Protein 6DG6 (pdb70)

Solvent-accessible surface area: 31375 Å² total; per-residue (Å²): 91,136,45,111,10,50,17,41,0,11,10,0,25,48,0,1,70,51,0,23,79,21,10,126,46,100,14,99,78,25,67,77,61,17,55,53,14,0,105,22,0,9,100,25,0,26,54,0,0,90,8,9,42,6,20,114,94,68,118,38,6,62,85,0,88,36,0,46,92,76,1,67,125,0,68,93,116,15,66,97,114,73,29,63,133,21,0,62,41,0,16,87,24,0,79,54,14,14,163,102,93,86,80,39,14,72,92,50,0,82,106,0,23,124,6,0,75,58,0,26,79,8,31,121,50,148,34,93,96,27,74,128,102,16,83,99,33,0,116,65,0,11,102,23,0,57,71,0,5,161,35,12,53,89,41,116,95,143,84,61,4,32,22,0,109,20,0,43,60,6,0,80,90,4,55,98,109,19,68,64,121,58,29,58,57,14,0,65,8,0,15,67,11,0,80,63,27,14,157,141,170,124,65,45,52,170,114,4,66,75,45,0,83,105,0,23,122,6,0,75,61,0,23,94,37,9,135,92,148,146,67,92,108,21,53,93,35,0,45,66,0,1,24,22,0,23,51,0,0,124,13,4,96,63,3,109,74,68,124,46,2,96,66,0,55,128,0,5,84,62,1,52,109,1,67,94,116,14,68,115,108,60,28,54,121,20,1,68,47,0,14,89,29,0,46,29,22,15,60,95,135,68,35,50,178,118,6,62,79,46,0,88,101,0,21,121,6,0,75,59,0,23,90,29,11,129,70,130,129,91,37,102,105,0,14,83,36,0,114,69,0,6,102,22,0,39,61,0,5,138,17,6,94,71,15,133,59,75,84,45,1,57,80,0,97,126,0,60,84,57,0,60,100,0,25,12,48,14,71,81,120,60,7,60,63,16,0,64,40,0,13,90,26,0,44,30,17,20,64,97,92,123,56,113,5,33,15,46,0,11,10,0,21,46,0,0,75,57,0,25,86,25,13,130,64,160,50,130,89,12,71,133,34,12,96,46,12,0,122,28,0,35,99,23,0,37,55,0,10,136,16,7,63,88,37,98,78,79,86,55,8,48,92,0,108,134,0,59,99,55,0,33,34,0,72,109,43,116,45,114,117,100,23,58,63,48,1,65,42,0,13,90,20,0,47,23,18,25,62,71,74,85,79,115,10,79,81,42,0,77,104,0,22,124,7,0,78,54,0,26,78,16,25,75,76,157,102,69,94,104,17,92,91,31,0,108,66,0,6,100,21,0,23,64,0,10,150,29,9,107,94,36,132,74,79,85,52,10,66,83,0,50,40,0,59,94,72,0,74,113,1,54,101,104,21,68,63,80,58,26,22,42,19,0,19,37,0,14,71,30,0,52,40,29,17,58,94

Radius of gyration: 40.32 Å; Cα contacts (8 Å, |Δi|>4): 730; chains: 6; bounding box: 66×125×78 Å

B-factor: mean 52.56, std 20.17, range [19.99, 149.56]

Sequence (597 aa):
PKKKIQLHAEHALYDALMILNNIVKTNSPPAEEKLEDYAFNFELILEEIARLFESGDQKDEAEKAKRMKEWMKRIKTTASEDEQEEMANAIITILQSWIFSPKKKIQLHAEHALYDALMILNIVKTNSPPAEEKLEDYAFNFELILEEIARLFESGDQKDEEAEKAKRMKEWMKRRIKTTASEDEQEEMMANAIITILQSWIFSSHMPKKKIQLHAEHALYDALMILNIVKTNAEEKLEDYAFNFELILEEIARLFESGDQKDEAEKAKRMKEWMKRIKTTASEDEQEEMANAIITILQSWIFSHMPKKKIQLHAEHALYDALMILNIVKTNSAEEKLEDYAFNFELILEEIARLFESGDQKDEAEKAKRMKEWMKRIKTTASEDEQEEMANAIITILQSWIFSPKKKIQLHAEHALYDALMILNIVKTNSPPAEEKLEDYAFNFELILEEIARLFESGDQKDEAEKAKRMKEWMKRIKTTASEDEQEEMANAIITILQSWIFSPKKKIQLHAEHALYDALMILNIVKTNAEEKLEDYAFNFELILEEIARLFESGDQKDEAEKAKRMKEWMKRIKTTASEDEQEEMANAIITILQSWIFS

Secondary structure (DSSP, 8-state):
-HHHHHHHHHHHHHHHHHHHHHHT---HHHHHHHHHHHHHHHHHHHHHHHHHHHTT-HHHHHHHHHHHHHHHHHHTT--HHHHHHHHHHHHHHHHHHH--/-HHHHHHHHHHHHHHHHHHHHHHT---HHHHHTHHHHHHHHHHHHHHHHHHHHHTT-HHHHHHHHHHHHHHHHHHHT--HHHHHHHHHHHHHHHHHHHT-/--S-HHHHHHHHHHHHHHHHHHHHHHT----TTHHHHHHHHHHHHHHHHHHHHHTT-HHHHHHHHHHHHHHHHHHTT--HHHHHHHHHHHHHHHHHHHH-/---HHHHHHHHHHHHHHHHHHHHHHT----HHHHHHHHHHHHHHHHHHHHHHHHTT-HHHHHHHHHHHHHHHHHHTT--HHHHHHHHHHHHHHHHHHH--/-HHHHHHHHHHHHHHHHHHHHHHTS--TTHHHHHHHHHHHHHHHHHHHHHHHHHTT-HHHHHHHHHHHHHHHHHTT-S-HHHHHHHHHHHHHHHHHHHH-/-HHHHHHHHHHHHHHHHHHHHHHH---GGGHHHHHHHHHHHHHHHHHHHHHTT-HHHHHHHHHHHHHHHHHHHT--HHHHHHHHHHHHHHHHHHHH-

Nearest PDB structures (foldseek):
  6dg6-assembly5_E  TM=9.898E-01  e=5.226E-13  synthetic construct
  6dg6-assembly4_D  TM=9.973E-01  e=3.695E-12  synthetic construct
  6dg6-assembly6_F  TM=1.002E+00  e=4.565E-12  synthetic construct
  6dg5-assembly1_A  TM=9.362E-01  e=3.871E-10  synthetic construct
  8dz8-assembly5_E  TM=9.028E-01  e=9.731E-09  synthetic construct

Structure (mmCIF, N/CA/C/O backbone):
data_6DG6
#
_entry.id   6DG6
#
_cell.length_a   73.730
_cell.length_b   86.800
_cell.length_c   92.310
_cell.angle_alpha   90.000
_cell.angle_beta   90.000
_cell.angle_gamma   90.000
#
_symmetry.space_group_name_H-M   'P 21 21 21'
#
loop_
_entity.id
_entity.type
_entity.pdbx_description
1 polymer Neoleukin-2/15
2 water water
#
loop_
_atom_site.group_PDB
_atom_site.id
_atom_site.type_symbol
_atom_site.label_atom_id
_atom_site.label_alt_id
_atom_site.label_comp_id
_atom_site.label_asym_id
_atom_site.label_entity_id
_atom_site.label_seq_id
_atom_site.pdbx_PDB_ins_code
_atom_site.Cartn_x
_atom_site.Cartn_y
_atom_site.Cartn_z
_atom_site.occupancy
_atom_site.B_iso_or_equiv
_atom_site.auth_seq_id
_atom_site.auth_comp_id
_atom_site.auth_asym_id
_atom_site.auth_atom_id
_atom_site.pdbx_PDB_model_num
ATOM 1 N N . PRO A 1 5 ? 27.965 81.872 10.365 1.00 78.97 1 PRO A N 1
ATOM 2 C CA . PRO A 1 5 ? 27.106 82.965 9.901 1.00 73.91 1 PRO A CA 1
ATOM 3 C C . PRO A 1 5 ? 26.646 83.879 11.034 1.00 67.14 1 PRO A C 1
ATOM 4 O O . PRO A 1 5 ? 25.706 84.653 10.851 1.00 64.73 1 PRO A O 1
ATOM 8 N N . LYS A 1 6 ? 27.307 83.785 12.191 1.00 65.20 2 LYS A N 1
ATOM 9 C CA . LYS A 1 6 ? 26.887 84.575 13.344 1.00 63.95 2 LYS A CA 1
ATOM 10 C C . LYS A 1 6 ? 26.998 86.066 13.055 1.00 57.19 2 LYS A C 1
ATOM 11 O O . LYS A 1 6 ? 26.098 86.840 13.402 1.00 52.54 2 LYS A O 1
ATOM 17 N N . LYS A 1 7 ? 28.100 86.487 12.426 1.00 55.73 3 LYS A N 1
ATOM 18 C CA . LYS A 1 7 ? 28.274 87.899 12.094 1.00 48.74 3 LYS A CA 1
ATOM 19 C C . LYS A 1 7 ? 27.196 88.365 11.121 1.00 44.45 3 LYS A C 1
ATOM 20 O O . LYS A 1 7 ? 26.649 89.464 11.269 1.00 43.95 3 LYS A O 1
ATOM 22 N N . LYS A 1 8 ? 26.876 87.538 10.120 1.00 45.28 4 LYS A N 1
ATOM 23 C CA . LYS A 1 8 ? 25.808 87.887 9.187 1.00 45.88 4 LYS A CA 1
ATOM 24 C C . LYS A 1 8 ? 24.463 87.971 9.897 1.00 41.35 4 LYS A C 1
ATOM 25 O O . LYS A 1 8 ? 23.694 88.913 9.671 1.00 40.75 4 LYS A O 1
ATOM 31 N N . ILE A 1 9 ? 24.168 87.001 10.770 1.00 37.78 5 ILE A N 1
ATOM 32 C CA . ILE A 1 9 ? 22.906 87.018 11.507 1.00 34.70 5 ILE A CA 1
ATOM 33 C C . ILE A 1 9 ? 22.820 88.248 12.401 1.00 38.46 5 ILE A C 1
ATOM 34 O O . ILE A 1 9 ? 21.773 88.905 12.481 1.00 31.46 5 ILE A O 1
ATOM 39 N N . GLN A 1 10 ? 23.912 88.574 13.095 1.00 39.73 6 GLN A N 1
ATOM 40 C CA . GLN A 1 10 ? 23.908 89.747 13.964 1.00 42.47 6 GLN A CA 1
ATOM 41 C C . GLN A 1 10 ? 23.575 91.012 13.181 1.00 35.30 6 GLN A C 1
ATOM 42 O O . GLN A 1 10 ? 22.761 91.827 13.626 1.00 35.48 6 GLN A O 1
ATOM 48 N N . LEU A 1 11 ? 24.179 91.180 12.003 1.00 36.62 7 LEU A N 1
ATOM 49 C CA . LEU A 1 11 ? 23.929 92.372 11.199 1.00 38.41 7 LEU A CA 1
ATOM 50 C C . LEU A 1 11 ? 22.487 92.409 10.703 1.00 39.50 7 LEU A C 1
ATOM 51 O O . LEU A 1 11 ? 21.844 93.466 10.729 1.00 35.23 7 LEU A O 1
ATOM 56 N N . HIS A 1 12 ? 21.968 91.274 10.225 1.00 34.59 8 HIS A N 1
ATOM 57 C CA . HIS A 1 12 ? 20.567 91.224 9.817 1.00 32.63 8 HIS A CA 1
ATOM 58 C C . HIS A 1 12 ? 19.648 91.547 10.986 1.00 29.65 8 HIS A C 1
ATOM 59 O O . HIS A 1 12 ? 18.656 92.268 10.830 1.00 29.45 8 HIS A O 1
ATOM 66 N N . ALA A 1 13 ? 19.965 91.022 12.169 1.00 27.68 9 ALA A N 1
ATOM 67 C CA . ALA A 1 13 ? 19.130 91.270 13.336 1.00 32.26 9 ALA A CA 1
ATOM 68 C C . ALA A 1 13 ? 19.138 92.745 13.730 1.00 34.37 9 ALA A C 1
ATOM 69 O O . ALA A 1 13 ? 18.113 93.275 14.177 1.00 34.86 9 ALA A O 1
ATOM 71 N N . GLU A 1 14 ? 20.281 93.422 13.584 1.00 34.78 10 GLU A N 1
ATOM 72 C CA . GLU A 1 14 ? 20.328 94.855 13.874 1.00 36.16 10 GLU A CA 1
ATOM 73 C C . GLU A 1 14 ? 19.390 95.622 12.954 1.00 35.06 10 GLU A C 1
ATOM 74 O O . GLU A 1 14 ? 18.638 96.497 13.398 1.00 40.75 10 GLU A O 1
ATOM 80 N N . HIS A 1 15 ? 19.419 95.301 11.661 1.00 31.56 11 HIS A N 1
ATOM 81 C CA . HIS A 1 15 ? 18.544 95.989 10.718 1.00 35.57 11 HIS A CA 1
ATOM 82 C C . HIS A 1 15 ? 17.083 95.619 10.941 1.00 35.88 11 HIS A C 1
ATOM 83 O O . HIS A 1 15 ? 16.197 96.471 10.806 1.00 35.24 11 HIS A O 1
ATOM 90 N N . ALA A 1 16 ? 16.812 94.359 11.290 1.00 32.74 12 ALA A N 1
ATOM 91 C CA . ALA A 1 16 ? 15.445 93.971 11.623 1.00 34.79 12 ALA A CA 1
ATOM 92 C C . ALA A 1 16 ? 14.958 94.697 12.870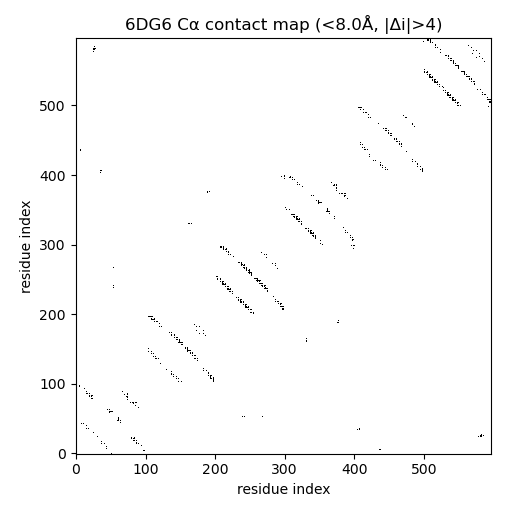 1.00 37.33 12 ALA A C 1
ATOM 93 O O . ALA A 1 16 ? 13.778 95.056 12.970 1.00 32.42 12 ALA A O 1
ATOM 95 N N . LEU A 1 17 ? 15.852 94.911 13.840 1.00 38.13 13 LEU A N 1
ATOM 96 C CA . LEU A 1 17 ? 15.473 95.635 15.049 1.00 36.40 13 LEU A CA 1
ATOM 97 C C . LEU A 1 17 ? 15.125 97.084 14.741 1.00 37.37 13 LEU A C 1
ATOM 98 O O . LEU A 1 17 ? 14.206 97.648 15.347 1.00 38.14 13 LEU A O 1
ATOM 103 N N . TYR A 1 18 ? 15.859 97.711 13.818 1.00 35.53 14 TYR A N 1
ATOM 104 C CA . TYR A 1 18 ? 15.503 99.062 13.395 1.00 40.14 14 TYR A CA 1
ATOM 105 C C . TYR A 1 18 ? 14.075 99.107 12.860 1.00 42.30 14 TYR A C 1
ATOM 106 O O . TYR A 1 18 ? 13.287 99.984 13.235 1.00 38.49 14 TYR A O 1
ATOM 115 N N . ASP A 1 19 ? 13.722 98.165 11.980 1.00 40.11 15 ASP A N 1
ATOM 116 C CA . ASP A 1 19 ? 12.361 98.126 11.454 1.00 40.52 15 ASP A CA 1
ATOM 117 C C . ASP A 1 19 ? 11.348 97.940 12.578 1.00 39.42 15 ASP A C 1
ATOM 118 O O . ASP A 1 19 ? 10.347 98.664 12.655 1.00 40.05 15 ASP A O 1
ATOM 123 N N . ALA A 1 20 ? 11.609 96.985 13.476 1.00 33.82 16 ALA A N 1
ATOM 124 C CA . ALA A 1 20 ? 10.663 96.690 14.548 1.00 33.96 16 ALA A CA 1
ATOM 125 C C . ALA A 1 20 ? 10.470 97.887 15.473 1.00 37.80 16 ALA A C 1
ATOM 126 O O . ALA A 1 20 ? 9.352 98.150 15.933 1.00 39.98 16 ALA A O 1
ATOM 128 N N . LEU A 1 21 ? 11.550 98.610 15.776 1.00 41.68 17 LEU A N 1
ATOM 129 C CA . LEU A 1 21 ? 11.437 99.773 16.652 1.00 40.20 17 LEU A CA 1
ATOM 130 C C . LEU A 1 21 ? 10.658 100.900 15.987 1.00 38.22 17 LEU A C 1
ATOM 131 O O . LEU A 1 21 ? 9.857 101.576 16.642 1.00 39.60 17 LEU A O 1
ATOM 136 N N . MET A 1 22 ? 10.880 101.128 14.690 1.00 38.18 18 MET A N 1
ATOM 137 C CA . MET A 1 22 ? 10.097 102.145 13.996 1.00 40.89 18 MET A CA 1
ATOM 138 C C . MET A 1 22 ? 8.626 101.757 13.967 1.00 38.25 18 MET A C 1
ATOM 139 O O . MET A 1 22 ? 7.746 102.608 14.144 1.00 38.38 18 MET A O 1
ATOM 144 N N . ILE A 1 23 ? 8.344 100.468 13.776 1.00 39.62 19 ILE A N 1
ATOM 145 C CA . ILE A 1 23 ? 6.964 99.994 13.783 1.00 38.02 19 ILE A CA 1
ATOM 146 C C . ILE A 1 23 ? 6.336 100.205 15.153 1.00 38.57 19 ILE A C 1
ATOM 147 O O . ILE A 1 23 ? 5.191 100.661 15.263 1.00 41.87 19 ILE A O 1
ATOM 152 N N . LEU A 1 24 ? 7.071 99.873 16.217 1.00 37.18 20 LEU A N 1
ATOM 153 C CA . LEU A 1 24 ? 6.557 100.101 17.563 1.00 39.54 20 LEU A CA 1
ATOM 154 C C . LEU A 1 24 ? 6.246 101.578 17.789 1.00 44.37 20 LEU A C 1
ATOM 155 O O . LEU A 1 24 ? 5.232 101.915 18.413 1.00 47.24 20 LEU A O 1
ATOM 160 N N A ASN A 1 25 ? 7.109 102.469 17.294 0.46 42.51 21 ASN A N 1
ATOM 161 N N B ASN A 1 25 ? 7.099 102.472 17.279 0.54 42.45 21 ASN A N 1
ATOM 162 C CA A ASN A 1 25 ? 6.837 103.900 17.402 0.46 44.09 21 ASN A CA 1
ATOM 163 C CA B ASN A 1 25 ? 6.830 103.901 17.410 0.54 44.13 21 ASN A CA 1
ATOM 164 C C A ASN A 1 25 ? 5.563 104.274 16.656 0.46 43.50 21 ASN A C 1
ATOM 165 C C B ASN A 1 25 ? 5.571 104.293 16.647 0.54 43.54 21 ASN A C 1
ATOM 166 O O A ASN A 1 25 ? 4.745 105.050 17.163 0.46 45.51 21 ASN A O 1
ATOM 167 O O B ASN A 1 25 ? 4.771 105.100 17.131 0.54 45.67 21 ASN A O 1
ATOM 176 N N . ILE A 1 26 ? 5.379 103.731 15.451 1.00 38.45 22 ILE A N 1
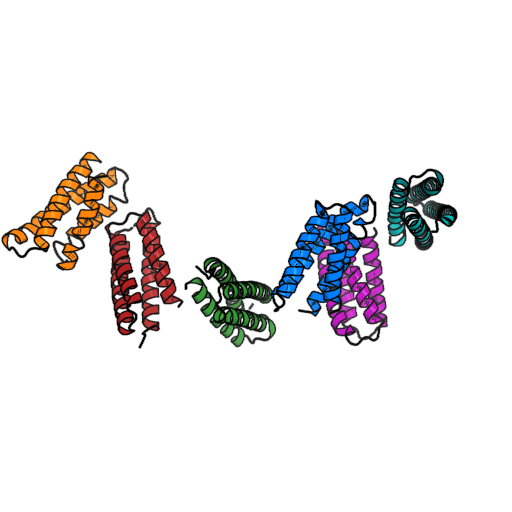ATOM 177 C CA . ILE A 1 26 ? 4.167 104.011 14.684 1.00 42.92 22 ILE A CA 1
ATOM 178 C C . ILE A 1 26 ? 2.937 103.520 15.438 1.00 48.12 22 ILE A C 1
ATOM 179 O O . ILE A 1 26 ? 1.916 104.216 15.511 1.00 49.69 22 ILE A O 1
ATOM 184 N N . VAL A 1 27 ? 3.019 102.315 16.012 1.00 43.02 23 VAL A N 1
ATOM 185 C CA . VAL A 1 27 ? 1.891 101.743 16.745 1.00 46.28 23 VAL A CA 1
ATOM 186 C C . VAL A 1 27 ? 1.487 102.640 17.908 1.00 51.24 23 VAL A C 1
ATOM 187 O O . VAL A 1 27 ? 0.295 102.856 18.157 1.00 56.71 23 VAL A O 1
ATOM 191 N N . LYS A 1 28 ? 2.464 103.184 18.630 1.00 53.06 24 LYS A N 1
ATOM 192 C CA . LYS A 1 28 ? 2.175 103.976 19.820 1.00 59.23 24 LYS A CA 1
ATOM 193 C C . LYS A 1 28 ? 1.795 105.416 19.505 1.00 59.35 24 LYS A C 1
ATOM 194 O O . LYS A 1 28 ? 1.516 106.180 20.434 1.00 64.39 24 LYS A O 1
ATOM 200 N N . THR A 1 29 ? 1.783 105.808 18.235 1.00 59.18 25 THR A N 1
ATOM 201 C CA . THR A 1 29 ? 1.461 107.167 17.828 1.00 68.08 25 THR A CA 1
ATOM 202 C C . THR A 1 29 ? 0.281 107.189 16.865 1.00 77.67 25 THR A C 1
ATOM 203 O O . THR A 1 29 ? 0.043 106.234 16.120 1.00 79.52 25 THR A O 1
ATOM 207 N N . ASN A 1 30 ? -0.476 108.282 16.918 1.00 89.46 26 ASN A N 1
ATOM 208 C CA . ASN A 1 30 ? -1.573 108.538 15.984 1.00 91.96 26 ASN A CA 1
ATOM 209 C C . ASN A 1 30 ? -1.077 109.613 15.020 1.00 89.60 26 ASN A C 1
ATOM 210 O O . ASN A 1 30 ? -1.277 110.809 15.236 1.00 91.31 26 ASN A O 1
ATOM 215 N N . SER A 1 31 ? -0.407 109.180 13.958 1.00 85.23 27 SER A N 1
ATOM 216 C CA . SER A 1 31 ? 0.144 110.086 12.952 1.00 83.89 27 SER A CA 1
ATOM 217 C C . SER A 1 31 ? -0.328 109.630 11.578 1.00 83.48 27 SER A C 1
ATOM 218 O O . SER A 1 31 ? 0.100 108.556 11.111 1.00 79.40 27 SER A O 1
ATOM 221 N N . PRO A 1 32 ? -1.200 110.392 10.917 1.00 89.03 28 PRO A N 1
ATOM 222 C CA . PRO A 1 32 ? -1.773 109.949 9.636 1.00 86.37 28 PRO A CA 1
ATOM 223 C C . PRO A 1 32 ? -0.708 109.545 8.628 1.00 82.47 28 PRO A C 1
ATOM 224 O O . PRO A 1 32 ? -0.831 108.475 8.015 1.00 82.58 28 PRO A O 1
ATOM 228 N N . PRO A 1 33 ? 0.353 110.340 8.416 1.00 81.23 29 PRO A N 1
ATOM 229 C CA . PRO A 1 33 ? 1.368 109.890 7.451 1.00 79.26 29 PRO A CA 1
ATOM 230 C C . PRO A 1 33 ? 2.150 108.683 7.931 1.00 76.55 29 PRO A C 1
ATOM 231 O O . PRO A 1 33 ? 2.534 107.846 7.105 1.00 77.50 29 PRO A O 1
ATOM 235 N N . ALA A 1 34 ? 2.395 108.554 9.238 1.00 74.03 30 ALA A N 1
ATOM 236 C CA . ALA A 1 34 ? 3.254 107.471 9.697 1.00 72.47 30 ALA A CA 1
ATOM 237 C C . ALA A 1 34 ? 2.572 106.114 9.650 1.00 74.75 30 ALA A C 1
ATOM 238 O O . ALA A 1 34 ? 3.248 105.095 9.825 1.00 74.27 30 ALA A O 1
ATOM 240 N N . GLU A 1 35 ? 1.265 106.060 9.391 1.00 76.62 31 GLU A N 1
ATOM 241 C CA . GLU A 1 35 ? 0.615 104.757 9.320 1.00 76.54 31 GLU A CA 1
ATOM 242 C C . GLU A 1 35 ? 0.837 104.113 7.961 1.00 74.46 31 GLU A C 1
ATOM 243 O O . GLU A 1 35 ? 0.804 102.883 7.845 1.00 73.52 31 GLU A O 1
ATOM 245 N N . GLU A 1 36 ? 1.072 104.932 6.931 1.00 76.91 32 GLU A N 1
ATOM 246 C CA . GLU A 1 36 ? 1.352 104.404 5.598 1.00 78.61 32 GLU A CA 1
ATOM 247 C C . GLU A 1 36 ? 2.710 103.713 5.535 1.00 77.71 32 GLU A C 1
ATOM 248 O O . GLU A 1 36 ? 2.888 102.759 4.766 1.00 83.73 32 GLU A O 1
ATOM 250 N N . LYS A 1 37 ? 3.672 104.171 6.339 1.00 72.49 33 LYS A N 1
ATOM 251 C CA . LYS A 1 37 ? 5.018 103.611 6.317 1.00 66.05 33 LYS A CA 1
ATOM 252 C C . LYS A 1 37 ? 5.119 102.289 7.063 1.00 59.78 33 LYS A C 1
ATOM 253 O O . LYS A 1 37 ? 6.096 101.556 6.867 1.00 54.39 33 LYS A O 1
ATOM 259 N N . LEU A 1 38 ? 4.133 101.967 7.901 1.00 53.34 34 LEU A N 1
ATOM 260 C CA . LEU A 1 38 ? 4.203 100.731 8.672 1.00 50.84 34 LEU A CA 1
ATOM 261 C C . LEU A 1 38 ? 4.295 99.518 7.753 1.00 50.28 34 LEU A C 1
ATOM 262 O O . LEU A 1 38 ? 5.077 98.593 8.009 1.00 49.24 34 LEU A O 1
ATOM 267 N N . GLU A 1 39 ? 3.505 99.504 6.678 1.00 49.64 35 GLU A N 1
ATOM 268 C CA . GLU A 1 39 ? 3.544 98.377 5.757 1.00 46.98 35 GLU A CA 1
ATOM 269 C C . GLU A 1 39 ? 4.912 98.241 5.104 1.00 46.51 35 GLU A C 1
ATOM 270 O O . GLU A 1 39 ? 5.362 97.122 4.839 1.00 42.53 35 GLU A O 1
ATOM 272 N N . ASP A 1 40 ? 5.589 99.360 4.841 1.00 48.73 36 ASP A N 1
ATOM 273 C CA . ASP A 1 40 ? 6.920 99.295 4.243 1.00 48.59 36 ASP A CA 1
ATOM 274 C C . ASP A 1 40 ? 7.950 98.752 5.228 1.00 44.70 36 ASP A C 1
ATOM 275 O O . ASP A 1 40 ? 8.776 97.905 4.866 1.00 41.86 36 ASP A O 1
ATOM 280 N N . TYR A 1 41 ? 7.939 99.245 6.472 1.00 40.19 37 TYR A N 1
ATOM 281 C CA . TYR A 1 41 ? 8.819 98.674 7.489 1.00 37.91 37 TYR A CA 1
ATOM 282 C C . TYR A 1 41 ? 8.544 97.191 7.687 1.00 40.68 37 TYR A C 1
ATOM 283 O O . TYR A 1 41 ? 9.478 96.392 7.830 1.00 41.32 37 TYR A O 1
ATOM 292 N N . ALA A 1 42 ? 7.263 96.806 7.710 1.00 38.62 38 ALA A N 1
ATOM 293 C CA . ALA A 1 42 ? 6.902 95.416 7.976 1.00 35.75 38 ALA A CA 1
ATOM 294 C C . ALA A 1 42 ? 7.408 94.492 6.876 1.00 37.60 38 ALA A C 1
ATOM 295 O O . ALA A 1 42 ? 8.000 93.444 7.153 1.00 38.77 38 ALA A O 1
ATOM 297 N N . PHE A 1 43 ? 7.200 94.877 5.616 1.00 39.42 39 PHE A N 1
ATOM 298 C CA . PHE A 1 43 ? 7.651 94.046 4.506 1.00 40.41 39 PHE A CA 1
ATOM 299 C C . PHE A 1 43 ? 9.169 93.911 4.502 1.00 41.70 39 PHE A C 1
ATOM 300 O O . PHE A 1 43 ? 9.704 92.823 4.254 1.00 44.63 39 PHE A O 1
ATOM 308 N N . ASN A 1 44 ? 9.879 95.012 4.763 1.00 38.62 40 ASN A N 1
ATOM 309 C CA . ASN A 1 44 ? 11.330 94.951 4.883 1.00 36.63 40 ASN A CA 1
ATOM 310 C C . ASN A 1 44 ? 11.741 93.999 6.001 1.00 37.41 40 ASN A C 1
ATOM 311 O O . ASN A 1 44 ? 12.649 93.174 5.831 1.00 37.29 40 ASN A O 1
ATOM 316 N N . PHE A 1 45 ? 11.052 94.077 7.141 1.00 34.18 41 PHE A N 1
ATOM 317 C CA . PHE A 1 45 ? 11.324 93.185 8.264 1.00 33.89 41 PHE A CA 1
ATOM 318 C C . PHE A 1 45 ? 11.136 91.722 7.874 1.00 35.48 41 PHE A C 1
ATOM 319 O O . PHE A 1 45 ? 11.970 90.871 8.210 1.00 37.00 41 PHE A O 1
ATOM 327 N N . GLU A 1 46 ? 10.047 91.411 7.167 1.00 35.87 42 GLU A N 1
ATOM 328 C CA . GLU A 1 46 ? 9.776 90.030 6.774 1.00 39.81 42 GLU A CA 1
ATOM 329 C C . GLU A 1 46 ? 10.870 89.484 5.865 1.00 39.26 42 GLU A C 1
ATOM 330 O O . GLU A 1 46 ? 11.250 88.310 5.972 1.00 35.69 42 GLU A O 1
ATOM 336 N N . LEU A 1 47 ? 11.365 90.314 4.944 1.00 36.51 43 LEU A N 1
ATOM 337 C CA . LEU A 1 47 ? 12.458 89.904 4.068 1.00 39.11 43 LEU A CA 1
ATOM 338 C C . LEU A 1 47 ? 13.708 89.561 4.865 1.00 37.84 43 LEU A C 1
ATOM 339 O O . LEU A 1 47 ? 14.389 88.569 4.575 1.00 35.83 43 LEU A O 1
ATOM 344 N N . ILE A 1 48 ? 14.024 90.375 5.873 1.00 32.85 44 ILE A N 1
ATOM 345 C CA . ILE A 1 48 ? 15.218 90.144 6.676 1.00 33.51 44 ILE A CA 1
ATOM 346 C C . ILE A 1 48 ? 15.071 88.873 7.501 1.00 30.01 44 ILE A C 1
ATOM 347 O O . ILE A 1 48 ? 16.006 88.070 7.601 1.00 29.99 44 ILE A O 1
ATOM 352 N N . LEU A 1 49 ? 13.904 88.681 8.120 1.00 28.09 45 LEU A N 1
ATOM 353 C CA . LEU A 1 49 ? 13.709 87.516 8.979 1.00 35.49 45 LEU A CA 1
ATOM 354 C C . LEU A 1 49 ? 13.720 86.221 8.180 1.00 33.43 45 LEU A C 1
ATOM 355 O O . LEU A 1 49 ? 14.169 85.189 8.688 1.00 33.18 45 LEU A O 1
ATOM 360 N N . GLU A 1 50 ? 13.242 86.253 6.935 1.00 35.67 46 GLU A N 1
ATOM 361 C CA . GLU A 1 50 ? 13.364 85.082 6.076 1.00 38.38 46 GLU A CA 1
ATOM 362 C C . GLU A 1 50 ? 14.829 84.726 5.851 1.00 38.49 46 GLU A C 1
ATOM 363 O O . GLU A 1 50 ? 15.200 83.546 5.861 1.00 37.75 46 GLU A O 1
ATOM 369 N N . GLU A 1 51 ? 15.680 85.736 5.658 1.00 33.28 47 GLU A N 1
ATOM 370 C CA . GLU A 1 51 ? 17.101 85.468 5.463 1.00 40.61 47 GLU A CA 1
ATOM 371 C C . GLU A 1 51 ? 17.755 84.983 6.753 1.00 39.09 47 GLU A C 1
ATOM 372 O O . GLU A 1 51 ? 18.646 84.126 6.720 1.00 36.35 47 GLU A O 1
ATOM 378 N N . ILE A 1 52 ? 17.337 85.529 7.897 1.00 35.99 48 ILE A N 1
ATOM 379 C CA . ILE A 1 52 ? 17.859 85.048 9.174 1.00 34.16 48 ILE A CA 1
ATOM 380 C C . ILE A 1 52 ? 17.483 83.585 9.383 1.00 31.64 48 ILE A C 1
ATOM 381 O O . ILE A 1 52 ? 18.302 82.779 9.846 1.00 33.21 48 ILE A O 1
ATOM 386 N N . ALA A 1 53 ? 16.245 83.214 9.036 1.00 29.93 49 ALA A N 1
ATOM 387 C CA . ALA A 1 53 ? 15.826 81.824 9.189 1.00 30.77 49 ALA A CA 1
ATOM 388 C C . ALA A 1 53 ? 16.696 80.893 8.355 1.00 35.37 49 ALA A C 1
ATOM 389 O O . ALA A 1 53 ? 17.103 79.824 8.829 1.00 36.44 49 ALA A O 1
ATOM 391 N N . ARG A 1 54 ? 16.999 81.281 7.112 1.00 36.26 50 ARG A N 1
ATOM 392 C CA . ARG A 1 54 ? 17.844 80.442 6.268 1.00 34.91 50 ARG A CA 1
ATOM 393 C C . ARG A 1 54 ? 19.240 80.297 6.855 1.00 35.81 50 ARG A C 1
ATOM 394 O O . ARG A 1 54 ? 19.823 79.204 6.828 1.00 33.09 50 ARG A O 1
ATOM 402 N N . LEU A 1 55 ? 19.805 81.395 7.366 1.00 32.87 51 LEU A N 1
ATOM 403 C CA . LEU A 1 55 ? 21.132 81.327 7.965 1.00 32.95 51 LEU A CA 1
ATOM 404 C C . LEU A 1 55 ? 21.139 80.408 9.178 1.00 34.61 51 LEU A C 1
ATOM 405 O O . LEU A 1 55 ? 22.103 79.667 9.395 1.00 39.25 51 LEU A O 1
ATOM 410 N N . PHE A 1 56 ? 20.077 80.447 9.985 1.00 34.36 52 PHE A N 1
ATOM 411 C CA . PHE A 1 56 ? 19.963 79.499 11.089 1.00 37.56 52 PHE A CA 1
ATOM 412 C C . PHE A 1 56 ? 19.817 78.071 10.564 1.00 38.48 52 PHE A C 1
ATOM 413 O O . PHE A 1 56 ? 20.420 77.136 11.106 1.00 39.07 52 PHE A O 1
ATOM 421 N N . GLU A 1 57 ? 19.009 77.884 9.516 1.00 36.21 53 GLU A N 1
ATOM 422 C CA . GLU A 1 57 ? 18.840 76.560 8.919 1.00 41.19 53 GLU A CA 1
ATOM 423 C C . GLU A 1 57 ? 20.156 76.034 8.357 1.00 41.30 53 GLU A C 1
ATOM 424 O O . GLU A 1 57 ? 20.430 74.827 8.420 1.00 40.26 53 GLU A O 1
ATOM 430 N N . SER A 1 58 ? 20.957 76.914 7.749 1.00 37.55 54 SER A N 1
ATOM 431 C CA . SER A 1 58 ? 22.250 76.489 7.226 1.00 43.76 54 SER A CA 1
ATOM 432 C C . SER A 1 58 ? 23.167 75.999 8.339 1.00 48.09 54 SER A C 1
ATOM 433 O O . SER A 1 58 ? 24.089 75.219 8.072 1.00 46.99 54 SER A O 1
ATOM 436 N N . GLY A 1 59 ? 22.947 76.452 9.567 1.00 53.99 55 GLY A N 1
ATOM 437 C CA . GLY A 1 59 ? 23.659 75.957 10.727 1.00 58.04 55 GLY A CA 1
ATOM 438 C C . GLY A 1 59 ? 22.895 74.829 11.389 1.00 61.17 55 GLY A C 1
ATOM 439 O O . GLY A 1 59 ? 22.067 74.155 10.767 1.00 57.25 55 GLY A O 1
ATOM 440 N N . ASP A 1 60 ? 23.200 74.590 12.664 1.00 66.72 56 ASP A N 1
ATOM 441 C CA . ASP A 1 60 ? 22.525 73.559 13.443 1.00 73.87 56 ASP A CA 1
ATOM 442 C C . ASP A 1 60 ? 21.600 74.137 14.513 1.00 70.21 56 ASP A C 1
ATOM 443 O O . ASP A 1 60 ? 21.397 73.511 15.555 1.00 73.49 56 ASP A O 1
ATOM 448 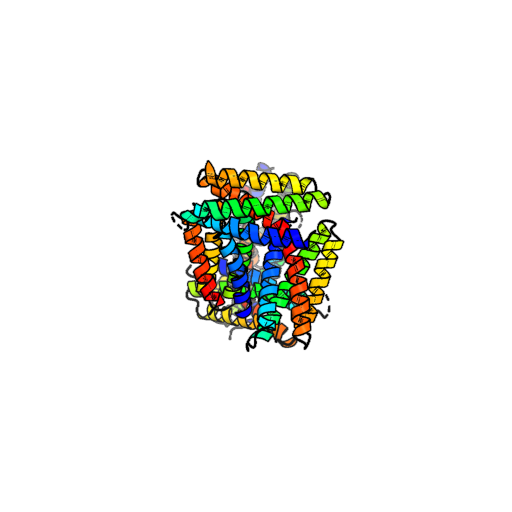N N . GLN A 1 61 ? 21.016 75.309 14.275 1.00 61.79 57 GLN A N 1
ATOM 449 C CA . GLN A 1 61 ? 20.097 75.921 15.235 1.00 56.07 57 GLN A CA 1
ATOM 450 C C . GLN A 1 61 ? 18.665 75.903 14.706 1.00 50.85 57 GLN A C 1
ATOM 451 O O . GLN A 1 61 ? 18.133 76.920 14.252 1.00 48.10 57 GLN A O 1
ATOM 457 N N . LYS A 1 62 ? 18.038 74.725 14.775 1.00 45.63 58 LYS A N 1
ATOM 458 C CA . LYS A 1 62 ? 16.695 74.565 14.230 1.00 43.15 58 LYS A CA 1
ATOM 459 C C . LYS A 1 62 ? 15.676 75.372 15.028 1.00 42.70 58 LYS A C 1
ATOM 460 O O . LYS A 1 62 ? 14.747 75.949 14.451 1.00 46.12 58 LYS A O 1
ATOM 462 N N . ASP A 1 63 ? 15.825 75.410 16.356 1.00 40.60 59 ASP A N 1
ATOM 463 C CA . ASP A 1 63 ? 14.896 76.173 17.187 1.00 46.06 59 ASP A CA 1
ATOM 464 C C . ASP A 1 63 ? 14.952 77.663 16.869 1.00 44.92 59 ASP A C 1
ATOM 465 O O . ASP A 1 63 ? 13.916 78.337 16.843 1.00 48.91 59 ASP A O 1
ATOM 470 N N . GLU A 1 64 ? 16.151 78.201 16.634 1.00 41.78 60 GLU A N 1
ATOM 471 C CA . GLU A 1 64 ? 16.262 79.617 16.294 1.00 41.06 60 GLU A CA 1
ATOM 472 C C . GLU A 1 64 ? 15.628 79.912 14.939 1.00 37.46 60 GLU A C 1
ATOM 473 O O . GLU A 1 64 ? 14.998 80.960 14.760 1.00 34.71 60 GLU A O 1
ATOM 479 N N . ALA A 1 65 ? 15.775 78.999 13.975 1.00 38.90 61 ALA A N 1
ATOM 480 C CA . ALA A 1 65 ? 15.119 79.181 12.683 1.00 39.11 61 ALA A CA 1
ATOM 481 C C . ALA A 1 65 ? 13.602 79.170 12.834 1.00 39.70 61 ALA A C 1
ATOM 482 O O . ALA A 1 65 ? 12.900 79.961 12.192 1.00 39.51 61 ALA A O 1
ATOM 484 N N . GLU A 1 66 ? 13.078 78.286 13.690 1.00 38.95 62 GLU A N 1
ATOM 485 C CA . GLU A 1 66 ? 11.640 78.260 13.942 1.00 39.41 62 GLU A CA 1
ATOM 486 C C . GLU A 1 66 ? 11.171 79.556 14.595 1.00 41.11 62 GLU A C 1
ATOM 487 O O . GLU A 1 66 ? 10.083 80.058 14.284 1.00 39.55 62 GLU A O 1
ATOM 489 N N . LYS A 1 67 ? 11.978 80.114 15.502 1.00 40.90 63 LYS A N 1
ATOM 490 C CA . LYS A 1 67 ? 11.671 81.428 16.061 1.00 41.38 63 LYS A CA 1
ATOM 491 C C . LYS A 1 67 ? 11.571 82.481 14.963 1.00 40.47 63 LYS A C 1
ATOM 492 O O . LYS A 1 67 ? 10.632 83.285 14.940 1.00 38.76 63 LYS A O 1
ATOM 498 N N . ALA A 1 68 ? 12.538 82.490 14.041 1.00 37.57 64 ALA A N 1
ATOM 499 C CA . ALA A 1 68 ? 12.546 83.500 12.986 1.00 36.99 64 ALA A CA 1
ATOM 500 C C . ALA A 1 68 ? 11.315 83.384 12.095 1.00 38.49 64 ALA A C 1
ATOM 501 O O . ALA A 1 68 ? 10.741 84.400 11.683 1.00 34.67 64 ALA A O 1
ATOM 503 N N . LYS A 1 69 ? 10.897 82.154 11.785 1.00 42.44 65 LYS A N 1
ATOM 504 C CA . LYS A 1 69 ? 9.693 81.948 10.983 1.00 44.76 65 LYS A CA 1
ATOM 505 C C . LYS A 1 69 ? 8.459 82.489 11.694 1.00 42.07 65 LYS A C 1
ATOM 506 O O . LYS A 1 69 ? 7.615 83.152 11.082 1.00 43.69 65 LYS A O 1
ATOM 512 N N . ARG A 1 70 ? 8.332 82.203 12.992 1.00 40.05 66 ARG A N 1
ATOM 513 C CA . ARG A 1 70 ? 7.195 82.707 13.754 1.00 38.87 66 ARG A CA 1
ATOM 514 C C . ARG A 1 70 ? 7.183 84.234 13.797 1.00 38.40 66 ARG A C 1
ATOM 515 O O . ARG A 1 70 ? 6.120 84.858 13.687 1.00 34.57 66 ARG A O 1
ATOM 517 N N . MET A 1 71 ? 8.357 84.853 13.952 1.00 38.12 67 MET A N 1
ATOM 518 C CA . MET A 1 71 ? 8.427 86.312 13.997 1.00 39.78 67 MET A CA 1
ATOM 519 C C . MET A 1 71 ? 7.968 86.930 12.683 1.00 39.88 67 MET A C 1
ATOM 520 O O . MET A 1 71 ? 7.358 88.006 12.673 1.00 37.80 67 MET A O 1
ATOM 525 N N . LYS A 1 72 ? 8.290 86.281 11.563 1.00 40.58 68 LYS A N 1
ATOM 526 C CA . LYS A 1 72 ? 7.787 86.730 10.271 1.00 42.55 68 LYS A CA 1
ATOM 527 C C . LYS A 1 72 ? 6.264 86.682 10.228 1.00 41.77 68 LYS A C 1
ATOM 528 O O . LYS A 1 72 ? 5.622 87.589 9.686 1.00 40.98 68 LYS A O 1
ATOM 534 N N . GLU A 1 73 ? 5.667 85.638 10.810 1.00 39.98 69 GLU A N 1
ATOM 535 C CA . GLU A 1 73 ? 4.211 85.545 10.832 1.00 38.47 69 GLU A CA 1
ATOM 536 C C . GLU A 1 73 ? 3.604 86.579 11.771 1.00 39.32 69 GLU A C 1
ATOM 537 O O . GLU A 1 73 ? 2.537 87.134 11.483 1.00 45.84 69 GLU A O 1
ATOM 543 N N . TRP A 1 74 ? 4.266 86.847 12.899 1.00 34.91 70 TRP A N 1
ATOM 544 C CA . TRP A 1 74 ? 3.802 87.897 13.800 1.00 41.25 70 TRP A CA 1
ATOM 545 C C . TRP A 1 74 ? 3.756 89.248 13.100 1.00 40.97 70 TRP A C 1
ATOM 546 O O . TRP A 1 74 ? 2.799 90.011 13.271 1.00 43.45 70 TRP A O 1
ATOM 557 N N . MET A 1 75 ? 4.781 89.560 12.304 1.00 39.55 71 MET A N 1
ATOM 558 C CA . MET A 1 75 ? 4.803 90.844 11.614 1.00 42.03 71 MET A CA 1
ATOM 559 C C . MET A 1 75 ? 3.669 90.936 10.602 1.00 44.74 71 MET A C 1
ATOM 560 O O . MET A 1 75 ? 3.094 92.012 10.400 1.00 44.12 71 MET A O 1
ATOM 565 N N . LYS A 1 76 ? 3.336 89.817 9.951 1.00 47.32 72 LYS A N 1
ATOM 566 C CA . LYS A 1 76 ? 2.167 89.799 9.076 1.00 53.22 72 LYS A CA 1
ATOM 567 C C . LYS A 1 76 ? 0.904 90.157 9.848 1.00 50.23 72 LYS A C 1
ATOM 568 O O . LYS A 1 76 ? 0.052 90.902 9.349 1.00 50.55 72 LYS A O 1
ATOM 574 N N . ARG A 1 77 ? 0.764 89.630 11.067 1.00 46.29 73 ARG A N 1
ATOM 575 C CA . ARG A 1 77 ? -0.361 90.018 11.911 1.00 48.13 73 ARG A CA 1
ATOM 576 C C . ARG A 1 77 ? -0.316 91.503 12.239 1.00 46.07 73 ARG A C 1
ATOM 577 O O . ARG A 1 77 ? -1.350 92.180 12.219 1.00 48.66 73 ARG A O 1
ATOM 585 N N . ILE A 1 78 ? 0.877 92.024 12.551 1.00 41.93 74 ILE A N 1
ATOM 586 C CA . ILE A 1 78 ? 1.016 93.418 12.969 1.00 42.54 74 ILE A CA 1
ATOM 587 C C . ILE A 1 78 ? 0.541 94.362 11.873 1.00 47.65 74 ILE A C 1
ATOM 588 O O . ILE A 1 78 ? -0.158 95.346 12.142 1.00 52.16 74 ILE A O 1
ATOM 593 N N . LYS A 1 79 ? 0.899 94.073 10.624 1.00 50.84 75 LYS A N 1
ATOM 594 C CA . LYS A 1 79 ? 0.639 94.993 9.525 1.00 59.11 75 LYS A CA 1
ATOM 595 C C . LYS A 1 79 ? -0.768 94.876 8.958 1.00 67.48 75 LYS A C 1
ATOM 596 O O . LYS A 1 79 ? -1.171 95.741 8.172 1.00 69.11 75 LYS A O 1
ATOM 602 N N . THR A 1 80 ? -1.524 93.843 9.328 1.00 73.17 76 THR A N 1
ATOM 603 C CA . THR A 1 80 ? -2.846 93.648 8.748 1.00 77.06 76 THR A CA 1
ATOM 604 C C . THR A 1 80 ? -3.954 93.712 9.792 1.00 83.82 76 THR A C 1
ATOM 605 O O . THR A 1 80 ? -4.626 94.738 9.932 1.00 86.72 76 THR A O 1
ATOM 609 N N . THR A 1 81 ? -4.151 92.625 10.530 1.00 92.74 77 THR A N 1
ATOM 610 C CA . THR A 1 81 ? -5.376 92.451 11.300 1.00 94.96 77 THR A CA 1
ATOM 611 C C . THR A 1 81 ? -5.304 93.027 12.706 1.00 93.85 77 THR A C 1
ATOM 612 O O . THR A 1 81 ? -6.346 93.356 13.284 1.00 112.19 77 THR A O 1
ATOM 616 N N . ALA A 1 82 ? -4.109 93.172 13.264 1.00 79.24 78 ALA A N 1
ATOM 617 C CA . ALA A 1 82 ? -3.981 93.295 14.708 1.00 73.84 78 ALA A CA 1
ATOM 618 C C . ALA A 1 82 ? -4.469 94.647 15.220 1.00 75.27 78 ALA A C 1
ATOM 619 O O . ALA A 1 82 ? -4.390 95.667 14.532 1.00 77.07 78 ALA A O 1
ATOM 621 N N . SER A 1 83 ? -4.987 94.627 16.448 1.00 70.08 79 SER A N 1
ATOM 622 C CA . SER A 1 83 ? -5.313 95.822 17.211 1.00 58.62 79 SER A CA 1
ATOM 623 C C . SER A 1 83 ? -4.047 96.428 17.809 1.00 54.02 79 SER A C 1
ATOM 624 O O . SER A 1 83 ? -3.000 95.779 17.902 1.00 48.83 79 SER A O 1
ATOM 627 N N . GLU A 1 84 ? -4.154 97.700 18.210 1.00 51.46 80 GLU A N 1
ATOM 628 C CA . GLU A 1 84 ? -2.993 98.423 18.723 1.00 54.49 80 GLU A CA 1
ATOM 629 C C . GLU A 1 84 ? -2.352 97.689 19.897 1.00 51.31 80 GLU A C 1
ATOM 630 O O . GLU A 1 84 ? -1.123 97.570 19.964 1.00 49.14 80 GLU A O 1
ATOM 636 N N . ASP A 1 85 ? -3.165 97.146 20.809 1.00 46.76 81 ASP A N 1
ATOM 637 C CA . ASP A 1 85 ? -2.596 96.404 21.931 1.00 48.06 81 ASP A CA 1
ATOM 638 C C . ASP A 1 85 ? -1.921 95.118 21.466 1.00 48.97 81 ASP A C 1
ATOM 639 O O . ASP A 1 85 ? -0.847 94.757 21.962 1.00 47.03 81 ASP A O 1
ATOM 644 N N . GLU A 1 86 ? -2.529 94.413 20.512 1.00 48.93 82 GLU A N 1
ATOM 645 C CA . GLU A 1 86 ? -1.911 93.195 20.001 1.00 49.43 82 GLU A CA 1
ATOM 646 C C . GLU A 1 86 ? -0.634 93.508 19.226 1.00 47.63 82 GLU A C 1
ATOM 647 O O . GLU A 1 86 ? 0.353 92.769 19.322 1.00 46.71 82 GLU A O 1
ATOM 653 N N . GLN A 1 87 ? -0.632 94.610 18.466 1.00 46.88 83 GLN A N 1
ATOM 654 C CA . GLN A 1 87 ? 0.561 95.020 17.727 1.00 42.91 83 GLN A CA 1
ATOM 655 C C . GLN A 1 87 ? 1.737 95.258 18.663 1.00 42.68 83 GLN A C 1
ATOM 656 O O . GLN A 1 87 ? 2.866 94.830 18.388 1.00 38.47 83 GLN A O 1
ATOM 662 N N . GLU A 1 88 ? 1.493 95.965 19.769 1.00 43.40 84 GLU A N 1
ATOM 663 C CA . GLU A 1 88 ? 2.568 96.295 20.698 1.00 48.85 84 GLU A CA 1
ATOM 664 C C . GLU A 1 88 ? 3.117 95.049 21.376 1.00 47.53 84 GLU A C 1
ATOM 665 O O . GLU A 1 88 ? 4.334 94.904 21.537 1.00 43.29 84 GLU A O 1
ATOM 671 N N . GLU A 1 89 ? 2.233 94.138 21.776 1.00 47.34 85 GLU A N 1
ATOM 672 C CA . GLU A 1 89 ? 2.679 92.916 22.432 1.00 47.74 85 GLU A CA 1
ATOM 673 C C . GLU A 1 89 ? 3.552 92.073 21.508 1.00 43.86 85 GLU A C 1
ATOM 674 O O . GLU A 1 89 ? 4.596 91.558 21.927 1.00 44.21 85 GLU A O 1
ATOM 680 N N . MET A 1 90 ? 3.144 91.920 20.248 1.00 40.07 86 MET A N 1
ATOM 681 C CA . MET A 1 90 ? 3.951 91.154 19.307 1.00 39.19 86 MET A CA 1
ATOM 682 C C . MET A 1 90 ? 5.231 91.895 18.949 1.00 40.45 86 MET A C 1
ATOM 683 O O . MET A 1 90 ? 6.283 91.273 18.765 1.00 43.70 86 MET A O 1
ATOM 688 N N . ALA A 1 91 ? 5.160 93.222 18.840 1.00 39.15 87 ALA A N 1
ATOM 689 C CA . ALA A 1 91 ? 6.359 94.002 18.555 1.00 38.22 87 ALA A CA 1
ATOM 690 C C . ALA A 1 91 ? 7.394 93.826 19.658 1.00 38.60 87 ALA A C 1
ATOM 691 O O . ALA A 1 91 ? 8.580 93.608 19.384 1.00 38.97 87 ALA A O 1
ATOM 693 N N . ASN A 1 92 ? 6.957 93.897 20.919 1.00 41.56 88 ASN A N 1
ATOM 694 C CA . ASN A 1 92 ? 7.885 93.748 22.036 1.00 42.14 88 ASN A CA 1
ATOM 695 C C . ASN A 1 92 ? 8.479 92.345 22.092 1.00 44.59 88 ASN A C 1
ATOM 696 O O . ASN A 1 92 ? 9.659 92.182 22.423 1.00 44.74 88 ASN A O 1
ATOM 701 N N . ALA A 1 93 ? 7.679 91.319 21.783 1.00 43.43 89 ALA A N 1
ATOM 702 C CA . ALA A 1 93 ? 8.215 89.962 21.727 1.00 40.04 89 ALA A CA 1
ATOM 703 C C . ALA A 1 93 ? 9.280 89.843 20.645 1.00 40.74 89 ALA A C 1
ATOM 704 O O . ALA A 1 93 ? 10.318 89.198 20.845 1.00 40.36 89 ALA A O 1
ATOM 706 N N . ILE A 1 94 ? 9.034 90.455 19.488 1.00 34.28 90 ILE A N 1
ATOM 707 C CA . ILE A 1 94 ? 10.022 90.451 18.415 1.00 34.17 90 ILE A CA 1
ATOM 708 C C . ILE A 1 94 ? 11.300 91.148 18.869 1.00 37.94 90 ILE A C 1
ATOM 709 O O . ILE A 1 94 ? 12.412 90.644 18.668 1.00 35.81 90 ILE A O 1
ATOM 714 N N . ILE A 1 95 ? 11.155 92.320 19.496 1.00 37.19 91 ILE A N 1
ATOM 715 C CA . ILE A 1 95 ? 12.317 93.106 19.903 1.00 33.94 91 ILE A CA 1
ATOM 716 C C . ILE A 1 95 ? 13.183 92.322 20.879 1.00 33.65 91 ILE A C 1
ATOM 717 O O . ILE A 1 95 ? 14.417 92.345 20.793 1.00 30.92 91 ILE A O 1
ATOM 722 N N . THR A 1 96 ? 12.553 91.602 21.811 1.00 37.47 92 THR A N 1
ATOM 723 C CA . THR A 1 96 ? 13.303 90.827 22.797 1.00 39.59 92 THR A CA 1
ATOM 724 C C . THR A 1 96 ? 14.155 89.749 22.130 1.00 36.82 92 THR A C 1
ATOM 725 O O . THR A 1 96 ? 15.327 89.564 22.479 1.00 35.53 92 THR A O 1
ATOM 729 N N . ILE A 1 97 ? 13.582 89.023 21.167 1.00 35.51 93 ILE A N 1
ATOM 730 C CA . ILE A 1 97 ? 14.332 87.959 20.502 1.00 35.05 93 ILE A CA 1
ATOM 731 C C . ILE A 1 97 ? 15.483 88.537 19.685 1.00 35.11 93 ILE A C 1
ATOM 732 O O . ILE A 1 97 ? 16.613 88.032 19.738 1.00 38.12 93 ILE A O 1
ATOM 737 N N . LEU A 1 98 ? 15.227 89.612 18.936 1.00 30.74 94 LEU A N 1
ATOM 738 C CA . LEU A 1 98 ? 16.288 90.215 18.132 1.00 32.21 94 LEU A CA 1
ATOM 739 C C . LEU A 1 98 ? 17.454 90.647 19.011 1.00 34.13 94 LEU A C 1
ATOM 740 O O . LEU A 1 98 ? 18.620 90.448 18.652 1.00 36.21 94 LEU A O 1
ATOM 745 N N . GLN A 1 99 ? 17.155 91.246 20.166 1.00 30.64 95 GLN A N 1
ATOM 746 C CA . GLN A 1 99 ? 18.212 91.644 21.090 1.00 36.01 95 GLN A CA 1
ATOM 747 C C . GLN A 1 99 ? 19.037 90.442 21.539 1.00 37.01 95 GLN A C 1
ATOM 748 O O . GLN A 1 99 ? 20.258 90.546 21.696 1.00 33.65 95 GLN A O 1
ATOM 754 N N . SER A 1 100 ? 18.392 89.289 21.746 1.00 36.77 96 SER A N 1
ATOM 755 C CA . SER A 1 100 ? 19.139 88.090 22.124 1.00 36.84 96 SER A CA 1
ATOM 756 C C . SER A 1 100 ? 20.071 87.634 21.006 1.00 36.40 96 SER A C 1
ATOM 757 O O . SER A 1 100 ? 21.180 87.157 21.271 1.00 39.78 96 SER A O 1
ATOM 760 N N . TRP A 1 101 ? 19.629 87.745 19.753 1.00 34.76 97 TRP A N 1
ATOM 761 C CA . TRP A 1 101 ? 20.493 87.394 18.629 1.00 32.42 97 TRP A CA 1
ATOM 762 C C . TRP A 1 101 ? 21.635 88.394 18.468 1.00 37.59 97 TRP A C 1
ATOM 763 O O . TRP A 1 101 ? 22.762 88.011 18.133 1.00 38.85 97 TRP A O 1
ATOM 774 N N . ILE A 1 102 ? 21.354 89.682 18.677 1.00 32.19 98 ILE A N 1
ATOM 775 C CA . ILE A 1 102 ? 22.356 90.724 18.458 1.00 37.40 98 ILE A CA 1
ATOM 776 C C . ILE A 1 102 ? 23.475 90.632 19.492 1.00 38.27 98 ILE A C 1
ATOM 777 O O . ILE A 1 102 ? 24.663 90.668 19.151 1.00 34.31 98 ILE A O 1
ATOM 782 N N . PHE A 1 103 ? 23.116 90.500 20.765 1.00 37.38 99 PHE A N 1
ATOM 783 C CA . PHE A 1 103 ? 24.067 90.609 21.862 1.00 42.32 99 PHE A CA 1
ATOM 784 C C . PHE A 1 103 ? 24.539 89.264 22.390 1.00 54.66 99 PHE A C 1
ATOM 785 O O . PHE A 1 103 ? 25.122 89.217 23.474 1.00 54.67 99 PHE A O 1
ATOM 793 N N . SER A 1 104 ? 24.354 88.186 21.635 1.00 65.96 100 SER A N 1
ATOM 794 C CA . SER A 1 104 ? 24.771 86.861 22.090 1.00 81.50 100 SER A CA 1
ATOM 795 C C . SER A 1 104 ? 24.559 85.795 21.027 1.00 90.75 100 SER A C 1
ATOM 796 O O . SER A 1 104 ? 25.102 84.695 21.145 1.00 98.24 100 SER A O 1
ATOM 800 N N . PRO B 1 5 ? -18.646 47.340 -39.682 1.00 88.98 1 PRO B N 1
ATOM 801 C CA . PRO B 1 5 ? -17.683 46.240 -39.617 1.00 85.50 1 PRO B CA 1
ATOM 802 C C . PRO B 1 5 ? -17.682 45.512 -38.277 1.00 76.23 1 PRO B C 1
ATOM 803 O O . PRO B 1 5 ? -17.067 44.452 -38.182 1.00 76.75 1 PRO B O 1
ATOM 807 N N . LYS B 1 6 ? -18.362 46.064 -37.266 1.00 103.19 2 LYS B N 1
ATOM 808 C CA . LYS B 1 6 ? -18.334 45.449 -35.942 1.00 89.87 2 LYS B CA 1
ATOM 809 C C . LYS B 1 6 ? -18.912 44.043 -35.994 1.00 78.23 2 LYS B C 1
ATOM 810 O O . LYS B 1 6 ? -18.339 43.101 -35.437 1.00 73.34 2 LYS B O 1
ATOM 812 N N . LYS B 1 7 ? -20.059 43.885 -36.657 1.00 74.18 3 LYS B N 1
ATOM 813 C CA . LYS B 1 7 ? -20.629 42.554 -36.830 1.00 67.60 3 LYS B CA 1
ATOM 814 C C . LYS B 1 7 ? -19.720 41.697 -37.702 1.00 61.71 3 LYS B C 1
ATOM 815 O O . LYS B 1 7 ? -19.514 40.510 -37.421 1.00 55.79 3 LYS B O 1
ATOM 817 N N . LYS B 1 8 ? -19.180 42.286 -38.774 1.00 63.07 4 LYS B N 1
ATOM 818 C CA . LYS B 1 8 ? -18.272 41.557 -39.653 1.00 63.19 4 LYS B CA 1
ATOM 819 C C . LYS B 1 8 ? -16.977 41.184 -38.939 1.00 59.76 4 LYS B C 1
ATOM 820 O O . LYS B 1 8 ? -16.495 40.053 -39.075 1.00 56.05 4 LYS B O 1
ATOM 822 N N . ILE B 1 9 ? -16.387 42.121 -38.188 1.00 56.87 5 ILE B N 1
ATOM 823 C CA . ILE B 1 9 ? -15.165 41.802 -37.451 1.00 47.00 5 ILE B CA 1
ATOM 824 C C . ILE B 1 9 ? -15.437 40.739 -36.396 1.00 34.35 5 ILE B C 1
ATOM 825 O O . ILE B 1 9 ? -14.634 39.820 -36.204 1.00 32.64 5 ILE B O 1
ATOM 830 N N . GLN B 1 10 ? -16.576 40.838 -35.703 1.00 29.04 6 GLN B N 1
ATOM 831 C CA . GLN B 1 10 ? -16.921 39.828 -34.702 1.00 31.01 6 GLN B CA 1
ATOM 832 C C . GLN B 1 10 ? -16.995 38.437 -35.327 1.00 31.33 6 GLN B C 1
ATOM 833 O O . GLN B 1 10 ? -16.444 37.470 -34.787 1.00 27.46 6 GLN B O 1
ATOM 839 N N . LEU B 1 11 ? -17.668 38.322 -36.474 1.00 31.31 7 LEU B N 1
ATOM 840 C CA . LEU B 1 11 ? -17.778 37.030 -37.147 1.00 29.32 7 LEU B CA 1
ATOM 841 C C . LEU B 1 11 ? -16.407 36.499 -37.546 1.00 31.83 7 LEU B C 1
ATOM 842 O O . LEU B 1 11 ? -16.084 35.327 -37.309 1.00 29.22 7 LEU B O 1
ATOM 847 N N . HIS B 1 12 ? -15.580 37.352 -38.150 1.00 29.88 8 HIS B N 1
ATOM 848 C CA . HIS B 1 12 ? -14.238 36.923 -38.529 1.00 31.97 8 HIS B CA 1
ATOM 849 C C . HIS B 1 12 ? -13.418 36.542 -37.306 1.00 31.85 8 HIS B C 1
ATOM 850 O O . HIS B 1 12 ? -12.677 35.551 -37.329 1.00 34.29 8 HIS B O 1
ATOM 857 N N . ALA B 1 13 ? -13.543 37.306 -36.223 1.00 24.54 9 ALA B N 1
ATOM 858 C CA . ALA B 1 13 ? -12.800 36.973 -35.013 1.00 24.96 9 ALA B CA 1
ATOM 859 C C . ALA B 1 13 ? -13.253 35.632 -34.440 1.00 25.75 9 ALA B C 1
ATOM 860 O O . ALA B 1 13 ? -12.438 34.878 -33.889 1.00 26.42 9 ALA B O 1
ATOM 862 N N . GLU B 1 14 ? -14.551 35.318 -34.554 1.00 25.90 10 GLU B N 1
ATOM 863 C CA . GLU B 1 14 ? -15.048 34.022 -34.093 1.00 29.56 10 GLU B CA 1
ATOM 864 C C . GLU B 1 14 ? -14.390 32.880 -34.857 1.00 27.31 10 GLU B C 1
ATOM 865 O O . GLU B 1 14 ? -13.950 31.892 -34.261 1.00 26.49 10 GLU B O 1
ATOM 871 N N . HIS B 1 15 ? -14.313 32.995 -36.183 1.00 27.35 11 HIS B N 1
ATOM 872 C CA . HIS B 1 15 ? -13.693 31.931 -36.964 1.00 27.89 11 HIS B CA 1
ATOM 873 C C . HIS B 1 15 ? -12.188 31.865 -36.732 1.00 28.80 11 HIS B C 1
ATOM 874 O O . HIS B 1 15 ? -11.614 30.773 -36.699 1.00 27.72 11 HIS B O 1
ATOM 881 N N . ALA B 1 16 ? -11.529 33.016 -36.566 1.00 23.57 12 ALA B N 1
ATOM 882 C CA . ALA B 1 16 ? -10.103 32.989 -36.250 1.00 20.74 12 ALA B CA 1
ATOM 883 C C . ALA B 1 16 ? -9.853 32.339 -34.895 1.00 22.99 12 ALA B C 1
ATOM 884 O O . ALA B 1 16 ? -8.846 31.642 -34.709 1.00 24.47 12 ALA B O 1
ATOM 886 N N . LEU B 1 17 ? -10.757 32.566 -33.936 1.00 22.52 13 LEU B N 1
ATOM 887 C CA . LEU B 1 17 ? -10.628 31.955 -32.618 1.00 28.36 13 LEU B CA 1
ATOM 888 C C . LEU B 1 17 ? -10.761 30.438 -32.693 1.00 31.78 13 LEU B C 1
ATOM 889 O O . LEU B 1 17 ? -10.062 29.715 -31.975 1.00 30.60 13 LEU B O 1
ATOM 894 N N . TYR B 1 18 ? -11.670 29.933 -33.533 1.00 27.16 14 TYR B N 1
ATOM 895 C CA . TYR B 1 18 ? -11.739 28.489 -33.740 1.00 26.28 14 TYR B CA 1
ATOM 896 C C . TYR B 1 18 ? -10.400 27.944 -34.232 1.00 27.49 14 TYR B C 1
ATOM 897 O O . TYR B 1 18 ? -9.889 26.951 -33.701 1.00 28.66 14 TYR B O 1
ATOM 906 N N . ASP B 1 19 ? -9.805 28.591 -35.242 1.00 30.25 15 ASP B N 1
ATOM 907 C CA . ASP B 1 19 ? -8.503 28.143 -35.735 1.00 29.92 15 ASP B CA 1
ATOM 908 C C . ASP B 1 19 ? -7.459 28.181 -34.630 1.00 31.31 15 ASP B C 1
ATOM 909 O O . ASP B 1 19 ? -6.699 27.221 -34.443 1.00 29.84 15 ASP B O 1
ATOM 914 N N . ALA B 1 20 ? -7.413 29.292 -33.887 1.00 29.65 16 ALA B N 1
ATOM 915 C CA . ALA B 1 20 ? -6.414 29.463 -32.835 1.00 31.34 16 ALA B CA 1
ATOM 916 C C . ALA B 1 20 ? -6.575 28.418 -31.739 1.00 30.18 16 ALA B C 1
ATOM 917 O O . ALA B 1 20 ? -5.584 27.916 -31.200 1.00 33.13 16 ALA B O 1
ATOM 919 N N . LEU B 1 21 ? -7.818 28.095 -31.380 1.00 30.06 17 LEU B N 1
ATOM 920 C CA . LEU B 1 21 ? -8.050 27.081 -30.356 1.00 28.95 17 LEU B CA 1
ATOM 921 C C . LEU B 1 21 ? -7.632 25.700 -30.844 1.00 29.39 17 LEU B C 1
ATOM 922 O O . LEU B 1 21 ? -7.102 24.896 -30.068 1.00 29.49 17 LEU B O 1
ATOM 927 N N . MET B 1 22 ? -7.892 25.394 -32.117 1.00 28.86 18 MET B N 1
ATOM 928 C CA . MET B 1 22 ? -7.471 24.107 -32.658 1.00 28.90 18 MET B CA 1
ATOM 929 C C . MET B 1 22 ? -5.952 23.998 -32.702 1.00 32.16 18 MET B C 1
ATOM 930 O O . MET B 1 22 ? -5.390 22.936 -32.408 1.00 33.10 18 MET B O 1
ATOM 935 N N . ILE B 1 23 ? -5.277 25.089 -33.069 1.00 29.20 19 ILE B N 1
ATOM 936 C CA . ILE B 1 23 ? -3.817 25.104 -33.114 1.00 29.13 19 ILE B CA 1
ATOM 937 C C . ILE B 1 23 ? -3.239 24.918 -31.721 1.00 32.43 19 ILE B C 1
ATOM 938 O O . ILE B 1 23 ? -2.285 24.156 -31.525 1.00 36.11 19 ILE B O 1
ATOM 943 N N . LEU B 1 24 ? -3.796 25.621 -30.732 1.00 32.84 20 LEU B N 1
ATOM 944 C CA . LEU B 1 24 ? -3.340 25.444 -29.358 1.00 32.10 20 LEU B CA 1
ATOM 945 C C . LEU B 1 24 ? -3.476 23.991 -28.922 1.00 31.84 20 LEU B C 1
ATOM 946 O O . LEU B 1 24 ? -2.563 23.426 -28.310 1.00 32.03 20 LEU B O 1
ATOM 951 N N . ASN B 1 25 ? -4.612 23.368 -29.233 1.00 33.04 21 ASN B N 1
ATOM 952 C CA . ASN B 1 25 ? -4.800 21.965 -28.874 1.00 37.42 21 ASN B CA 1
ATOM 953 C C . ASN B 1 25 ? -3.769 21.074 -29.564 1.00 39.77 21 ASN B C 1
ATOM 954 O O . ASN B 1 25 ? -3.244 20.133 -28.957 1.00 38.71 21 ASN B O 1
ATOM 959 N N . ILE B 1 26 ? -3.456 21.363 -30.828 1.00 37.84 22 ILE B N 1
ATOM 960 C CA . ILE B 1 26 ? -2.453 20.579 -31.545 1.00 40.62 22 ILE B CA 1
ATOM 961 C C . ILE B 1 26 ? -1.087 20.727 -30.886 1.00 42.49 22 ILE B C 1
ATOM 962 O O . ILE B 1 26 ? -0.365 19.741 -30.685 1.00 40.16 22 ILE B O 1
ATOM 967 N N . VAL B 1 27 ? -0.720 21.958 -30.525 1.00 35.83 23 VAL B N 1
ATOM 968 C CA . VAL B 1 27 ? 0.580 22.208 -29.912 1.00 39.95 23 VAL B CA 1
ATOM 969 C C . VAL B 1 27 ? 0.731 21.404 -28.627 1.00 43.88 23 VAL B C 1
ATOM 970 O O . VAL B 1 27 ? 1.803 20.857 -28.342 1.00 42.33 23 VAL B O 1
ATOM 974 N N . LYS B 1 28 ? -0.328 21.324 -27.829 1.00 44.16 24 LYS B N 1
ATOM 975 C CA . LYS B 1 28 ? -0.248 20.648 -26.542 1.00 48.29 24 LYS B CA 1
ATOM 976 C C . LYS B 1 28 ? -0.442 19.136 -26.629 1.00 48.56 24 LYS B C 1
ATOM 977 O O . LYS B 1 28 ? -0.382 18.470 -25.592 1.00 59.71 24 LYS B O 1
ATOM 983 N N . THR B 1 29 ? -0.678 18.574 -27.812 1.00 71.13 25 THR B N 1
ATOM 984 C CA . THR B 1 29 ? -0.915 17.144 -27.966 1.00 74.13 25 THR B CA 1
ATOM 985 C C . THR B 1 29 ? 0.089 16.506 -28.921 1.00 77.68 25 THR B C 1
ATOM 986 O O . THR B 1 29 ? 0.610 17.158 -29.831 1.00 76.45 25 THR B O 1
ATOM 990 N N . ASN B 1 30 ? 0.387 15.227 -28.679 1.00 83.42 26 ASN B N 1
ATOM 991 C CA . ASN B 1 30 ? 1.264 14.437 -29.547 1.00 89.62 26 ASN B CA 1
ATOM 992 C C . ASN B 1 30 ? 0.401 13.470 -30.354 1.00 96.26 26 ASN B C 1
ATOM 993 O O . ASN B 1 30 ? 0.288 12.284 -30.043 1.00 99.72 26 ASN B O 1
ATOM 998 N N . SER B 1 31 ? -0.217 13.993 -31.412 1.00 100.11 27 SER B N 1
ATOM 999 C CA . SER B 1 31 ? -1.060 13.198 -32.303 1.00 105.51 27 SER B CA 1
ATOM 1000 C C . SER B 1 31 ? -0.642 13.465 -33.742 1.00 106.49 27 SER B C 1
ATOM 1001 O O . SER B 1 31 ? -0.820 14.599 -34.231 1.00 106.13 27 SER B O 1
ATOM 1004 N N . PRO B 1 32 ? -0.091 12.484 -34.452 1.00 107.43 28 PRO B N 1
ATOM 1005 C CA . PRO B 1 32 ? 0.263 12.694 -35.863 1.00 103.04 28 PRO B CA 1
ATOM 1006 C C . PRO B 1 32 ? -0.923 13.181 -36.681 1.00 95.20 28 PRO B C 1
ATOM 1007 O O . PRO B 1 32 ? -0.788 14.181 -37.401 1.00 97.01 28 PRO B O 1
ATOM 1011 N N . PRO B 1 33 ? -2.106 12.542 -36.599 1.00 89.24 29 PRO B N 1
ATOM 1012 C CA . PRO B 1 33 ? -3.236 13.059 -37.399 1.00 83.68 29 PRO B CA 1
ATOM 1013 C C . PRO B 1 33 ? -3.607 14.495 -37.063 1.00 77.42 29 PRO B C 1
ATOM 1014 O O . PRO B 1 33 ? -3.826 15.305 -37.974 1.00 75.56 29 PRO B O 1
ATOM 1018 N N . ALA B 1 34 ? -3.682 14.836 -35.773 1.00 72.73 30 ALA B N 1
ATOM 1019 C CA . ALA B 1 34 ? -4.036 16.202 -35.401 1.00 67.46 30 ALA B CA 1
ATOM 1020 C C . ALA B 1 34 ? -2.941 17.194 -35.771 1.00 63.45 30 ALA B C 1
ATOM 1021 O O . ALA B 1 34 ? -3.244 18.340 -36.112 1.00 63.91 30 ALA B O 1
ATOM 1023 N N . GLU B 1 35 ? -1.674 16.769 -35.768 1.00 59.53 31 GLU B N 1
ATOM 1024 C CA . GLU B 1 35 ? -0.597 17.721 -36.029 1.00 59.13 31 GLU B CA 1
ATOM 1025 C C . GLU B 1 35 ? -0.500 18.062 -37.511 1.00 53.39 31 GLU B C 1
ATOM 1026 O O . GLU B 1 35 ? -0.033 19.152 -37.866 1.00 49.22 31 GLU B O 1
ATOM 1032 N N . GLU B 1 36 ? -0.978 17.166 -38.379 1.00 54.53 32 GLU B N 1
ATOM 1033 C CA . GLU B 1 36 ? -0.960 17.419 -39.815 1.00 58.46 32 GLU B CA 1
ATOM 1034 C C . GLU B 1 36 ? -1.880 18.571 -40.194 1.00 52.87 32 GLU B C 1
ATOM 1035 O O . GLU B 1 36 ? -1.681 19.203 -41.238 1.00 57.82 32 GLU B O 1
ATOM 1041 N N . LYS B 1 37 ? -2.906 18.829 -39.386 1.00 42.46 33 LYS B N 1
ATOM 1042 C CA . LYS B 1 37 ? -3.866 19.896 -39.637 1.00 42.35 33 LYS B CA 1
ATOM 1043 C C . LYS B 1 37 ? -3.358 21.287 -39.247 1.00 42.60 33 LYS B C 1
ATOM 1044 O O . LYS B 1 37 ? -3.987 22.281 -39.629 1.00 42.83 33 LYS B O 1
ATOM 1050 N N . LEU B 1 38 ? -2.255 21.386 -38.496 1.00 34.14 34 LEU B N 1
ATOM 1051 C CA . LEU B 1 38 ? -1.819 22.682 -37.970 1.00 32.30 34 LEU B CA 1
ATOM 1052 C C . LEU B 1 38 ? -1.579 23.713 -39.067 1.00 32.48 34 LEU B C 1
ATOM 1053 O O . LEU B 1 38 ? -2.044 24.853 -38.965 1.00 33.14 34 LEU B O 1
ATOM 1058 N N . GLU B 1 39 ? -0.870 23.336 -40.130 1.00 33.43 35 GLU B N 1
ATOM 1059 C CA . GLU B 1 39 ? -0.567 24.318 -41.168 1.00 33.90 35 GLU B CA 1
ATOM 1060 C C . GLU B 1 39 ? -1.827 24.821 -41.849 1.00 37.75 35 GLU B C 1
ATOM 1061 O O . GLU B 1 39 ? -1.880 25.976 -42.292 1.00 37.97 35 GLU B O 1
ATOM 1067 N N . ASP B 1 40 ? -2.837 23.964 -41.969 1.00 34.55 36 ASP B N 1
ATOM 1068 C CA . ASP B 1 40 ? -4.072 24.374 -42.622 1.00 32.87 36 ASP B CA 1
ATOM 1069 C C . ASP B 1 40 ? -4.855 25.352 -41.751 1.00 30.93 36 ASP B C 1
ATOM 1070 O O . ASP B 1 40 ? -5.388 26.348 -42.250 1.00 33.94 36 ASP B O 1
ATOM 1075 N N . TYR B 1 41 ? -4.971 25.062 -40.450 1.00 27.96 37 TYR B N 1
ATOM 1076 C CA . TYR B 1 41 ? -5.580 26.023 -39.531 1.00 29.96 37 TYR B CA 1
ATOM 1077 C C . TYR B 1 41 ? -4.838 27.357 -39.563 1.00 31.10 37 TYR B C 1
ATOM 1078 O O . TYR B 1 41 ? -5.462 28.426 -39.540 1.00 30.64 37 TYR B O 1
ATOM 1087 N N . ALA B 1 42 ? -3.501 27.309 -39.592 1.00 29.03 38 ALA B N 1
ATOM 1088 C CA . ALA B 1 42 ? -2.700 28.529 -39.564 1.00 29.09 38 ALA B CA 1
ATOM 1089 C C . ALA B 1 42 ? -2.909 29.362 -40.820 1.00 30.41 38 ALA B C 1
ATOM 1090 O O . ALA B 1 42 ? -3.037 30.589 -40.742 1.00 27.56 38 ALA B O 1
ATOM 1092 N N . PHE B 1 43 ? -2.916 28.720 -41.991 1.00 28.39 39 PHE B N 1
ATOM 1093 C CA . PHE B 1 43 ? -3.125 29.460 -43.231 1.00 32.02 39 PHE B CA 1
ATOM 1094 C C . PHE B 1 43 ? -4.514 30.085 -43.264 1.00 34.01 39 PHE B C 1
ATOM 1095 O O . PHE B 1 43 ? -4.678 31.233 -43.696 1.00 35.47 39 PHE B O 1
ATOM 1103 N N . ASN B 1 44 ? -5.527 29.338 -42.813 1.00 32.43 40 ASN B N 1
ATOM 1104 C CA . ASN B 1 44 ? -6.876 29.882 -42.718 1.00 29.65 40 ASN B CA 1
ATOM 1105 C C . ASN B 1 44 ? -6.915 31.082 -41.781 1.00 30.02 40 ASN B C 1
ATOM 1106 O O . ASN B 1 44 ? -7.552 32.099 -42.085 1.00 32.73 40 ASN B O 1
ATOM 1111 N N . PHE B 1 45 ? -6.238 30.973 -40.636 1.00 30.11 41 PHE B N 1
ATOM 1112 C CA . PHE B 1 45 ? -6.160 32.072 -39.676 1.00 29.68 41 PHE B CA 1
ATOM 1113 C C . PHE B 1 45 ? -5.527 33.312 -40.300 1.00 34.05 41 PHE B C 1
ATOM 1114 O O . PHE B 1 45 ? -6.011 34.437 -40.103 1.00 32.78 41 PHE B O 1
ATOM 1122 N N . GLU B 1 46 ? -4.432 33.129 -41.045 1.00 28.69 42 GLU B N 1
ATOM 1123 C CA . GLU B 1 46 ? -3.755 34.268 -41.660 1.00 33.10 42 GLU B CA 1
ATOM 1124 C C . GLU B 1 46 ? -4.661 34.982 -42.654 1.00 34.93 42 GLU B C 1
ATOM 1125 O O . GLU B 1 46 ? -4.688 36.219 -42.701 1.00 34.92 42 GLU B O 1
ATOM 1131 N N . LEU B 1 47 ? -5.420 34.221 -43.448 1.00 30.99 43 LEU B N 1
ATOM 1132 C CA . LEU B 1 47 ? -6.371 34.834 -44.369 1.00 35.45 43 LEU B CA 1
ATOM 1133 C C . LEU B 1 47 ? -7.417 35.649 -43.620 1.00 36.87 43 LEU B C 1
ATOM 1134 O O . LEU B 1 47 ? -7.798 36.740 -44.060 1.00 36.64 43 LEU B O 1
ATOM 1139 N N . ILE B 1 48 ? -7.900 35.133 -42.488 1.00 32.33 44 ILE B N 1
ATOM 1140 C CA . ILE B 1 48 ? -8.920 35.844 -41.725 1.00 31.02 44 ILE B CA 1
ATOM 1141 C C . ILE B 1 48 ? -8.350 37.123 -41.117 1.00 29.98 44 ILE B C 1
ATOM 1142 O O . ILE B 1 48 ? -8.972 38.189 -41.186 1.00 34.40 44 ILE B O 1
ATOM 1147 N N . LEU B 1 49 ? -7.160 37.040 -40.514 1.00 30.67 45 LEU B N 1
ATOM 1148 C CA . LEU B 1 49 ? -6.600 38.210 -39.838 1.00 28.93 45 LEU B CA 1
ATOM 1149 C C . LEU B 1 49 ? -6.224 39.306 -40.823 1.00 36.42 45 LEU B C 1
ATOM 1150 O O . LEU B 1 49 ? -6.305 40.493 -40.485 1.00 32.33 45 LEU B O 1
ATOM 1155 N N . GLU B 1 50 ? -5.807 38.936 -42.036 1.00 37.09 46 GLU B N 1
ATOM 1156 C CA . GLU B 1 50 ? -5.591 39.937 -43.072 1.00 39.27 46 GLU B CA 1
ATOM 1157 C C . GLU B 1 50 ? -6.881 40.687 -43.364 1.00 39.64 46 GLU B C 1
ATOM 1158 O O . GLU B 1 50 ? -6.867 41.900 -43.603 1.00 39.36 46 GLU B O 1
ATOM 1164 N N . GLU B 1 51 ? -8.008 39.972 -43.361 1.00 35.46 47 GLU B N 1
ATOM 1165 C CA . GLU B 1 51 ? -9.302 40.601 -43.593 1.00 40.61 47 GLU B CA 1
ATOM 1166 C C . GLU B 1 51 ? -9.717 41.473 -42.411 1.00 38.90 47 GLU B C 1
ATOM 1167 O O . GLU B 1 51 ? -10.269 42.563 -42.596 1.00 35.92 47 GLU B O 1
ATOM 1173 N N . ILE B 1 52 ? -9.445 41.016 -41.188 1.00 34.19 48 ILE B N 1
ATOM 1174 C CA . ILE B 1 52 ? -9.765 41.809 -40.004 1.00 31.14 48 ILE B CA 1
ATOM 1175 C C . ILE B 1 52 ? -8.962 43.105 -39.997 1.00 34.08 48 ILE B C 1
ATOM 1176 O O . ILE B 1 52 ? -9.485 44.175 -39.664 1.00 37.02 48 ILE B O 1
ATOM 1181 N N . ALA B 1 53 ? -7.682 43.031 -40.368 1.00 33.19 49 ALA B N 1
ATOM 1182 C CA . ALA B 1 53 ? -6.850 44.230 -40.398 1.00 35.16 49 ALA B CA 1
ATOM 1183 C C . ALA B 1 53 ? -7.402 45.259 -41.375 1.00 40.95 49 ALA B C 1
ATOM 1184 O O . ALA B 1 53 ? -7.428 46.459 -41.076 1.00 39.65 49 ALA B O 1
ATOM 1186 N N . ARG B 1 54 ? -7.866 44.809 -42.542 1.00 39.20 50 ARG B N 1
ATOM 1187 C CA . ARG B 1 54 ? -8.412 45.741 -43.522 1.00 43.76 50 ARG B CA 1
ATOM 1188 C C . ARG B 1 54 ? -9.710 46.369 -43.029 1.00 42.02 50 ARG B C 1
ATOM 1189 O O . ARG B 1 54 ? -9.941 47.566 -43.231 1.00 45.26 50 ARG B O 1
ATOM 1197 N N . LEU B 1 55 ? -10.569 45.577 -42.380 1.00 38.72 51 LEU B N 1
ATOM 1198 C CA . LEU B 1 55 ? -11.819 46.122 -41.862 1.00 41.65 51 LEU B CA 1
ATOM 1199 C C . LEU B 1 55 ? -11.555 47.141 -40.761 1.00 40.23 51 LEU B C 1
ATOM 1200 O O . LEU B 1 55 ? -12.224 48.180 -40.696 1.00 40.06 51 LEU B O 1
ATOM 1205 N N . PHE B 1 56 ? -10.564 46.874 -39.904 1.00 37.11 52 PHE B N 1
ATOM 1206 C CA . PHE B 1 56 ? -10.177 47.857 -38.896 1.00 38.80 52 PHE B CA 1
ATOM 1207 C C . PHE B 1 56 ? -9.632 49.121 -39.547 1.00 41.87 52 PHE B C 1
ATOM 1208 O O . PHE B 1 56 ? -9.987 50.238 -39.151 1.00 42.20 52 PHE B O 1
ATOM 1216 N N . GLU B 1 57 ? -8.774 48.964 -40.557 1.00 37.79 53 GLU B N 1
ATOM 1217 C CA . GLU B 1 57 ? -8.217 50.132 -41.231 1.00 42.96 53 GLU B CA 1
ATOM 1218 C C . GLU B 1 57 ? -9.311 50.960 -41.890 1.00 45.78 53 GLU B C 1
ATOM 1219 O O . GLU B 1 57 ? -9.297 52.193 -41.812 1.00 49.32 53 GLU B O 1
ATOM 1221 N N . SER B 1 58 ? -10.271 50.300 -42.539 1.00 42.31 54 SER B N 1
ATOM 1222 C CA . SER B 1 58 ? -11.361 51.019 -43.187 1.00 46.94 54 SER B CA 1
ATOM 1223 C C . SER B 1 58 ? -12.230 51.774 -42.194 1.00 44.16 54 SER B C 1
ATOM 1224 O O . SER B 1 58 ? -12.837 52.783 -42.566 1.00 42.82 54 SER B O 1
ATOM 1227 N N . GLY B 1 59 ? -12.292 51.320 -40.943 1.00 41.35 55 GLY B N 1
ATOM 1228 C CA . GLY B 1 59 ? -13.038 51.998 -39.905 1.00 40.93 55 GLY B CA 1
ATOM 1229 C C . GLY B 1 59 ? -12.241 52.990 -39.090 1.00 43.14 55 GLY B C 1
ATOM 1230 O O . GLY B 1 59 ? -12.706 53.419 -38.029 1.00 45.39 55 GLY B O 1
ATOM 1231 N N . ASP B 1 60 ? -11.033 53.337 -39.543 1.00 44.54 56 ASP B N 1
ATOM 1232 C CA . ASP B 1 60 ? -10.151 54.293 -38.872 1.00 48.74 56 ASP B CA 1
ATOM 1233 C C . ASP B 1 60 ? -9.706 53.814 -37.487 1.00 50.11 56 ASP B C 1
ATOM 1234 O O . ASP B 1 60 ? -9.504 54.622 -36.579 1.00 53.20 56 ASP B O 1
ATOM 1239 N N . GLN B 1 61 ? -9.553 52.507 -37.293 1.00 46.91 57 GLN B N 1
ATOM 1240 C CA . GLN B 1 61 ? -9.012 51.960 -36.047 1.00 46.98 57 GLN B CA 1
ATOM 1241 C C . GLN B 1 61 ? -7.628 51.379 -36.335 1.00 45.83 57 GLN B C 1
ATOM 1242 O O . GLN B 1 61 ? -7.438 50.162 -36.409 1.00 40.64 57 GLN B O 1
ATOM 1248 N N . LYS B 1 62 ? -6.650 52.277 -36.488 1.00 45.02 58 LYS B N 1
ATOM 1249 C CA . LYS B 1 62 ? -5.309 51.878 -36.906 1.00 47.54 58 LYS B CA 1
ATOM 1250 C C . LYS B 1 62 ? -4.616 51.028 -35.847 1.00 44.81 58 LYS B C 1
ATOM 1251 O O . LYS B 1 62 ? -3.854 50.114 -36.184 1.00 50.34 58 LYS B O 1
ATOM 1257 N N . ASP B 1 63 ? -4.845 51.326 -34.566 1.00 42.95 59 ASP B N 1
ATOM 1258 C CA . ASP B 1 63 ? -4.223 50.534 -33.509 1.00 46.97 59 ASP B CA 1
ATOM 1259 C C . ASP B 1 63 ? -4.652 49.076 -33.606 1.00 42.61 59 ASP B C 1
ATOM 1260 O O . ASP B 1 63 ? -3.820 48.164 -33.523 1.00 45.24 59 ASP B O 1
ATOM 1265 N N A GLU B 1 64 ? -5.948 48.833 -33.800 0.45 39.81 60 GLU B N 1
ATOM 1266 N N B GLU B 1 64 ? -5.953 48.838 -33.780 0.55 39.57 60 GLU B N 1
ATOM 1267 C CA A GLU B 1 64 ? -6.420 47.458 -33.917 0.45 38.57 60 GLU B CA 1
ATOM 1268 C CA B GLU B 1 64 ? -6.439 47.469 -33.921 0.55 38.57 60 GLU B CA 1
ATOM 1269 C C A GLU B 1 64 ? -5.975 46.830 -35.232 0.45 34.54 60 GLU B C 1
ATOM 1270 C C B GLU B 1 64 ? -5.953 46.842 -35.221 0.55 34.51 60 GLU B C 1
ATOM 1271 O O A GLU B 1 64 ? -5.702 45.626 -35.286 0.45 31.89 60 GLU B O 1
ATOM 1272 O O B GLU B 1 64 ? -5.635 45.648 -35.256 0.55 31.83 60 GLU B O 1
ATOM 1283 N N . ALA B 1 65 ? -5.891 47.626 -36.300 1.00 37.07 61 ALA B N 1
ATOM 1284 C CA . ALA B 1 65 ? -5.419 47.091 -37.574 1.00 36.98 61 ALA B CA 1
ATOM 1285 C C . ALA B 1 65 ? -3.965 46.651 -37.475 1.00 40.07 61 ALA B C 1
ATOM 1286 O O . ALA B 1 65 ? -3.598 45.579 -37.970 1.00 38.94 61 ALA B O 1
ATOM 1288 N N . GLU B 1 66 ? -3.131 47.450 -36.801 1.00 36.44 62 GLU B N 1
ATOM 1289 C CA . GLU B 1 66 ? -1.737 47.068 -36.599 1.00 38.14 62 GLU B CA 1
ATOM 1290 C C . GLU B 1 66 ? -1.631 45.813 -35.738 1.00 41.27 62 GLU B C 1
ATOM 1291 O O . GLU B 1 66 ? -0.799 44.938 -36.003 1.00 40.50 62 GLU B O 1
ATOM 1293 N N . LYS B 1 67 ? -2.481 45.699 -34.714 1.00 37.08 63 LYS B N 1
ATOM 1294 C CA . LYS B 1 67 ? -2.478 44.497 -33.884 1.00 35.85 63 LYS B CA 1
ATOM 1295 C C . LYS B 1 67 ? -2.858 43.263 -34.698 1.00 34.42 63 LYS B C 1
ATOM 1296 O O . LYS B 1 67 ? -2.231 42.204 -34.567 1.00 31.88 63 LYS B O 1
ATOM 1302 N N . ALA B 1 68 ? -3.869 43.383 -35.561 1.00 31.20 64 ALA B N 1
ATOM 1303 C CA . ALA B 1 68 ? -4.258 42.251 -36.399 1.00 30.29 64 ALA B CA 1
ATOM 1304 C C . ALA B 1 68 ? -3.119 41.825 -37.319 1.00 39.89 64 ALA B C 1
ATOM 1305 O O . ALA B 1 68 ? -2.903 40.627 -37.538 1.00 34.34 64 ALA B O 1
ATOM 1307 N N . LYS B 1 69 ? -2.375 42.793 -37.863 1.00 38.45 65 LYS B N 1
ATOM 1308 C CA . LYS B 1 69 ? -1.228 42.461 -38.702 1.00 39.35 65 LYS B CA 1
ATOM 1309 C C . LYS B 1 69 ? -0.148 41.742 -37.907 1.00 38.07 65 LYS B C 1
ATOM 1310 O O . LYS B 1 69 ? 0.475 40.802 -38.414 1.00 39.29 65 LYS B O 1
ATOM 1316 N N . ARG B 1 70 ? 0.093 42.164 -36.662 1.00 35.63 66 ARG B N 1
ATOM 1317 C CA . ARG B 1 70 ? 1.083 41.474 -35.840 1.00 36.25 66 ARG B CA 1
ATOM 1318 C C . ARG B 1 70 ? 0.658 40.035 -35.556 1.00 38.46 66 ARG B C 1
ATOM 1319 O O . ARG B 1 70 ? 1.487 39.117 -35.587 1.00 36.87 66 ARG B O 1
ATOM 1327 N N . MET B 1 71 ? -0.635 39.818 -35.295 1.00 32.38 67 MET B N 1
ATOM 1328 C CA . MET B 1 71 ? -1.124 38.465 -35.040 1.00 31.26 67 MET B CA 1
ATOM 1329 C C . MET B 1 71 ? -0.927 37.573 -36.258 1.00 31.79 67 MET B C 1
ATOM 1330 O O . MET B 1 71 ? -0.618 36.383 -36.124 1.00 33.80 67 MET B O 1
ATOM 1335 N N . LYS B 1 72 ? -1.112 38.131 -37.457 1.00 35.20 68 LYS B N 1
ATOM 1336 C CA . LYS B 1 72 ? -0.821 37.385 -38.676 1.00 34.55 68 LYS B CA 1
ATOM 1337 C C . LYS B 1 72 ? 0.652 36.996 -38.740 1.00 40.49 68 LYS B C 1
ATOM 1338 O O . LYS B 1 72 ? 0.989 35.876 -39.136 1.00 35.48 68 LYS B O 1
ATOM 1344 N N . GLU B 1 73 ? 1.547 37.904 -38.340 1.00 37.22 69 GLU B N 1
ATOM 1345 C CA . GLU B 1 73 ? 2.967 37.572 -38.334 1.00 40.03 69 GLU B CA 1
ATOM 1346 C C . GLU B 1 73 ? 3.289 36.535 -37.267 1.00 43.10 69 GLU B C 1
ATOM 1347 O O . GLU B 1 73 ? 4.125 35.652 -37.489 1.00 39.01 69 GLU B O 1
ATOM 1353 N N . TRP B 1 74 ? 2.634 36.622 -36.106 1.00 38.77 70 TRP B N 1
ATOM 1354 C CA . TRP B 1 74 ? 2.854 35.626 -35.061 1.00 37.54 70 TRP B CA 1
ATOM 1355 C C . TRP B 1 74 ? 2.454 34.238 -35.543 1.00 37.10 70 TRP B C 1
ATOM 1356 O O . TRP B 1 74 ? 3.151 33.252 -35.275 1.00 36.62 70 TRP B O 1
ATOM 1367 N N . MET B 1 75 ? 1.320 34.138 -36.240 1.00 35.23 71 MET B N 1
ATOM 1368 C CA . MET B 1 75 ? 0.874 32.835 -36.720 1.00 34.84 71 MET B CA 1
ATOM 1369 C C . MET B 1 75 ? 1.838 32.276 -37.754 1.00 37.23 71 MET B C 1
ATOM 1370 O O . MET B 1 75 ? 2.063 31.062 -37.802 1.00 40.70 71 MET B O 1
ATOM 1375 N N . LYS B 1 76 ? 2.411 33.143 -38.593 1.00 36.58 72 LYS B N 1
ATOM 1376 C CA . LYS B 1 76 ? 3.429 32.690 -39.531 1.00 43.19 72 LYS B CA 1
ATOM 1377 C C . LYS B 1 76 ? 4.584 32.038 -38.793 1.00 43.82 72 LYS B C 1
ATOM 1378 O O . LYS B 1 76 ? 5.116 31.015 -39.240 1.00 41.72 72 LYS B O 1
ATOM 1384 N N . ARG B 1 77 ? 4.981 32.609 -37.653 1.00 40.16 73 ARG B N 1
ATOM 1385 C CA A ARG B 1 77 ? 6.056 32.014 -36.864 0.45 44.17 73 ARG B CA 1
ATOM 1386 C CA B ARG B 1 77 ? 6.059 32.012 -36.875 0.55 44.16 73 ARG B CA 1
ATOM 1387 C C . ARG B 1 77 ? 5.613 30.702 -36.235 1.00 44.06 73 ARG B C 1
ATOM 1388 O O . ARG B 1 77 ? 6.382 29.737 -36.198 1.00 43.95 73 ARG B O 1
ATOM 1403 N N . ILE B 1 78 ? 4.378 30.655 -35.719 1.00 39.99 74 ILE B N 1
ATOM 1404 C CA . ILE B 1 78 ? 3.836 29.407 -35.183 1.00 41.52 74 ILE B CA 1
ATOM 1405 C C . ILE B 1 78 ? 3.959 28.296 -36.217 1.00 43.31 74 ILE B C 1
ATOM 1406 O O . ILE B 1 78 ? 4.318 27.155 -35.896 1.00 45.50 74 ILE B O 1
ATOM 1411 N N . LYS B 1 79 ? 3.681 28.620 -37.481 1.00 42.38 75 LYS B N 1
ATOM 1412 C CA . LYS B 1 79 ? 3.619 27.618 -38.535 1.00 44.62 75 LYS B CA 1
ATOM 1413 C C . LYS B 1 79 ? 4.981 27.276 -39.145 1.00 48.24 75 LYS B C 1
ATOM 1414 O O . LYS B 1 79 ? 5.112 26.210 -39.761 1.00 49.08 75 LYS B O 1
ATOM 1420 N N . THR B 1 80 ? 6.009 28.111 -38.956 1.00 51.35 76 THR B N 1
ATOM 1421 C CA . THR B 1 80 ? 7.297 27.893 -39.618 1.00 56.57 76 THR B CA 1
ATOM 1422 C C . THR B 1 80 ? 8.493 27.779 -38.681 1.00 54.68 76 THR B C 1
ATOM 1423 O O . THR B 1 80 ? 9.322 26.876 -38.855 1.00 52.07 76 THR B O 1
ATOM 1427 N N . THR B 1 81 ? 8.656 28.698 -37.728 1.00 54.20 77 THR B N 1
ATOM 1428 C CA . THR B 1 81 ? 9.921 28.815 -37.008 1.00 54.79 77 THR B CA 1
ATOM 1429 C C . THR B 1 81 ? 9.815 28.752 -35.490 1.00 54.94 77 THR B C 1
ATOM 1430 O O . THR B 1 81 ? 10.858 28.690 -34.828 1.00 58.28 77 THR B O 1
ATOM 1434 N N . ALA B 1 82 ? 8.614 28.770 -34.919 1.00 47.18 78 ALA B N 1
ATOM 1435 C CA . ALA B 1 82 ? 8.465 28.864 -33.473 1.00 49.94 78 ALA B CA 1
ATOM 1436 C C . ALA B 1 82 ? 8.731 27.528 -32.789 1.00 51.19 78 ALA B C 1
ATOM 1437 O O . ALA B 1 82 ? 8.307 26.471 -33.265 1.00 48.58 78 ALA B O 1
ATOM 1439 N N . SER B 1 83 ? 9.449 27.588 -31.668 1.00 51.52 79 SER B N 1
ATOM 1440 C CA . SER B 1 83 ? 9.549 26.483 -30.725 1.00 56.13 79 SER B CA 1
ATOM 1441 C C . SER B 1 83 ? 8.184 26.179 -30.109 1.00 55.63 79 SER B C 1
ATOM 1442 O O . SER B 1 83 ? 7.251 26.986 -30.170 1.00 48.14 79 SER B O 1
ATOM 1445 N N . GLU B 1 84 ? 8.061 24.970 -29.550 1.00 58.25 80 GLU B N 1
ATOM 1446 C CA . GLU B 1 84 ? 6.786 24.550 -28.970 1.00 59.47 80 GLU B CA 1
ATOM 1447 C C . GLU B 1 84 ? 6.332 25.504 -27.869 1.00 59.44 80 GLU B C 1
ATOM 1448 O O . GLU B 1 84 ? 5.145 25.838 -27.779 1.00 52.68 80 GLU B O 1
ATOM 1450 N N . ASP B 1 85 ? 7.260 25.958 -27.025 1.00 62.46 81 ASP B N 1
ATOM 1451 C CA . ASP B 1 85 ? 6.897 26.910 -25.977 1.00 64.96 81 ASP B CA 1
ATOM 1452 C C . ASP B 1 85 ? 6.480 28.251 -26.571 1.00 54.89 81 ASP B C 1
ATOM 1453 O O . ASP B 1 85 ? 5.545 28.894 -26.078 1.00 50.56 81 ASP B O 1
ATOM 1458 N N . GLU B 1 86 ? 7.159 28.681 -27.636 1.00 47.34 82 GLU B N 1
ATOM 1459 C CA . GLU B 1 86 ? 6.780 29.910 -28.328 1.00 48.16 82 GLU B CA 1
ATOM 1460 C C . GLU B 1 86 ? 5.402 29.776 -28.968 1.00 47.49 82 GLU B C 1
ATOM 1461 O O . GLU B 1 86 ? 4.593 30.714 -28.926 1.00 38.61 82 GLU B O 1
ATOM 1467 N N . GLN B 1 87 ? 5.105 28.602 -29.529 1.00 46.10 83 GLN B N 1
ATOM 1468 C CA . GLN B 1 87 ? 3.795 28.364 -30.127 1.00 37.34 83 GLN B CA 1
ATOM 1469 C C . GLN B 1 87 ? 2.678 28.529 -29.108 1.00 35.56 83 GLN B C 1
ATOM 1470 O O . GLN B 1 87 ? 1.647 29.148 -29.392 1.00 34.22 83 GLN B O 1
ATOM 1476 N N . GLU B 1 88 ? 2.850 27.953 -27.919 1.00 42.56 84 GLU B N 1
ATOM 1477 C CA . GLU B 1 88 ? 1.788 28.023 -26.922 1.00 38.43 84 GLU B CA 1
ATOM 1478 C C . GLU B 1 88 ? 1.601 29.445 -26.411 1.00 40.62 84 GLU B C 1
ATOM 1479 O O . GLU B 1 88 ? 0.464 29.893 -26.213 1.00 39.34 84 GLU B O 1
ATOM 1485 N N . GLU B 1 89 ? 2.703 30.173 -26.202 1.00 38.87 85 GLU B N 1
ATOM 1486 C CA . GLU B 1 89 ? 2.608 31.547 -25.716 1.00 39.94 85 GLU B CA 1
ATOM 1487 C C . GLU B 1 89 ? 1.859 32.433 -26.703 1.00 37.01 85 GLU B C 1
ATOM 1488 O O . GLU B 1 89 ? 0.917 33.141 -26.326 1.00 39.02 85 GLU B O 1
ATOM 1494 N N . MET B 1 90 ? 2.267 32.413 -27.976 1.00 40.25 86 MET B N 1
ATOM 1495 C CA A MET B 1 90 ? 1.644 33.275 -28.978 0.50 38.56 86 MET B CA 1
ATOM 1496 C CA B MET B 1 90 ? 1.631 33.298 -28.942 0.50 38.52 86 MET B CA 1
ATOM 1497 C C . MET B 1 90 ? 0.208 32.858 -29.264 1.00 39.19 86 MET B C 1
ATOM 1498 O O . MET B 1 90 ? -0.638 33.706 -29.575 1.00 37.89 86 MET B O 1
ATOM 1507 N N . ALA B 1 91 ? -0.084 31.556 -29.180 1.00 33.49 87 ALA B N 1
ATOM 1508 C CA . ALA B 1 91 ? -1.455 31.102 -29.377 1.00 27.71 87 ALA B CA 1
ATOM 1509 C C . ALA B 1 91 ? -2.367 31.628 -28.279 1.00 29.96 87 ALA B C 1
ATOM 1510 O O . ALA B 1 91 ? -3.495 32.056 -28.550 1.00 30.48 87 ALA B O 1
ATOM 1512 N N . ASN B 1 92 ? -1.911 31.573 -27.026 1.00 32.66 88 ASN B N 1
ATOM 1513 C CA . ASN B 1 92 ? -2.731 32.067 -25.924 1.00 31.87 88 ASN B CA 1
ATOM 1514 C C . ASN B 1 92 ? -2.939 33.574 -26.012 1.00 36.94 88 ASN B C 1
ATOM 1515 O O . ASN B 1 92 ? -4.024 34.074 -25.693 1.00 34.71 88 ASN B O 1
ATOM 1520 N N . ALA B 1 93 ? -1.909 34.319 -26.428 1.00 35.40 89 ALA B N 1
ATOM 1521 C CA . ALA B 1 93 ? -2.076 35.758 -26.630 1.00 33.98 89 ALA B CA 1
ATOM 1522 C C . ALA B 1 93 ? -3.085 36.048 -27.734 1.00 32.43 89 ALA B C 1
ATOM 1523 O O . ALA B 1 93 ? -3.930 36.940 -27.597 1.00 33.84 89 ALA B O 1
ATOM 1525 N N . ILE B 1 94 ? -3.022 35.293 -28.830 1.00 31.32 90 ILE B N 1
ATOM 1526 C CA . ILE B 1 94 ? -3.980 35.464 -29.918 1.00 30.35 90 ILE B CA 1
ATOM 1527 C C . ILE B 1 94 ? -5.395 35.215 -29.411 1.00 33.01 90 ILE B C 1
ATOM 1528 O O . ILE B 1 94 ? -6.327 35.979 -29.701 1.00 30.18 90 ILE B O 1
ATOM 1533 N N . ILE B 1 95 ? -5.576 34.135 -28.650 1.00 28.93 91 ILE B N 1
ATOM 1534 C CA . ILE B 1 95 ? -6.899 33.795 -28.137 1.00 28.29 91 ILE B CA 1
ATOM 1535 C C . ILE B 1 95 ? -7.432 34.918 -27.255 1.00 33.09 91 ILE B C 1
ATOM 1536 O O . ILE B 1 95 ? -8.614 35.281 -27.328 1.00 27.72 91 ILE B O 1
ATOM 1541 N N . THR B 1 96 ? -6.565 35.496 -26.421 1.00 29.55 92 THR B N 1
ATOM 1542 C CA . THR B 1 96 ? -6.980 36.579 -25.536 1.00 33.41 92 THR B CA 1
ATOM 1543 C C . THR B 1 96 ? -7.450 37.793 -26.326 1.00 32.20 92 THR B C 1
ATOM 1544 O O . THR B 1 96 ? -8.500 38.374 -26.029 1.00 32.08 92 THR B O 1
ATOM 1548 N N . ILE B 1 97 ? -6.691 38.179 -27.353 1.00 30.25 93 ILE B N 1
ATOM 1549 C CA . ILE B 1 97 ? -7.050 39.353 -28.143 1.00 30.40 93 ILE B CA 1
ATOM 1550 C C . ILE B 1 97 ? -8.357 39.114 -28.886 1.00 30.44 93 ILE B C 1
ATOM 1551 O O . ILE B 1 97 ? -9.251 39.969 -28.899 1.00 27.47 93 ILE B O 1
ATOM 1556 N N . LEU B 1 98 ? -8.495 37.943 -29.507 1.00 24.84 94 LEU B N 1
ATOM 1557 C CA . LEU B 1 98 ? -9.713 37.646 -30.253 1.00 26.50 94 LEU B CA 1
ATOM 1558 C C . LEU B 1 98 ? -10.938 37.678 -29.343 1.00 29.15 94 LEU B C 1
ATOM 1559 O O . LEU B 1 98 ? -11.992 38.201 -29.726 1.00 26.03 94 LEU B O 1
ATOM 1564 N N . GLN B 1 99 ? -10.827 37.101 -28.143 1.00 26.49 95 GLN B N 1
ATOM 1565 C CA . GLN B 1 99 ? -11.945 37.149 -27.206 1.00 27.98 95 GLN B CA 1
ATOM 1566 C C . GLN B 1 99 ? -12.314 38.591 -26.879 1.00 31.37 95 GLN B C 1
ATOM 1567 O O . GLN B 1 99 ? -13.499 38.926 -26.749 1.00 26.63 95 GLN B O 1
ATOM 1573 N N . SER B 1 100 ? -11.308 39.463 -26.765 1.00 29.71 96 SER B N 1
ATOM 1574 C CA . SER B 1 100 ? -11.582 40.867 -26.493 1.00 32.43 96 SER B CA 1
ATOM 1575 C C . SER B 1 100 ? -12.340 41.510 -27.643 1.00 36.16 96 SER B C 1
ATOM 1576 O O . SER B 1 100 ? -13.260 42.305 -27.422 1.00 37.55 96 SER B O 1
ATOM 1579 N N . TRP B 1 101 ? -11.982 41.163 -28.880 1.00 31.26 97 TRP B N 1
ATOM 1580 C CA . TRP B 1 101 ? -12.688 41.705 -30.036 1.00 32.87 97 TRP B CA 1
ATOM 1581 C C . TRP B 1 101 ? -14.104 41.151 -30.135 1.00 35.10 97 TRP B C 1
ATOM 1582 O O . TRP B 1 101 ? -15.039 41.886 -30.468 1.00 40.85 97 TRP B O 1
ATOM 1593 N N . ILE B 1 102 ? -14.280 39.860 -29.844 1.00 33.26 98 ILE B N 1
ATOM 1594 C CA . ILE B 1 102 ? -15.586 39.224 -29.995 1.00 30.33 98 ILE B CA 1
ATOM 1595 C C . ILE B 1 102 ? -16.577 39.779 -28.982 1.00 35.36 98 ILE B C 1
ATOM 1596 O O . ILE B 1 102 ? -17.721 40.106 -29.323 1.00 36.68 98 ILE B O 1
ATOM 1601 N N . PHE B 1 103 ? -16.161 39.892 -27.725 1.00 30.86 99 PHE B N 1
ATOM 1602 C CA . PHE B 1 103 ? -17.094 40.183 -26.648 1.00 39.00 99 PHE B CA 1
ATOM 1603 C C . PHE B 1 103 ? -17.142 41.654 -26.256 1.00 50.88 99 PHE B C 1
ATOM 1604 O O . PHE B 1 103 ? -17.711 41.965 -25.209 1.00 57.40 99 PHE B O 1
ATOM 1612 N N . SER B 1 104 ? -16.573 42.541 -27.083 1.00 59.58 100 SER B N 1
ATOM 1613 C CA . SER B 1 104 ? -16.576 44.024 -27.003 1.00 75.27 100 SER B CA 1
ATOM 1614 C C . SER B 1 104 ? -15.161 44.555 -27.185 1.00 83.01 100 SER B C 1
ATOM 1615 O O . SER B 1 104 ? -14.354 44.527 -26.254 1.00 86.02 100 SER B O 1
ATOM 1619 N N . SER C 1 2 ? 5.880 53.219 5.686 1.00 82.14 -2 SER C N 1
ATOM 1620 C CA . SER C 1 2 ? 4.871 54.184 6.102 1.00 79.15 -2 SER C CA 1
ATOM 1621 C C . SER C 1 2 ? 5.437 55.176 7.112 1.00 77.58 -2 SER C C 1
ATOM 1622 O O . SER C 1 2 ? 4.950 56.300 7.226 1.00 83.44 -2 SER C O 1
ATOM 1625 N N . HIS C 1 3 ? 6.470 54.759 7.847 1.00 67.06 -1 HIS C N 1
ATOM 1626 C CA . HIS C 1 3 ? 7.020 55.629 8.879 1.00 63.11 -1 HIS C CA 1
ATOM 1627 C C . HIS C 1 3 ? 7.926 56.708 8.299 1.00 50.88 -1 HIS C C 1
ATOM 1628 O O . HIS C 1 3 ? 8.078 57.776 8.905 1.00 44.12 -1 HIS C O 1
ATOM 1635 N N . MET C 1 4 ? 8.521 56.463 7.140 1.00 46.13 0 MET C N 1
ATOM 1636 C CA . MET C 1 4 ? 9.389 57.480 6.560 1.00 52.70 0 MET C CA 1
ATOM 1637 C C . MET C 1 4 ? 8.627 58.295 5.527 1.00 45.90 0 MET C C 1
ATOM 1638 O O . MET C 1 4 ? 7.953 57.715 4.665 1.00 40.80 0 MET C O 1
ATOM 1643 N N . PRO C 1 5 ? 8.702 59.624 5.580 1.00 45.03 1 PRO C N 1
ATOM 1644 C CA . PRO C 1 5 ? 8.068 60.448 4.537 1.00 40.63 1 PRO C CA 1
ATOM 1645 C C . PRO C 1 5 ? 8.859 60.399 3.237 1.00 41.29 1 PRO C C 1
ATOM 1646 O O . PRO C 1 5 ? 9.511 61.378 2.860 1.00 38.85 1 PRO C O 1
ATOM 1650 N N . LYS C 1 6 ? 8.790 59.260 2.540 1.00 38.76 2 LYS C N 1
ATOM 1651 C CA . LYS C 1 6 ? 9.648 59.024 1.380 1.00 37.40 2 LYS C CA 1
ATOM 1652 C C . LYS C 1 6 ? 9.425 60.040 0.264 1.00 37.73 2 LYS C C 1
ATOM 1653 O O . LYS C 1 6 ? 10.391 60.538 -0.324 1.00 33.91 2 LYS C O 1
ATOM 1655 N N . LYS C 1 7 ? 8.168 60.353 -0.055 1.00 39.71 3 LYS C N 1
ATOM 1656 C CA . LYS C 1 7 ? 7.907 61.260 -1.172 1.00 44.72 3 LYS C CA 1
ATOM 1657 C C . LYS C 1 7 ? 8.469 62.655 -0.917 1.00 35.94 3 LYS C C 1
ATOM 1658 O O . LYS C 1 7 ? 8.987 63.297 -1.838 1.00 34.40 3 LYS C O 1
ATOM 1664 N N . LYS C 1 8 ? 8.358 63.156 0.318 1.00 33.38 4 LYS C N 1
ATOM 1665 C CA . LYS C 1 8 ? 8.943 64.459 0.629 1.00 32.91 4 LYS C CA 1
ATOM 1666 C C . LYS C 1 8 ? 10.457 64.434 0.489 1.00 32.22 4 LYS C C 1
ATOM 1667 O O . LYS C 1 8 ? 11.059 65.387 -0.017 1.00 30.45 4 LYS C O 1
ATOM 1673 N N . ILE C 1 9 ? 11.091 63.379 0.998 1.00 28.19 5 ILE C N 1
ATOM 1674 C CA . ILE C 1 9 ? 12.538 63.229 0.877 1.00 30.62 5 ILE C CA 1
ATOM 1675 C C . ILE C 1 9 ? 12.933 63.124 -0.587 1.00 28.81 5 ILE C C 1
ATOM 1676 O O . ILE C 1 9 ? 13.917 63.729 -1.032 1.00 28.18 5 ILE C O 1
ATOM 1681 N N . GLN C 1 10 ? 12.156 62.367 -1.361 1.00 28.12 6 GLN C N 1
ATOM 1682 C CA . GLN C 1 10 ? 12.394 62.248 -2.795 1.00 29.59 6 GLN C CA 1
ATOM 1683 C C . GLN C 1 10 ? 12.351 63.613 -3.479 1.00 31.39 6 GLN C C 1
ATOM 1684 O O . GLN C 1 10 ? 13.239 63.956 -4.268 1.00 28.57 6 GLN C O 1
ATOM 1690 N N . LEU C 1 11 ? 11.317 64.405 -3.188 1.00 27.54 7 LEU C N 1
ATOM 1691 C CA . LEU C 1 11 ? 11.180 65.721 -3.807 1.00 28.43 7 LEU C CA 1
ATOM 1692 C C . LEU C 1 11 ? 12.357 66.621 -3.463 1.00 28.71 7 LEU C C 1
ATOM 1693 O O . LEU C 1 11 ? 12.934 67.275 -4.338 1.00 27.57 7 LEU C O 1
ATOM 1698 N N . HIS C 1 12 ? 12.725 66.670 -2.186 1.00 24.83 8 HIS C N 1
ATOM 1699 C CA . HIS C 1 12 ? 13.851 67.502 -1.782 1.00 29.91 8 HIS C CA 1
ATOM 1700 C C . HIS C 1 12 ? 15.151 67.031 -2.413 1.00 29.53 8 HIS C C 1
ATOM 1701 O O . HIS C 1 12 ? 15.956 67.852 -2.869 1.00 23.50 8 HIS C O 1
ATOM 1708 N N . ALA C 1 13 ? 15.364 65.710 -2.470 1.00 26.43 9 ALA C N 1
ATOM 1709 C CA . ALA C 1 13 ? 16.583 65.180 -3.072 1.00 24.00 9 ALA C CA 1
ATOM 1710 C C . ALA C 1 13 ? 16.662 65.512 -4.558 1.00 21.32 9 ALA C C 1
ATOM 1711 O O . ALA C 1 13 ? 17.756 65.712 -5.096 1.00 25.65 9 ALA C O 1
ATOM 1713 N N . GLU C 1 14 ? 15.517 65.534 -5.247 1.00 21.58 10 GLU C N 1
ATOM 1714 C CA . GLU C 1 14 ? 15.496 65.944 -6.652 1.00 23.65 10 GLU C CA 1
ATOM 1715 C C . GLU C 1 14 ? 15.973 67.387 -6.808 1.00 26.30 10 GLU C C 1
ATOM 1716 O O . GLU C 1 14 ? 16.789 67.698 -7.684 1.00 22.28 10 GLU C O 1
ATOM 1722 N N . HIS C 1 15 ? 15.476 68.286 -5.959 1.00 20.51 11 HIS C N 1
ATOM 1723 C CA . HIS C 1 15 ? 15.909 69.677 -6.047 1.00 27.36 11 HIS C CA 1
ATOM 1724 C C . HIS C 1 15 ? 17.366 69.825 -5.622 1.00 26.20 11 HIS C C 1
ATOM 1725 O O . HIS C 1 15 ? 18.115 70.607 -6.216 1.00 25.14 11 HIS C O 1
ATOM 1732 N N . ALA C 1 16 ? 17.794 69.058 -4.616 1.00 20.79 12 ALA C N 1
ATOM 1733 C CA . ALA C 1 16 ? 19.203 69.072 -4.245 1.00 25.75 12 ALA C CA 1
ATOM 1734 C C . ALA C 1 16 ? 20.070 68.547 -5.378 1.00 25.45 12 ALA C C 1
ATOM 1735 O O . ALA C 1 16 ? 21.175 69.049 -5.607 1.00 23.71 12 ALA C O 1
ATOM 1737 N N . LEU C 1 17 ? 19.585 67.538 -6.106 1.00 21.54 13 LEU C N 1
ATOM 1738 C CA . LEU C 1 17 ? 20.361 67.008 -7.224 1.00 23.46 13 LEU C CA 1
ATOM 1739 C C . LEU C 1 17 ? 20.498 68.035 -8.341 1.00 23.29 13 LEU C C 1
ATOM 1740 O O . LEU C 1 17 ? 21.547 68.113 -8.992 1.00 23.08 13 LEU C O 1
ATOM 1745 N N . TYR C 1 18 ? 19.445 68.811 -8.602 1.00 23.53 14 TYR C N 1
ATOM 1746 C CA . TYR C 1 18 ? 19.564 69.891 -9.577 1.00 26.53 14 TYR C CA 1
ATOM 1747 C C . TYR C 1 18 ? 20.693 70.847 -9.197 1.00 27.92 14 TYR C C 1
ATOM 1748 O O . TYR C 1 18 ? 21.523 71.211 -10.039 1.00 29.61 14 TYR C O 1
ATOM 1757 N N . ASP C 1 19 ? 20.744 71.262 -7.928 1.00 26.97 15 ASP C N 1
ATOM 1758 C CA . ASP C 1 19 ? 21.819 72.145 -7.481 1.00 29.04 15 ASP C CA 1
ATOM 1759 C C . ASP C 1 19 ? 23.180 71.494 -7.680 1.00 28.27 15 ASP C C 1
ATOM 1760 O O . ASP C 1 19 ? 24.114 72.121 -8.192 1.00 29.85 15 ASP C O 1
ATOM 1765 N N . ALA C 1 20 ? 23.306 70.227 -7.277 1.00 25.69 16 ALA C N 1
ATOM 1766 C CA . ALA C 1 20 ? 24.585 69.532 -7.370 1.00 27.50 16 ALA C CA 1
ATOM 1767 C C . ALA C 1 20 ? 25.053 69.413 -8.815 1.00 27.22 16 ALA C C 1
ATOM 1768 O O . ALA C 1 20 ? 26.250 69.545 -9.099 1.00 30.77 16 ALA C O 1
ATOM 1770 N N . LEU C 1 21 ? 24.129 69.141 -9.740 1.00 25.85 17 LEU C N 1
ATOM 1771 C CA . LEU C 1 21 ? 24.503 69.011 -11.148 1.00 27.91 17 LEU C CA 1
ATOM 1772 C C . LEU C 1 21 ? 24.923 70.348 -11.747 1.00 31.04 17 LEU C C 1
ATOM 1773 O O . LEU C 1 21 ? 25.860 70.405 -12.554 1.00 33.45 17 LEU C O 1
ATOM 1778 N N . MET C 1 22 ? 24.225 71.432 -11.392 1.00 26.51 18 MET C N 1
ATOM 1779 C CA . MET C 1 22 ? 24.628 72.749 -11.879 1.00 28.70 18 MET C CA 1
ATOM 1780 C C . MET C 1 22 ? 25.994 73.136 -11.330 1.00 28.37 18 MET C C 1
ATOM 1781 O O . MET C 1 22 ? 26.817 73.723 -12.044 1.00 30.42 18 MET C O 1
ATOM 1786 N N . ILE C 1 23 ? 26.248 72.818 -10.058 1.00 27.81 19 ILE C N 1
ATOM 1787 C CA . ILE C 1 23 ? 27.549 73.104 -9.455 1.00 26.56 19 ILE C CA 1
ATOM 1788 C C . ILE C 1 23 ? 28.640 72.298 -10.141 1.00 32.83 19 ILE C C 1
ATOM 1789 O O . ILE C 1 23 ? 29.724 72.817 -10.438 1.00 32.73 19 ILE C O 1
ATOM 1794 N N . LEU C 1 24 ? 28.379 71.010 -10.389 1.00 33.90 20 LEU C N 1
ATOM 1795 C CA . LEU C 1 24 ? 29.347 70.177 -11.092 1.00 34.77 20 LEU C CA 1
ATOM 1796 C C . LEU C 1 24 ? 29.657 70.738 -12.474 1.00 40.41 20 LEU C C 1
ATOM 1797 O O . LEU C 1 24 ? 30.823 70.783 -12.887 1.00 39.47 20 LEU C O 1
ATOM 1802 N N . ASN C 1 25 ? 28.628 71.187 -13.200 1.00 37.90 21 ASN C N 1
ATOM 1803 C CA . ASN C 1 25 ? 28.858 71.756 -14.524 1.00 40.14 21 ASN C CA 1
ATOM 1804 C C . ASN C 1 25 ? 29.688 73.032 -14.435 1.00 41.52 21 ASN C C 1
ATOM 1805 O O . ASN C 1 25 ? 30.532 73.296 -15.301 1.00 43.06 21 ASN C O 1
ATOM 1810 N N . ILE C 1 26 ? 29.475 73.828 -13.385 1.00 36.15 22 ILE C N 1
ATOM 1811 C CA . ILE C 1 26 ? 30.305 75.007 -13.166 1.00 40.25 22 ILE C CA 1
ATOM 1812 C C . ILE C 1 26 ? 31.747 74.598 -12.898 1.00 46.58 22 ILE C C 1
ATOM 1813 O O . ILE C 1 26 ? 32.687 75.196 -13.436 1.00 47.93 22 ILE C O 1
ATOM 1818 N N . VAL C 1 27 ? 31.946 73.578 -12.058 1.00 44.17 23 VAL C N 1
ATOM 1819 C CA . VAL C 1 27 ? 33.296 73.118 -11.738 1.00 43.27 23 VAL C CA 1
ATOM 1820 C C . VAL C 1 27 ? 34.011 72.639 -12.995 1.00 48.66 23 VAL C C 1
ATOM 1821 O O . VAL C 1 27 ? 35.200 72.917 -13.199 1.00 51.52 23 VAL C O 1
ATOM 1825 N N . LYS C 1 28 ? 33.298 71.926 -13.861 1.00 50.87 24 LYS C N 1
ATOM 1826 C CA . LYS C 1 28 ? 33.877 71.315 -15.052 1.00 55.98 24 LYS C CA 1
ATOM 1827 C C . LYS C 1 28 ? 34.037 72.284 -16.218 1.00 62.73 24 LYS C C 1
ATOM 1828 O O . LYS C 1 28 ? 34.450 71.857 -17.301 1.00 69.39 24 LYS C O 1
ATOM 1834 N N . THR C 1 29 ? 33.745 73.567 -16.033 1.00 64.23 25 THR C N 1
ATOM 1835 C CA . THR C 1 29 ? 33.879 74.555 -17.092 1.00 68.58 25 THR C CA 1
ATOM 1836 C C . THR C 1 29 ? 35.021 75.488 -16.715 1.00 74.61 25 THR C C 1
ATOM 1837 O O . THR C 1 29 ? 35.191 75.829 -15.540 1.00 75.12 25 THR C O 1
ATOM 1841 N N . ASN C 1 30 ? 35.773 75.930 -17.718 1.00 77.96 26 ASN C N 1
ATOM 1842 C CA . ASN C 1 30 ? 36.945 76.761 -17.485 1.00 80.19 26 ASN C CA 1
ATOM 1843 C C . ASN C 1 30 ? 36.603 78.241 -17.429 1.00 81.09 26 ASN C C 1
ATOM 1844 O O . ASN C 1 30 ? 37.227 78.991 -16.678 1.00 81.52 26 ASN C O 1
ATOM 1846 N N . ALA C 1 34 ? 30.255 83.430 -16.204 1.00 98.14 30 ALA C N 1
ATOM 1847 C CA . ALA C 1 34 ? 29.144 83.571 -15.270 1.00 96.20 30 ALA C CA 1
ATOM 1848 C C . ALA C 1 34 ? 29.169 82.471 -14.207 1.00 95.31 30 ALA C C 1
ATOM 1849 O O . ALA C 1 34 ? 28.277 81.623 -14.158 1.00 92.18 30 ALA C O 1
ATOM 1851 N N . GLU C 1 35 ? 30.209 82.484 -13.372 1.00 96.51 31 GLU C N 1
ATOM 1852 C CA . GLU C 1 35 ? 30.415 81.477 -12.338 1.00 93.72 31 GLU C CA 1
ATOM 1853 C C . GLU C 1 35 ? 30.053 81.963 -10.939 1.00 92.51 31 GLU C C 1
ATOM 1854 O O . GLU C 1 35 ? 30.263 81.228 -9.968 1.00 90.57 31 GLU C O 1
ATOM 1856 N N . GLU C 1 36 ? 29.514 83.178 -10.811 1.00 96.56 32 GLU C N 1
ATOM 1857 C CA . GLU C 1 36 ? 29.134 83.725 -9.512 1.00 92.76 32 GLU C CA 1
ATOM 1858 C C . GLU C 1 36 ? 28.021 82.933 -8.838 1.00 87.32 32 GLU C C 1
ATOM 1859 O O . GLU C 1 36 ? 27.885 82.998 -7.611 1.00 87.68 32 GLU C O 1
ATOM 1861 N N . LYS C 1 37 ? 27.222 82.196 -9.608 1.00 73.00 33 LYS C N 1
ATOM 1862 C CA . LYS C 1 37 ? 26.070 81.486 -9.066 1.00 60.44 33 LYS C CA 1
ATOM 1863 C C . LYS C 1 37 ? 26.428 80.244 -8.257 1.00 44.27 33 LYS C C 1
ATOM 1864 O O . LYS C 1 37 ? 25.534 79.694 -7.605 1.00 35.17 33 LYS C O 1
ATOM 1870 N N . LEU C 1 38 ? 27.680 79.771 -8.286 1.00 40.27 34 LEU C N 1
ATOM 1871 C CA . LEU C 1 38 ? 28.002 78.554 -7.541 1.00 39.77 34 LEU C CA 1
ATOM 1872 C C . LEU C 1 38 ? 27.625 78.697 -6.072 1.00 36.45 34 LEU C C 1
ATOM 1873 O O . LEU C 1 38 ? 27.053 77.774 -5.479 1.00 31.74 34 LEU C O 1
ATOM 1878 N N . GLU C 1 39 ? 27.924 79.851 -5.470 1.00 33.02 35 GLU C N 1
ATOM 1879 C CA . GLU C 1 39 ? 27.577 80.057 -4.068 1.00 33.98 35 GLU C CA 1
ATOM 1880 C C . GLU C 1 39 ? 26.067 80.033 -3.853 1.00 35.44 35 GLU C C 1
ATOM 1881 O O . GLU C 1 39 ? 25.601 79.582 -2.799 1.00 32.96 35 GLU C O 1
ATOM 1883 N N . ASP C 1 40 ? 25.289 80.513 -4.829 1.00 32.02 36 ASP C N 1
ATOM 1884 C CA . ASP C 1 40 ? 23.833 80.501 -4.695 1.00 33.05 36 ASP C CA 1
ATOM 1885 C C . ASP C 1 40 ? 23.284 79.077 -4.742 1.00 31.35 36 ASP C C 1
ATOM 1886 O O . ASP C 1 40 ? 22.445 78.696 -3.918 1.00 30.52 36 ASP C O 1
ATOM 1891 N N . TYR C 1 41 ? 23.736 78.282 -5.713 1.00 29.73 37 TYR C N 1
ATOM 1892 C CA . TYR C 1 41 ? 23.353 76.872 -5.749 1.00 28.21 37 TYR C CA 1
ATOM 1893 C C . TYR C 1 41 ? 23.769 76.154 -4.472 1.00 26.16 37 TYR C C 1
ATOM 1894 O O . TYR C 1 41 ? 23.012 75.337 -3.932 1.00 24.75 37 TYR C O 1
ATOM 1903 N N . ALA C 1 42 ? 24.982 76.434 -3.983 1.00 23.72 38 ALA C N 1
ATOM 1904 C CA . ALA C 1 42 ? 25.500 75.734 -2.809 1.00 27.66 38 ALA C CA 1
ATOM 1905 C C . ALA C 1 42 ? 24.681 76.046 -1.562 1.00 29.92 38 ALA C C 1
ATOM 1906 O O . ALA C 1 42 ? 24.331 75.142 -0.794 1.00 27.85 38 ALA C O 1
ATOM 1908 N N . PHE C 1 43 ? 24.375 77.324 -1.335 1.00 29.15 39 PHE C N 1
ATOM 1909 C CA . PHE C 1 43 ? 23.603 77.691 -0.153 1.00 29.02 39 PHE C CA 1
ATOM 1910 C C . PHE C 1 43 ? 22.200 77.100 -0.217 1.00 28.61 39 PHE C C 1
ATOM 1911 O O . PHE C 1 43 ? 21.678 76.602 0.787 1.00 25.92 39 PHE C O 1
ATOM 1919 N N . ASN C 1 44 ? 21.579 77.144 -1.395 1.00 29.30 40 ASN C N 1
ATOM 1920 C CA . ASN C 1 44 ? 20.285 76.502 -1.589 1.00 27.93 40 ASN C CA 1
ATOM 1921 C C . ASN C 1 44 ? 20.359 75.016 -1.251 1.00 29.03 40 ASN C C 1
ATOM 1922 O O . ASN C 1 44 ? 19.465 74.473 -0.592 1.00 26.08 40 ASN C O 1
ATOM 1927 N N . PHE C 1 45 ? 21.435 74.353 -1.683 1.00 28.71 41 PHE C N 1
ATOM 1928 C CA . PHE C 1 45 ? 21.648 72.938 -1.382 1.00 28.98 41 PHE C CA 1
ATOM 1929 C C . PHE C 1 45 ? 21.710 72.689 0.120 1.00 28.50 41 PHE C C 1
ATOM 1930 O O . PHE C 1 45 ? 21.137 71.711 0.619 1.00 29.38 41 PHE C O 1
ATOM 1938 N N . GLU C 1 46 ? 22.428 73.547 0.853 1.00 26.75 42 GLU C N 1
ATOM 1939 C CA . GLU C 1 46 ? 22.559 73.365 2.296 1.00 24.13 42 GLU C CA 1
ATOM 1940 C C . GLU C 1 46 ? 21.199 73.442 2.976 1.00 28.51 42 GLU C C 1
ATOM 1941 O O . GLU C 1 46 ? 20.911 72.673 3.902 1.00 29.32 42 GLU C O 1
ATOM 1947 N N . LEU C 1 47 ? 20.358 74.383 2.537 1.00 26.76 43 LEU C N 1
ATOM 1948 C CA . LEU C 1 47 ? 19.006 74.499 3.072 1.00 27.79 43 LEU C CA 1
ATOM 1949 C C . LEU C 1 47 ? 18.183 73.247 2.783 1.00 30.81 43 LEU C C 1
ATOM 1950 O O . LEU C 1 47 ? 17.435 72.773 3.646 1.00 30.43 43 LEU C O 1
ATOM 1955 N N . ILE C 1 48 ? 18.302 72.696 1.574 1.00 28.68 44 ILE C N 1
ATOM 1956 C CA . ILE C 1 48 ? 17.528 71.498 1.248 1.00 28.41 44 ILE C CA 1
ATOM 1957 C C . ILE C 1 48 ? 17.991 70.325 2.094 1.00 24.87 44 ILE C C 1
ATOM 1958 O O . ILE C 1 48 ? 17.174 69.575 2.643 1.00 28.93 44 ILE C O 1
ATOM 1963 N N . LEU C 1 49 ? 19.309 70.152 2.220 1.00 23.76 45 LEU C N 1
ATOM 1964 C CA . LEU C 1 49 ? 19.836 69.016 2.965 1.00 25.76 45 LEU C CA 1
ATOM 1965 C C . LEU C 1 49 ? 19.511 69.128 4.446 1.00 28.29 45 LEU C C 1
ATOM 1966 O O . LEU C 1 49 ? 19.353 68.105 5.121 1.00 27.98 45 LEU C O 1
ATOM 1971 N N . GLU C 1 50 ? 19.410 70.352 4.971 1.00 27.32 46 GLU C N 1
ATOM 1972 C CA . GLU C 1 50 ? 18.962 70.503 6.350 1.00 27.71 46 GLU C CA 1
ATOM 1973 C C . GLU C 1 50 ? 17.557 69.939 6.534 1.00 29.16 46 GLU C C 1
ATOM 1974 O O . GLU C 1 50 ? 17.281 69.249 7.523 1.00 30.59 46 GLU C O 1
ATOM 1980 N N . GLU C 1 51 ? 16.661 70.203 5.579 1.00 26.29 47 GLU C N 1
ATOM 1981 C CA . GLU C 1 51 ? 15.303 69.675 5.677 1.00 28.78 47 GLU C CA 1
ATOM 1982 C C . GLU C 1 51 ? 15.273 68.163 5.472 1.00 29.74 47 GLU C C 1
ATOM 1983 O O . GLU C 1 51 ? 14.500 67.459 6.134 1.00 30.03 47 GLU C O 1
ATOM 1989 N N . ILE C 1 52 ? 16.109 67.645 4.568 1.00 31.45 48 ILE C N 1
ATOM 1990 C CA . ILE C 1 52 ? 16.192 66.197 4.377 1.00 31.40 48 ILE C CA 1
ATOM 1991 C C . ILE C 1 52 ? 16.664 65.516 5.656 1.00 30.10 48 ILE C C 1
ATOM 1992 O O . ILE C 1 52 ? 16.152 64.456 6.041 1.00 30.90 48 ILE C O 1
ATOM 1997 N N . ALA C 1 53 ? 17.655 66.103 6.330 1.00 24.50 49 ALA C N 1
ATOM 1998 C CA . ALA C 1 53 ? 18.119 65.530 7.588 1.00 26.62 49 ALA C CA 1
ATOM 1999 C C . ALA C 1 53 ? 17.003 65.508 8.624 1.00 30.47 49 ALA C C 1
ATOM 2000 O O . ALA C 1 53 ? 16.870 64.540 9.383 1.00 31.65 49 ALA C O 1
ATOM 2002 N N . ARG C 1 54 ? 16.191 66.569 8.672 1.00 29.51 50 ARG C N 1
ATOM 2003 C CA . ARG C 1 54 ? 15.068 66.602 9.603 1.00 34.30 50 ARG C CA 1
ATOM 2004 C C . ARG C 1 54 ? 14.029 65.542 9.251 1.00 35.03 50 ARG C C 1
ATOM 2005 O O . ARG C 1 54 ? 13.441 64.920 10.142 1.00 37.45 50 ARG C O 1
ATOM 2013 N N . LEU C 1 55 ? 13.793 65.319 7.956 1.00 29.28 51 LEU C N 1
ATOM 2014 C CA . LEU C 1 55 ? 12.813 64.317 7.546 1.00 31.17 51 LEU C CA 1
ATOM 2015 C C . LEU C 1 55 ? 13.291 62.902 7.862 1.00 33.69 51 LEU C C 1
ATOM 2016 O O . LEU C 1 55 ? 12.502 62.058 8.303 1.00 33.82 51 LEU C O 1
ATOM 2021 N N . PHE C 1 56 ? 14.584 62.630 7.671 1.00 30.77 52 PHE C N 1
ATOM 2022 C CA . PHE C 1 56 ? 15.117 61.317 8.025 1.00 30.80 52 PHE C CA 1
ATOM 2023 C C . PHE C 1 56 ? 15.005 61.071 9.522 1.00 35.03 52 PHE C C 1
ATOM 2024 O O . PHE C 1 56 ? 14.617 59.979 9.953 1.00 37.89 52 PHE C O 1
ATOM 2032 N N . GLU C 1 57 ? 15.320 62.085 10.332 1.00 39.87 53 GLU C N 1
ATOM 2033 C CA . GLU C 1 57 ? 15.216 61.933 11.780 1.00 48.55 53 GLU C CA 1
ATOM 2034 C C . GLU C 1 57 ? 13.781 61.648 12.204 1.00 45.09 53 GLU C C 1
ATOM 2035 O O . GLU C 1 57 ? 13.543 60.815 13.086 1.00 47.85 53 GLU C O 1
ATOM 2041 N N . SER C 1 58 ? 12.812 62.330 11.585 1.00 41.30 54 SER C N 1
ATOM 2042 C CA . SER C 1 58 ? 11.412 62.105 11.936 1.00 43.65 54 SER C CA 1
ATOM 2043 C C . SER C 1 58 ? 10.978 60.679 11.630 1.00 48.24 54 SE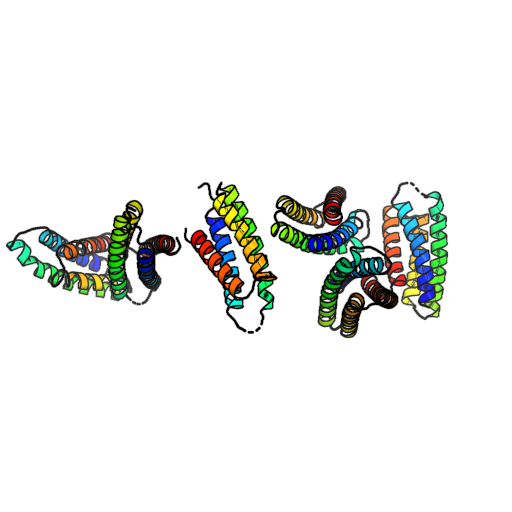R C C 1
ATOM 2044 O O . SER C 1 58 ? 10.064 60.153 12.278 1.00 53.99 54 SER C O 1
ATOM 2047 N N . GLY C 1 59 ? 11.624 60.036 10.663 1.00 46.35 55 GLY C N 1
ATOM 2048 C CA . GLY C 1 59 ? 11.371 58.652 10.333 1.00 44.78 55 GLY C CA 1
ATOM 2049 C C . GLY C 1 59 ? 12.280 57.675 11.039 1.00 44.54 55 GLY C C 1
ATOM 2050 O O . GLY C 1 59 ? 12.335 56.505 10.643 1.00 42.99 55 GLY C O 1
ATOM 2051 N N . ASP C 1 60 ? 13.015 58.131 12.059 1.00 45.04 56 ASP C N 1
ATOM 2052 C CA . ASP C 1 60 ? 13.942 57.296 12.829 1.00 53.46 56 ASP C CA 1
ATOM 2053 C C . ASP C 1 60 ? 15.040 56.692 11.953 1.00 48.93 56 ASP C C 1
ATOM 2054 O O . ASP C 1 60 ? 15.474 55.558 12.175 1.00 49.36 56 ASP C O 1
ATOM 2059 N N . GLN C 1 61 ? 15.497 57.444 10.949 1.00 40.99 57 GLN C N 1
ATOM 2060 C CA . GLN C 1 61 ? 16.598 57.013 10.087 1.00 41.43 57 GLN C CA 1
ATOM 2061 C C . GLN C 1 61 ? 17.839 57.820 10.456 1.00 39.37 57 GLN C C 1
ATOM 2062 O O . GLN C 1 61 ? 18.266 58.723 9.738 1.00 33.16 57 GLN C O 1
ATOM 2068 N N . LYS C 1 62 ? 18.440 57.457 11.594 1.00 38.98 58 LYS C N 1
ATOM 2069 C CA . LYS C 1 62 ? 19.532 58.256 12.143 1.00 41.06 58 LYS C CA 1
ATOM 2070 C C . LYS C 1 62 ? 20.759 58.234 11.238 1.00 40.78 58 LYS C C 1
ATOM 2071 O O . LYS C 1 62 ? 21.421 59.264 11.065 1.00 38.66 58 LYS C O 1
ATOM 2073 N N . ASP C 1 63 ? 21.075 57.077 10.645 1.00 39.77 59 ASP C N 1
ATOM 2074 C CA . ASP C 1 63 ? 22.233 56.993 9.758 1.00 38.05 59 ASP C CA 1
ATOM 2075 C C . ASP C 1 63 ? 22.068 57.913 8.551 1.00 37.48 59 ASP C C 1
ATOM 2076 O O . ASP C 1 63 ? 22.988 58.662 8.198 1.00 36.91 59 ASP C O 1
ATOM 2081 N N . GLU C 1 64 ? 20.895 57.883 7.912 1.00 30.99 60 GLU C N 1
ATOM 2082 C CA . GLU C 1 64 ? 20.685 58.720 6.733 1.00 32.68 60 GLU C CA 1
ATOM 2083 C C . GLU C 1 64 ? 20.638 60.198 7.096 1.00 34.42 60 GLU C C 1
ATOM 2084 O O . GLU C 1 64 ? 21.072 61.045 6.305 1.00 35.05 60 GLU C O 1
ATOM 2090 N N . ALA C 1 65 ? 20.129 60.525 8.285 1.00 35.85 61 ALA C N 1
ATOM 2091 C CA . ALA C 1 65 ? 20.128 61.917 8.728 1.00 35.58 61 ALA C CA 1
ATOM 2092 C C . ALA C 1 65 ? 21.547 62.426 8.942 1.00 32.01 61 ALA C C 1
ATOM 2093 O O . ALA C 1 65 ? 21.853 63.580 8.624 1.00 29.22 61 ALA C O 1
ATOM 2095 N N . GLU C 1 66 ? 22.417 61.588 9.511 1.00 29.37 62 GLU C N 1
ATOM 2096 C CA . GLU C 1 66 ? 23.813 61.968 9.691 1.00 34.01 62 GLU C CA 1
ATOM 2097 C C . GLU C 1 66 ? 24.512 62.149 8.351 1.00 36.70 62 GLU C C 1
ATOM 2098 O O . GLU C 1 66 ? 25.343 63.051 8.194 1.00 38.08 62 GLU C O 1
ATOM 2104 N N . LYS C 1 67 ? 24.195 61.293 7.379 1.00 33.24 63 LYS C N 1
ATOM 2105 C CA . LYS C 1 67 ? 24.753 61.449 6.041 1.00 31.67 63 LYS C CA 1
ATOM 2106 C C . LYS C 1 67 ? 24.318 62.771 5.419 1.00 32.13 63 LYS C C 1
ATOM 2107 O O . LYS C 1 67 ? 25.109 63.445 4.747 1.00 30.04 63 LYS C O 1
ATOM 2113 N N . ALA C 1 68 ? 23.057 63.154 5.631 1.00 26.33 64 ALA C N 1
ATOM 2114 C CA . ALA C 1 68 ? 22.566 64.425 5.113 1.00 25.24 64 ALA C CA 1
ATOM 2115 C C . ALA C 1 68 ? 23.286 65.602 5.761 1.00 27.95 64 ALA C C 1
ATOM 2116 O O . ALA C 1 68 ? 23.605 66.589 5.088 1.00 26.33 64 ALA C O 1
ATOM 2118 N N . LYS C 1 69 ? 23.542 65.521 7.068 1.00 28.72 65 LYS C N 1
ATOM 2119 C CA . LYS C 1 69 ? 24.278 66.585 7.743 1.00 34.07 65 LYS C CA 1
ATOM 2120 C C . LYS C 1 69 ? 25.690 66.717 7.186 1.00 36.46 65 LYS C C 1
ATOM 2121 O O . LYS C 1 69 ? 26.189 67.831 6.992 1.00 37.35 65 LYS C O 1
ATOM 2127 N N . ARG C 1 70 ? 26.357 65.588 6.932 1.00 34.24 66 ARG C N 1
ATOM 2128 C CA . ARG C 1 70 ? 27.699 65.651 6.360 1.00 32.84 66 ARG C CA 1
ATOM 2129 C C . ARG C 1 70 ? 27.676 66.254 4.959 1.00 31.96 66 ARG C C 1
ATOM 2130 O O . ARG C 1 70 ? 28.601 66.982 4.578 1.00 31.55 66 ARG C O 1
ATOM 2138 N N . MET C 1 71 ? 26.644 65.939 4.170 1.00 27.04 67 MET C N 1
ATOM 2139 C CA . MET C 1 71 ? 26.536 66.505 2.826 1.00 30.14 67 MET C CA 1
ATOM 2140 C C . MET C 1 71 ? 26.398 68.024 2.859 1.00 33.04 67 MET C C 1
ATOM 2141 O O . MET C 1 71 ? 26.859 68.704 1.932 1.00 30.89 67 MET C O 1
ATOM 2146 N N . LYS C 1 72 ? 25.730 68.570 3.883 1.00 30.87 68 LYS C N 1
ATOM 2147 C CA . LYS C 1 72 ? 25.718 70.018 4.077 1.00 32.89 68 LYS C CA 1
ATOM 2148 C C . LYS C 1 72 ? 27.140 70.541 4.237 1.00 29.61 68 LYS C C 1
ATOM 2149 O O . LYS C 1 72 ? 27.531 71.513 3.583 1.00 32.83 68 LYS C O 1
ATOM 2155 N N . GLU C 1 73 ? 27.940 69.888 5.092 1.00 29.85 69 GLU C N 1
ATOM 2156 C CA . GLU C 1 73 ? 29.311 70.335 5.342 1.00 34.91 69 GLU C CA 1
ATOM 2157 C C . GLU C 1 73 ? 30.182 70.201 4.097 1.00 33.06 69 GLU C C 1
ATOM 2158 O O . GLU C 1 73 ? 31.015 71.072 3.819 1.00 35.72 69 GLU C O 1
ATOM 2164 N N . TRP C 1 74 ? 30.013 69.114 3.341 1.00 28.44 70 TRP C N 1
ATOM 2165 C CA . TRP C 1 74 ? 30.781 68.946 2.111 1.00 31.79 70 TRP C CA 1
ATOM 2166 C C . TRP C 1 74 ? 30.488 70.079 1.138 1.00 33.63 70 TRP C C 1
ATOM 2167 O O . TRP C 1 74 ? 31.403 70.618 0.504 1.00 35.09 70 TRP C O 1
ATOM 2178 N N . MET C 1 75 ? 29.213 70.456 1.011 1.00 28.40 71 MET C N 1
ATOM 2179 C CA . MET C 1 75 ? 28.847 71.551 0.120 1.00 28.71 71 MET C CA 1
ATOM 2180 C C . MET C 1 75 ? 29.407 72.884 0.610 1.00 33.06 71 MET C C 1
ATOM 2181 O O . MET C 1 75 ? 29.806 73.732 -0.200 1.00 31.08 71 MET C O 1
ATOM 2186 N N . LYS C 1 76 ? 29.428 73.101 1.928 1.00 33.12 72 LYS C N 1
ATOM 2187 C CA . LYS C 1 76 ? 30.058 74.307 2.456 1.00 33.06 72 LYS C CA 1
ATOM 2188 C C . LYS C 1 76 ? 31.526 74.362 2.068 1.00 39.58 72 LYS C C 1
ATOM 2189 O O . LYS C 1 76 ? 32.055 75.431 1.742 1.00 40.60 72 LYS C O 1
ATOM 2195 N N . ARG C 1 77 ? 32.201 73.212 2.092 1.00 36.93 73 ARG C N 1
ATOM 2196 C CA . ARG C 1 77 ? 33.584 73.162 1.640 1.00 37.18 73 ARG C CA 1
ATOM 2197 C C . ARG C 1 77 ? 33.683 73.421 0.143 1.00 36.46 73 ARG C C 1
ATOM 2198 O O . ARG C 1 77 ? 34.564 74.167 -0.301 1.00 39.50 73 ARG C O 1
ATOM 2206 N N . ILE C 1 78 ? 32.778 72.833 -0.647 1.00 33.25 74 ILE C N 1
ATOM 2207 C CA . ILE C 1 78 ? 32.777 73.060 -2.093 1.00 30.24 74 ILE C CA 1
ATOM 2208 C C . ILE C 1 78 ? 32.751 74.550 -2.407 1.00 37.40 74 ILE C C 1
ATOM 2209 O O . ILE C 1 78 ? 33.464 75.025 -3.300 1.00 41.69 74 ILE C O 1
ATOM 2214 N N . LYS C 1 79 ? 31.939 75.314 -1.678 1.00 37.17 75 LYS C N 1
ATOM 2215 C CA . LYS C 1 79 ? 31.763 76.720 -2.019 1.00 42.36 75 LYS C CA 1
ATOM 2216 C C . LYS C 1 79 ? 32.833 77.629 -1.426 1.00 48.85 75 LYS C C 1
ATOM 2217 O O . LYS C 1 79 ? 32.914 78.794 -1.830 1.00 55.20 75 LYS C O 1
ATOM 2223 N N . THR C 1 80 ? 33.653 77.145 -0.491 1.00 49.38 76 THR C N 1
ATOM 2224 C CA . THR C 1 80 ? 34.632 78.002 0.174 1.00 53.03 76 THR C CA 1
ATOM 2225 C C . THR C 1 80 ? 36.059 77.544 -0.097 1.00 53.70 76 THR C C 1
ATOM 2226 O O . THR C 1 80 ? 36.754 78.172 -0.899 1.00 58.01 76 THR C O 1
ATOM 2230 N N . THR C 1 81 ? 36.526 76.475 0.543 1.00 59.90 77 THR C N 1
ATOM 2231 C CA . THR C 1 81 ? 37.948 76.162 0.579 1.00 62.55 77 THR C CA 1
ATOM 2232 C C . THR C 1 81 ? 38.357 75.024 -0.346 1.00 57.40 77 THR C C 1
ATOM 2233 O O . THR C 1 81 ? 39.554 74.736 -0.452 1.00 58.88 77 THR C O 1
ATOM 2237 N N . ALA C 1 82 ? 37.413 74.368 -1.012 1.00 53.57 78 ALA C N 1
ATOM 2238 C CA . ALA C 1 82 ? 37.739 73.175 -1.780 1.00 51.52 78 ALA C CA 1
ATOM 2239 C C . ALA C 1 82 ? 38.442 73.535 -3.082 1.00 52.87 78 ALA C C 1
ATOM 2240 O O . ALA C 1 82 ? 37.965 74.380 -3.849 1.00 53.58 78 ALA C O 1
ATOM 2242 N N . SER C 1 83 ? 39.587 72.895 -3.314 1.00 52.60 79 SER C N 1
ATOM 2243 C CA . SER C 1 83 ? 40.250 72.896 -4.610 1.00 54.96 79 SER C CA 1
ATOM 2244 C C . SER C 1 83 ? 39.330 72.313 -5.680 1.00 50.68 79 SER C C 1
ATOM 2245 O O . SER C 1 83 ? 38.361 71.613 -5.388 1.00 47.46 79 SER C O 1
ATOM 2248 N N . GLU C 1 84 ? 39.639 72.633 -6.940 1.00 52.48 80 GLU C N 1
ATOM 2249 C CA . GLU C 1 84 ? 38.793 72.209 -8.055 1.00 53.76 80 GLU C CA 1
ATOM 2250 C C . GLU C 1 84 ? 38.636 70.691 -8.101 1.00 51.54 80 GLU C C 1
ATOM 2251 O O . GLU C 1 84 ? 37.540 70.181 -8.372 1.00 47.07 80 GLU C O 1
ATOM 2257 N N . ASP C 1 85 ? 39.718 69.949 -7.846 1.00 49.82 81 ASP C N 1
ATOM 2258 C CA . ASP C 1 85 ? 39.615 68.491 -7.820 1.00 48.46 81 ASP C CA 1
ATOM 2259 C C . ASP C 1 85 ? 38.761 68.013 -6.652 1.00 44.64 81 ASP C C 1
ATOM 2260 O O . ASP C 1 85 ? 37.968 67.075 -6.798 1.00 42.63 81 ASP C O 1
ATOM 2265 N N . GLU C 1 86 ? 38.902 68.646 -5.485 1.00 46.27 82 GLU C N 1
ATOM 2266 C CA . GLU C 1 86 ? 38.075 68.272 -4.343 1.00 50.92 82 GLU C CA 1
ATOM 2267 C C . GLU C 1 86 ? 36.609 68.615 -4.590 1.00 47.29 82 GLU C C 1
ATOM 2268 O O . GLU C 1 86 ? 35.711 67.867 -4.183 1.00 41.84 82 GLU C O 1
ATOM 2274 N N . GLN C 1 87 ? 36.345 69.743 -5.260 1.00 41.35 83 GLN C N 1
ATOM 2275 C CA . GLN C 1 87 ? 34.967 70.105 -5.577 1.00 38.87 83 GLN C CA 1
ATOM 2276 C C . GLN C 1 87 ? 34.300 69.023 -6.413 1.00 37.63 83 GLN C C 1
ATOM 2277 O O . GLN C 1 87 ? 33.173 68.606 -6.127 1.00 38.29 83 GLN C O 1
ATOM 2283 N N . GLU C 1 88 ? 34.988 68.551 -7.451 1.00 37.19 84 GLU C N 1
ATOM 2284 C CA . GLU C 1 88 ? 34.390 67.558 -8.335 1.00 37.61 84 GLU C CA 1
ATOM 2285 C C . GLU C 1 88 ? 34.206 66.222 -7.621 1.00 40.84 84 GLU C C 1
ATOM 2286 O O . GLU C 1 88 ? 33.184 65.553 -7.807 1.00 37.42 84 GLU C O 1
ATOM 2292 N N . GLU C 1 89 ? 35.183 65.820 -6.801 1.00 40.96 85 GLU C N 1
ATOM 2293 C CA . GLU C 1 89 ? 35.064 64.564 -6.064 1.00 43.88 85 GLU C CA 1
ATOM 2294 C C . GLU C 1 89 ? 33.875 64.594 -5.112 1.00 38.22 85 GLU C C 1
ATOM 2295 O O . GLU C 1 89 ? 33.089 63.642 -5.051 1.00 38.01 85 GLU C O 1
ATOM 2301 N N . MET C 1 90 ? 33.729 65.681 -4.352 1.00 37.18 86 MET C N 1
ATOM 2302 C CA . MET C 1 90 ? 32.614 65.764 -3.413 1.00 40.45 86 MET C CA 1
ATOM 2303 C C . MET C 1 90 ? 31.280 65.896 -4.138 1.00 39.09 86 MET C C 1
ATOM 2304 O O . MET C 1 90 ? 30.266 65.358 -3.680 1.00 38.96 86 MET C O 1
ATOM 2309 N N . ALA C 1 91 ? 31.254 66.614 -5.264 1.00 35.41 87 ALA C N 1
ATOM 2310 C CA . ALA C 1 91 ? 30.023 66.717 -6.042 1.00 30.04 87 ALA C CA 1
ATOM 2311 C C . ALA C 1 91 ? 29.571 65.350 -6.540 1.00 30.31 87 ALA C C 1
ATOM 2312 O O . ALA C 1 91 ? 28.382 65.018 -6.484 1.00 29.31 87 ALA C O 1
ATOM 2314 N N . ASN C 1 92 ? 30.505 64.549 -7.055 1.00 36.09 88 ASN C N 1
ATOM 2315 C CA . ASN C 1 92 ? 30.137 63.231 -7.564 1.00 35.58 88 ASN C CA 1
ATOM 2316 C C . ASN C 1 92 ? 29.664 62.307 -6.447 1.00 34.81 88 ASN C C 1
ATOM 2317 O O . ASN C 1 92 ? 28.720 61.531 -6.636 1.00 34.38 88 ASN C O 1
ATOM 2322 N N . ALA C 1 93 ? 30.307 62.368 -5.277 1.00 32.70 89 ALA C N 1
ATOM 2323 C CA . ALA C 1 93 ? 29.846 61.574 -4.141 1.00 34.44 89 ALA C CA 1
ATOM 2324 C C . ALA C 1 93 ? 28.446 61.999 -3.711 1.00 34.53 89 ALA C C 1
ATOM 2325 O O . ALA C 1 93 ? 27.592 61.156 -3.406 1.00 31.84 89 ALA C O 1
ATOM 2327 N N . ILE C 1 94 ? 28.195 63.308 -3.693 1.00 30.94 90 ILE C N 1
ATOM 2328 C CA . ILE C 1 94 ? 26.874 63.823 -3.350 1.00 27.20 90 ILE C CA 1
ATOM 2329 C C . ILE C 1 94 ? 25.833 63.330 -4.347 1.00 28.41 90 ILE C C 1
ATOM 2330 O O . ILE C 1 94 ? 24.749 62.875 -3.965 1.00 30.32 90 ILE C O 1
ATOM 2335 N N . ILE C 1 95 ? 26.145 63.426 -5.641 1.00 26.15 91 ILE C N 1
ATOM 2336 C CA . ILE C 1 95 ? 25.197 63.022 -6.674 1.00 28.20 91 ILE C CA 1
ATOM 2337 C C . ILE C 1 95 ? 24.833 61.548 -6.520 1.00 32.71 91 ILE C C 1
ATOM 2338 O O . ILE C 1 95 ? 23.673 61.161 -6.696 1.00 30.07 91 ILE C O 1
ATOM 2343 N N . THR C 1 96 ? 25.816 60.704 -6.192 1.00 32.73 92 THR C N 1
ATOM 2344 C CA . THR C 1 96 ? 25.537 59.281 -6.010 1.00 32.71 92 THR C CA 1
ATOM 2345 C C . THR C 1 96 ? 24.565 59.051 -4.860 1.00 32.67 92 THR C C 1
ATOM 2346 O O . THR C 1 96 ? 23.638 58.239 -4.972 1.00 32.66 92 THR C O 1
ATOM 2350 N N . ILE C 1 97 ? 24.765 59.753 -3.742 1.00 30.28 93 ILE C N 1
ATOM 2351 C CA . ILE C 1 97 ? 23.886 59.573 -2.592 1.00 30.47 93 ILE C CA 1
ATOM 2352 C C . ILE C 1 97 ? 22.475 60.045 -2.920 1.00 30.49 93 ILE C C 1
ATOM 2353 O O . ILE C 1 97 ? 21.491 59.368 -2.598 1.00 28.38 93 ILE C O 1
ATOM 2358 N N . LEU C 1 98 ? 22.353 61.211 -3.563 1.00 25.30 94 LEU C N 1
ATOM 2359 C CA . LEU C 1 98 ? 21.036 61.745 -3.898 1.00 25.80 94 LEU C CA 1
ATOM 2360 C C . LEU C 1 98 ? 20.283 60.808 -4.830 1.00 25.89 94 LEU C C 1
ATOM 2361 O O . LEU C 1 98 ? 19.081 60.578 -4.656 1.00 26.80 94 LEU C O 1
ATOM 2366 N N . GLN C 1 99 ? 20.970 60.279 -5.844 1.00 23.05 95 GLN C N 1
ATOM 2367 C CA . GLN C 1 99 ? 20.321 59.360 -6.774 1.00 27.61 95 GLN C CA 1
ATOM 2368 C C . GLN C 1 99 ? 19.781 58.122 -6.061 1.00 28.04 95 GLN C C 1
ATOM 2369 O O . GLN C 1 99 ? 18.701 57.627 -6.403 1.00 30.96 95 GLN C O 1
ATOM 2375 N N . SER C 1 100 ? 20.513 57.607 -5.067 1.00 29.70 96 SER C N 1
ATOM 2376 C CA . SER C 1 100 ? 20.008 56.458 -4.320 1.00 30.86 96 SER C CA 1
ATOM 2377 C C . SER C 1 100 ? 18.773 56.829 -3.504 1.00 31.52 96 SER C C 1
ATOM 2378 O O . SER C 1 100 ? 17.845 56.025 -3.377 1.00 30.47 96 SER C O 1
ATOM 2381 N N . TRP C 1 101 ? 18.740 58.042 -2.941 1.00 29.19 97 TRP C N 1
ATOM 2382 C CA . TRP C 1 101 ? 17.553 58.482 -2.209 1.00 30.04 97 TRP C CA 1
ATOM 2383 C C . TRP C 1 101 ? 16.357 58.676 -3.130 1.00 33.31 97 TRP C C 1
ATOM 2384 O O . TRP C 1 101 ? 15.216 58.408 -2.737 1.00 37.85 97 TRP C O 1
ATOM 2395 N N . ILE C 1 102 ? 16.587 59.204 -4.330 1.00 30.62 98 ILE C N 1
ATOM 2396 C CA . ILE C 1 102 ? 15.488 59.472 -5.253 1.00 27.23 98 ILE C CA 1
ATOM 2397 C C . ILE C 1 102 ? 14.901 58.170 -5.780 1.00 31.87 98 ILE C C 1
ATOM 2398 O O . ILE C 1 102 ? 13.679 57.999 -5.851 1.00 33.19 98 ILE C O 1
ATOM 2403 N N . PHE C 1 103 ? 15.764 57.250 -6.195 1.00 30.46 99 PHE C N 1
ATOM 2404 C CA . PHE C 1 103 ? 15.349 56.050 -6.899 1.00 40.46 99 PHE C CA 1
ATOM 2405 C C . PHE C 1 103 ? 15.310 54.811 -6.016 1.00 49.06 99 PHE C C 1
ATOM 2406 O O . PHE C 1 103 ? 15.208 53.703 -6.543 1.00 53.41 99 PHE C O 1
ATOM 2414 N N . SER C 1 104 ? 15.322 54.975 -4.697 1.00 60.47 100 SER C N 1
ATOM 2415 C CA . SER C 1 104 ? 15.317 53.852 -3.760 1.00 74.06 100 SER C CA 1
ATOM 2416 C C . SER C 1 104 ? 15.257 54.325 -2.317 1.00 84.73 100 SER C C 1
ATOM 2417 O O . SER C 1 104 ? 14.863 55.459 -2.041 1.00 90.93 100 SER C O 1
ATOM 2421 N N . HIS D 1 3 ? 28.674 35.945 -3.480 1.00 105.16 -1 HIS D N 1
ATOM 2422 C CA . HIS D 1 3 ? 29.189 36.922 -4.433 1.00 104.67 -1 HIS D CA 1
ATOM 2423 C C . HIS D 1 3 ? 28.049 37.560 -5.221 1.00 101.46 -1 HIS D C 1
ATOM 2424 O O . HIS D 1 3 ? 27.405 36.902 -6.038 1.00 101.39 -1 HIS D O 1
ATOM 2426 N N . MET D 1 4 ? 27.801 38.847 -4.975 1.00 96.85 0 MET D N 1
ATOM 2427 C CA . MET D 1 4 ? 26.711 39.547 -5.637 1.00 91.16 0 MET D CA 1
ATOM 2428 C C . MET D 1 4 ? 27.237 40.324 -6.834 1.00 69.28 0 MET D C 1
ATOM 2429 O O . MET D 1 4 ? 27.956 41.315 -6.646 1.00 70.95 0 MET D O 1
ATOM 2434 N N . PRO D 1 5 ? 26.892 39.944 -8.063 1.00 83.06 1 PRO D N 1
ATOM 2435 C CA . PRO D 1 5 ? 27.388 40.679 -9.236 1.00 70.76 1 PRO D CA 1
ATOM 2436 C C . PRO D 1 5 ? 26.692 42.019 -9.444 1.00 56.72 1 PRO D C 1
ATOM 2437 O O . PRO D 1 5 ? 25.975 42.187 -10.433 1.00 54.60 1 PRO D O 1
ATOM 2441 N N . LYS D 1 6 ? 26.882 42.973 -8.526 1.00 48.09 2 LYS D N 1
ATOM 2442 C CA . LYS D 1 6 ? 26.139 44.232 -8.594 1.00 48.37 2 LYS D CA 1
ATOM 2443 C C . LYS D 1 6 ? 26.403 44.989 -9.895 1.00 48.01 2 LYS D C 1
ATOM 2444 O O . LYS D 1 6 ? 25.467 45.518 -10.504 1.00 44.78 2 LYS D O 1
ATOM 2446 N N . LYS D 1 7 ? 27.665 45.055 -10.337 1.00 44.49 3 LYS D N 1
ATOM 2447 C CA . LYS D 1 7 ? 27.982 45.818 -11.545 1.00 41.78 3 LYS D CA 1
ATOM 2448 C C . LYS D 1 7 ? 27.278 45.252 -12.769 1.00 40.41 3 LYS D C 1
ATOM 2449 O O . LYS D 1 7 ? 26.753 46.007 -13.596 1.00 39.55 3 LYS D O 1
ATOM 2455 N N . LYS D 1 8 ? 27.273 43.925 -12.913 1.00 41.02 4 LYS D N 1
ATOM 2456 C CA . LYS D 1 8 ? 26.580 43.305 -14.038 1.00 40.15 4 LYS D CA 1
ATOM 2457 C C . LYS D 1 8 ? 25.081 43.548 -13.953 1.00 39.65 4 LYS D C 1
ATOM 2458 O O . LYS D 1 8 ? 24.425 43.798 -14.971 1.00 39.88 4 LYS D O 1
ATOM 2464 N N . ILE D 1 9 ? 24.517 43.454 -12.747 1.00 41.02 5 ILE D N 1
ATOM 2465 C CA . ILE D 1 9 ? 23.089 43.710 -12.576 1.00 42.94 5 ILE D CA 1
ATOM 2466 C C . ILE D 1 9 ? 22.758 45.140 -12.982 1.00 40.58 5 ILE D C 1
ATOM 2467 O O . ILE D 1 9 ? 21.747 45.392 -13.648 1.00 37.33 5 ILE D O 1
ATOM 2472 N N . GLN D 1 10 ? 23.607 46.097 -12.596 1.00 40.31 6 GLN D N 1
ATOM 2473 C CA . GLN D 1 10 ? 23.370 47.493 -12.956 1.00 39.65 6 GLN D CA 1
ATOM 2474 C C . GLN D 1 10 ? 23.442 47.688 -14.463 1.00 38.70 6 GLN D C 1
ATOM 2475 O O . GLN D 1 10 ? 22.597 48.368 -15.055 1.00 40.62 6 GLN D O 1
ATOM 2481 N N . LEU D 1 11 ? 24.457 47.101 -15.099 1.00 37.44 7 LEU D N 1
ATOM 2482 C CA . LEU D 1 11 ? 24.605 47.216 -16.545 1.00 39.24 7 LEU D CA 1
ATOM 2483 C C . LEU D 1 11 ? 23.384 46.674 -17.278 1.00 34.17 7 LEU D C 1
ATOM 2484 O O . LEU D 1 11 ? 22.833 47.335 -18.165 1.00 31.92 7 LEU D O 1
ATOM 2489 N N . HIS D 1 12 ? 22.939 45.473 -16.912 1.00 33.71 8 HIS D N 1
ATOM 2490 C CA . HIS D 1 12 ? 21.776 44.885 -17.570 1.00 33.72 8 HIS D CA 1
ATOM 2491 C C . HIS D 1 12 ? 20.516 45.705 -17.317 1.00 35.67 8 HIS D C 1
ATOM 2492 O O . HIS D 1 12 ? 19.698 45.898 -18.224 1.00 33.96 8 HIS D O 1
ATOM 2499 N N . ALA D 1 13 ? 20.344 46.199 -16.088 1.00 33.48 9 ALA D N 1
ATOM 2500 C CA . ALA D 1 13 ? 19.171 47.005 -15.781 1.00 29.83 9 ALA D CA 1
ATOM 2501 C C . ALA D 1 13 ? 19.168 48.294 -16.590 1.00 30.40 9 ALA D C 1
ATOM 2502 O O . ALA D 1 13 ? 18.109 48.754 -17.030 1.00 33.90 9 ALA D O 1
ATOM 2504 N N . GLU D 1 14 ? 20.348 48.883 -16.812 1.00 31.94 10 GLU D N 1
ATOM 2505 C CA . GLU D 1 14 ? 20.440 50.073 -17.655 1.00 31.14 10 GLU D CA 1
ATOM 2506 C C . GLU D 1 14 ? 19.957 49.775 -19.066 1.00 33.07 10 GLU D C 1
ATOM 2507 O O . GLU D 1 14 ? 19.200 50.556 -19.655 1.00 33.42 10 GLU D O 1
ATOM 2513 N N . HIS D 1 15 ? 20.389 48.643 -19.628 1.00 29.43 11 HIS D N 1
ATOM 2514 C CA . HIS D 1 15 ? 19.954 48.267 -20.969 1.00 30.80 11 HIS D CA 1
ATOM 2515 C C . HIS D 1 15 ? 18.476 47.895 -20.992 1.00 31.19 11 HIS D C 1
ATOM 2516 O O . HIS D 1 15 ? 17.767 48.209 -21.956 1.00 32.19 11 HIS D O 1
ATOM 2523 N N . ALA D 1 16 ? 17.992 47.226 -19.943 1.00 29.79 12 ALA D N 1
ATOM 2524 C CA . ALA D 1 16 ? 16.565 46.938 -19.856 1.00 30.71 12 ALA D CA 1
ATOM 2525 C C . ALA D 1 16 ? 15.762 48.225 -19.738 1.00 31.37 12 ALA D C 1
ATOM 2526 O O . ALA D 1 16 ? 14.662 48.334 -20.293 1.00 31.18 12 ALA D O 1
ATOM 2528 N N . LEU D 1 17 ? 16.298 49.210 -19.013 1.00 31.21 13 LEU D N 1
ATOM 2529 C CA . LEU D 1 17 ? 15.613 50.491 -18.890 1.00 32.72 13 LEU D CA 1
ATOM 2530 C C . LEU D 1 17 ? 15.548 51.202 -20.234 1.00 33.99 13 LEU D C 1
ATOM 2531 O O . LEU D 1 17 ? 14.528 51.818 -20.564 1.00 32.80 13 LEU D O 1
ATOM 2536 N N . TYR D 1 18 ? 16.619 51.114 -21.030 1.00 32.50 14 TYR D N 1
ATOM 2537 C CA . TYR D 1 18 ? 16.575 51.663 -22.382 1.00 33.50 14 TYR D CA 1
ATOM 2538 C C . TYR D 1 18 ? 15.421 51.058 -23.177 1.00 39.12 14 TYR D C 1
ATOM 2539 O O . TYR D 1 18 ? 14.654 51.781 -23.826 1.00 37.38 14 TYR D O 1
ATOM 2548 N N . ASP D 1 19 ? 15.279 49.728 -23.128 1.00 37.01 15 ASP D N 1
ATOM 2549 C CA . ASP D 1 19 ? 14.177 49.070 -23.827 1.00 35.72 15 ASP D CA 1
ATOM 2550 C C . ASP D 1 19 ? 12.829 49.570 -23.319 1.00 33.68 15 ASP D C 1
ATOM 2551 O O . ASP D 1 19 ? 11.930 49.875 -24.108 1.00 35.74 15 ASP D O 1
ATOM 2556 N N . ALA D 1 20 ? 12.668 49.641 -21.996 1.00 35.64 16 ALA D N 1
ATOM 2557 C CA . ALA D 1 20 ? 11.390 50.056 -21.425 1.00 36.26 16 ALA D CA 1
ATOM 2558 C C . ALA D 1 20 ? 11.042 51.491 -21.813 1.00 36.95 16 ALA D C 1
ATOM 2559 O O . ALA D 1 20 ? 9.881 51.797 -22.114 1.00 35.85 16 ALA D O 1
ATOM 2561 N N . LEU D 1 21 ? 12.034 52.385 -21.822 1.00 35.32 17 LEU D N 1
ATOM 2562 C CA . LEU D 1 21 ? 11.753 53.775 -22.177 1.00 37.36 17 LEU D CA 1
ATOM 2563 C C . LEU D 1 21 ? 11.373 53.908 -23.644 1.00 37.01 17 LEU D C 1
ATOM 2564 O O . LEU D 1 21 ? 10.469 54.680 -23.987 1.00 36.85 17 LEU D O 1
ATOM 2569 N N . MET D 1 22 ? 12.045 53.163 -24.526 1.00 36.87 18 MET D N 1
ATOM 2570 C CA . MET D 1 22 ? 11.669 53.185 -25.935 1.00 36.40 18 MET D CA 1
ATOM 2571 C C . MET D 1 22 ? 10.272 52.610 -26.136 1.00 35.49 18 MET D C 1
ATOM 2572 O O . MET D 1 22 ? 9.498 53.110 -26.960 1.00 40.13 18 MET D O 1
ATOM 2577 N N . ILE D 1 23 ? 9.934 51.551 -25.395 1.00 38.21 19 ILE D N 1
ATOM 2578 C CA . ILE D 1 23 ? 8.597 50.967 -25.493 1.00 36.73 19 ILE D CA 1
ATOM 2579 C C . ILE D 1 23 ? 7.542 51.956 -25.013 1.00 41.11 19 ILE D C 1
ATOM 2580 O O . ILE D 1 23 ? 6.495 52.129 -25.650 1.00 43.45 19 ILE D O 1
ATOM 2585 N N . LEU D 1 24 ? 7.796 52.613 -23.878 1.00 40.41 20 LEU D N 1
ATOM 2586 C CA . LEU D 1 24 ? 6.860 53.616 -23.381 1.00 41.05 20 LEU D CA 1
ATOM 2587 C C . LEU D 1 24 ? 6.658 54.729 -24.399 1.00 44.30 20 LEU D C 1
ATOM 2588 O O . LEU D 1 24 ? 5.536 55.213 -24.587 1.00 45.73 20 LEU D O 1
ATOM 2593 N N . ASN D 1 25 ? 7.736 55.148 -25.069 1.00 41.79 21 ASN D N 1
ATOM 2594 C CA . ASN D 1 25 ? 7.617 56.190 -26.083 1.00 42.20 21 ASN D CA 1
ATOM 2595 C C . ASN D 1 25 ? 6.710 55.746 -27.225 1.00 44.32 21 ASN D C 1
ATOM 2596 O O . ASN D 1 25 ? 5.917 56.542 -27.745 1.00 42.06 21 ASN D O 1
ATOM 2601 N N . ILE D 1 26 ? 6.811 54.479 -27.631 1.00 40.55 22 ILE D N 1
ATOM 2602 C CA . ILE D 1 26 ? 5.939 53.971 -28.685 1.00 39.29 22 ILE D CA 1
ATOM 2603 C C . ILE D 1 26 ? 4.490 53.965 -28.215 1.00 39.06 22 ILE D C 1
ATOM 2604 O O . ILE D 1 26 ? 3.579 54.360 -28.955 1.00 42.87 22 ILE D O 1
ATOM 2609 N N . VAL D 1 27 ? 4.257 53.528 -26.973 1.00 35.74 23 VAL D N 1
ATOM 2610 C CA . VAL D 1 27 ? 2.903 53.469 -26.427 1.00 41.24 23 VAL D CA 1
ATOM 2611 C C . VAL D 1 27 ? 2.260 54.849 -26.449 1.00 45.43 23 VAL D C 1
ATOM 2612 O O . VAL D 1 27 ? 1.082 54.998 -26.795 1.00 46.47 23 VAL D O 1
ATOM 2616 N N . LYS D 1 28 ? 3.032 55.879 -26.109 1.00 47.30 24 LYS D N 1
ATOM 2617 C CA . LYS D 1 28 ? 2.548 57.250 -26.000 1.00 55.11 24 LYS D CA 1
ATOM 2618 C C . LYS D 1 28 ? 2.451 57.952 -27.349 1.00 60.06 24 LYS D C 1
ATOM 2619 O O . LYS D 1 28 ? 2.143 59.147 -27.392 1.00 64.53 24 LYS D O 1
ATOM 2625 N N . THR D 1 29 ? 2.688 57.234 -28.441 1.00 61.07 25 THR D N 1
ATOM 2626 C CA . THR D 1 29 ? 2.663 57.780 -29.788 1.00 62.89 25 THR D CA 1
ATOM 2627 C C . THR D 1 29 ? 1.475 57.181 -30.534 1.00 65.42 25 THR D C 1
ATOM 2628 O O . THR D 1 29 ? 1.112 56.021 -30.324 1.00 60.89 25 THR D O 1
ATOM 2632 N N . ASN D 1 30 ? 0.879 57.977 -31.422 1.00 72.53 26 ASN D N 1
ATOM 2633 C CA . ASN D 1 30 ? -0.302 57.539 -32.149 1.00 81.61 26 ASN D CA 1
ATOM 2634 C C . ASN D 1 30 ? -0.003 57.067 -33.562 1.00 90.65 26 ASN D C 1
ATOM 2635 O O . ASN D 1 30 ? -0.799 56.305 -34.122 1.00 101.72 26 ASN D O 1
ATOM 2640 N N . SER D 1 31 ? 1.117 57.480 -34.144 1.00 90.11 27 SER D N 1
ATOM 2641 C CA . SER D 1 31 ? 1.493 57.003 -35.470 1.00 90.95 27 SER D CA 1
ATOM 2642 C C . SER D 1 31 ? 2.985 57.179 -35.723 1.00 89.08 27 SER D C 1
ATOM 2643 O O . SER D 1 31 ? 3.593 56.401 -36.460 1.00 89.30 27 SER D O 1
ATOM 2646 N N . ALA D 1 34 ? 4.157 51.767 -34.649 1.00 67.87 30 ALA D N 1
ATOM 2647 C CA . ALA D 1 34 ? 5.303 50.883 -34.836 1.00 64.28 30 ALA D CA 1
ATOM 2648 C C . ALA D 1 34 ? 5.271 49.739 -33.828 1.00 61.94 30 ALA D C 1
ATOM 2649 O O . ALA D 1 34 ? 6.121 49.657 -32.935 1.00 59.77 30 ALA D O 1
ATOM 2651 N N . GLU D 1 35 ? 4.292 48.845 -33.979 1.00 61.69 31 GLU D N 1
ATOM 2652 C CA . GLU D 1 35 ? 4.150 47.760 -33.017 1.00 62.99 31 GLU D CA 1
ATOM 2653 C C . GLU D 1 35 ? 5.183 46.668 -33.252 1.00 57.22 31 GLU D C 1
ATOM 2654 O O . GLU D 1 35 ? 5.534 45.942 -32.313 1.00 54.45 31 GLU D O 1
ATOM 2660 N N . GLU D 1 36 ? 5.693 46.543 -34.482 1.00 55.57 32 GLU D N 1
ATOM 2661 C CA . GLU D 1 36 ? 6.732 45.549 -34.728 1.00 57.34 32 GLU D CA 1
ATOM 2662 C C . GLU D 1 36 ? 8.027 45.910 -34.012 1.00 51.90 32 GLU D C 1
ATOM 2663 O O . GLU D 1 36 ? 8.744 45.018 -33.540 1.00 55.54 32 GLU D O 1
ATOM 2669 N N . LYS D 1 37 ? 8.318 47.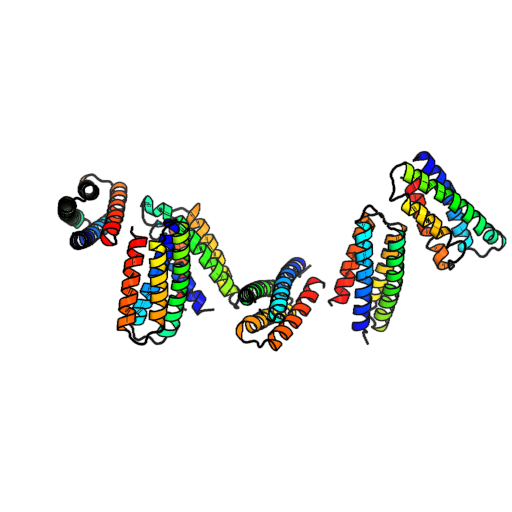204 -33.870 1.00 46.06 33 LYS D N 1
ATOM 2670 C CA . LYS D 1 37 ? 9.546 47.595 -33.190 1.00 42.33 33 LYS D CA 1
ATOM 2671 C C . LYS D 1 37 ? 9.397 47.448 -31.685 1.00 37.05 33 LYS D C 1
ATOM 2672 O O . LYS D 1 37 ? 10.377 47.150 -30.990 1.00 38.40 33 LYS D O 1
ATOM 2678 N N . LEU D 1 38 ? 8.170 47.597 -31.183 1.00 39.80 34 LEU D N 1
ATOM 2679 C CA . LEU D 1 38 ? 7.916 47.395 -29.764 1.00 39.47 34 LEU D CA 1
ATOM 2680 C C . LEU D 1 38 ? 8.226 45.957 -29.374 1.00 36.53 34 LEU D C 1
ATOM 2681 O O . LEU D 1 38 ? 8.847 45.703 -28.337 1.00 36.52 34 LEU D O 1
ATOM 2686 N N . GLU D 1 39 ? 7.799 44.999 -30.204 1.00 38.91 35 GLU D N 1
ATOM 2687 C CA . GLU D 1 39 ? 8.062 43.595 -29.912 1.00 40.06 35 GLU D CA 1
ATOM 2688 C C . GLU D 1 39 ? 9.554 43.301 -29.906 1.00 39.94 35 GLU D C 1
ATOM 2689 O O . GLU D 1 39 ? 10.016 42.465 -29.123 1.00 36.65 35 GLU D O 1
ATOM 2695 N N . ASP D 1 40 ? 10.327 43.983 -30.755 1.00 41.61 36 ASP D N 1
ATOM 2696 C CA . ASP D 1 40 ? 11.772 43.774 -30.754 1.00 45.88 36 ASP D CA 1
ATOM 2697 C C . ASP D 1 40 ? 12.394 44.294 -29.466 1.00 40.23 36 ASP D C 1
ATOM 2698 O O . ASP D 1 40 ? 13.240 43.626 -28.861 1.00 37.25 36 ASP D O 1
ATOM 2703 N N . TYR D 1 41 ? 12.002 45.497 -29.036 1.00 35.99 37 TYR D N 1
ATOM 2704 C CA . TYR D 1 41 ? 12.438 45.981 -27.730 1.00 32.98 37 TYR D CA 1
ATOM 2705 C C . TYR D 1 41 ? 11.988 45.038 -26.621 1.00 35.59 37 TYR D C 1
ATOM 2706 O O . TYR D 1 41 ? 12.753 44.748 -25.691 1.00 33.60 37 TYR D O 1
ATOM 2715 N N . ALA D 1 42 ? 10.743 44.558 -26.702 1.00 35.55 38 ALA D N 1
ATOM 2716 C CA . ALA D 1 42 ? 10.201 43.700 -25.655 1.00 38.78 38 ALA D CA 1
ATOM 2717 C C . ALA D 1 42 ? 10.958 42.379 -25.572 1.00 39.02 38 ALA D C 1
ATOM 2718 O O . ALA D 1 42 ? 11.288 41.915 -24.475 1.00 40.55 38 ALA D O 1
ATOM 2720 N N . PHE D 1 43 ? 11.238 41.757 -26.720 1.00 40.39 39 PHE D N 1
ATOM 2721 C CA . PHE D 1 43 ? 11.968 40.492 -26.711 1.00 41.00 39 PHE D CA 1
ATOM 2722 C C . PHE D 1 43 ? 13.380 40.670 -26.163 1.00 41.19 39 PHE D C 1
ATOM 2723 O O . PHE D 1 43 ? 13.867 39.833 -25.392 1.00 40.84 39 PHE D O 1
ATOM 2731 N N . ASN D 1 44 ? 14.063 41.742 -26.568 1.00 36.55 40 ASN D N 1
ATOM 2732 C CA . ASN D 1 44 ? 15.377 42.032 -26.004 1.00 39.10 40 ASN D CA 1
ATOM 2733 C C . ASN D 1 44 ? 15.282 42.213 -24.496 1.00 39.44 40 ASN D C 1
ATOM 2734 O O . ASN D 1 44 ? 16.104 41.678 -23.742 1.00 38.39 40 ASN D O 1
ATOM 2739 N N . PHE D 1 45 ? 14.256 42.942 -24.044 1.00 38.04 41 PHE D N 1
ATOM 2740 C CA . PHE D 1 45 ? 14.033 43.158 -22.618 1.00 35.60 41 PHE D CA 1
ATOM 2741 C C . PHE D 1 45 ? 13.862 41.838 -21.882 1.00 38.42 41 PHE D C 1
ATOM 2742 O O . PHE D 1 45 ? 14.437 41.641 -20.807 1.00 39.00 41 PHE D O 1
ATOM 2750 N N . GLU D 1 46 ? 13.075 40.921 -22.449 1.00 35.99 42 GLU D N 1
ATOM 2751 C CA . GLU D 1 46 ? 12.838 39.642 -21.791 1.00 36.40 42 GLU D CA 1
ATOM 2752 C C . GLU D 1 46 ? 14.130 38.851 -21.638 1.00 36.50 42 GLU D C 1
ATOM 2753 O O . GLU D 1 46 ? 14.352 38.210 -20.605 1.00 38.57 42 GLU D O 1
ATOM 2759 N N . LEU D 1 47 ? 14.988 38.870 -22.660 1.00 37.82 43 LEU D N 1
ATOM 2760 C CA . LEU D 1 47 ? 16.282 38.205 -22.543 1.00 42.53 43 LEU D CA 1
ATOM 2761 C C . LEU D 1 47 ? 17.121 38.823 -21.431 1.00 41.48 43 LEU D C 1
ATOM 2762 O O . LEU D 1 47 ? 17.800 38.107 -20.688 1.00 41.43 43 LEU D O 1
ATOM 2767 N N . ILE D 1 48 ? 17.097 40.152 -21.306 1.00 35.60 44 ILE D N 1
ATOM 2768 C CA . ILE D 1 48 ? 17.890 40.800 -20.267 1.00 37.56 44 ILE D CA 1
ATOM 2769 C C . ILE D 1 48 ? 17.355 40.454 -18.880 1.00 38.55 44 ILE D C 1
ATOM 2770 O O . ILE D 1 48 ? 18.125 40.132 -17.967 1.00 38.07 44 ILE D O 1
ATOM 2775 N N . LEU D 1 49 ? 16.032 40.513 -18.697 1.00 37.83 45 LEU D N 1
ATOM 2776 C CA . LEU D 1 49 ? 15.463 40.258 -17.376 1.00 36.30 45 LEU D CA 1
ATOM 2777 C C . LEU D 1 49 ? 15.647 38.807 -16.955 1.00 38.35 45 LEU D C 1
ATOM 2778 O O . LEU D 1 49 ? 15.810 38.527 -15.761 1.00 38.54 45 LEU D O 1
ATOM 2783 N N . GLU D 1 50 ? 15.624 37.876 -17.911 1.00 35.90 46 GLU D N 1
ATOM 2784 C CA . GLU D 1 50 ? 15.948 36.489 -17.596 1.00 42.22 46 GLU D CA 1
ATOM 2785 C C . GLU D 1 50 ? 17.381 36.369 -17.090 1.00 46.76 46 GLU D C 1
ATOM 2786 O O . GLU D 1 50 ? 17.658 35.611 -16.153 1.00 49.12 46 GLU D O 1
ATOM 2788 N N . GLU D 1 51 ? 18.308 37.106 -17.706 1.00 47.47 47 GLU D N 1
ATOM 2789 C CA . GLU D 1 51 ? 19.693 37.092 -17.242 1.00 47.42 47 GLU D CA 1
ATOM 2790 C C . GLU D 1 51 ? 19.836 37.794 -15.896 1.00 45.19 47 GLU D C 1
ATOM 2791 O O . GLU D 1 51 ? 20.641 37.375 -15.057 1.00 48.03 47 GLU D O 1
ATOM 2797 N N . ILE D 1 52 ? 19.072 38.867 -15.675 1.00 42.71 48 ILE D N 1
ATOM 2798 C CA . ILE D 1 52 ? 19.097 39.557 -14.385 1.00 38.11 48 ILE D CA 1
ATOM 2799 C C . ILE D 1 52 ? 18.607 38.636 -13.272 1.00 42.57 48 ILE D C 1
ATOM 2800 O O . ILE D 1 52 ? 19.179 38.606 -12.175 1.00 44.60 48 ILE D O 1
ATOM 2805 N N . ALA D 1 53 ? 17.539 37.875 -13.530 1.00 43.68 49 ALA D N 1
ATOM 2806 C CA . ALA D 1 53 ? 17.039 36.942 -12.523 1.00 45.24 49 ALA D CA 1
ATOM 2807 C C . ALA D 1 53 ? 18.091 35.899 -12.167 1.00 46.57 49 ALA D C 1
ATOM 2808 O O . ALA D 1 53 ? 18.270 35.564 -10.990 1.00 48.52 49 ALA D O 1
ATOM 2810 N N . ARG D 1 54 ? 18.806 35.385 -13.170 1.00 43.48 50 ARG D N 1
ATOM 2811 C CA . ARG D 1 54 ? 19.854 34.403 -12.913 1.00 51.61 50 ARG D CA 1
ATOM 2812 C C . ARG D 1 54 ? 20.976 34.999 -12.070 1.00 54.45 50 ARG D C 1
ATOM 2813 O O . ARG D 1 54 ? 21.506 34.335 -11.173 1.00 53.20 50 ARG D O 1
ATOM 2821 N N . LEU D 1 55 ? 21.349 36.252 -12.340 1.00 52.89 51 LEU D N 1
ATOM 2822 C CA . LEU D 1 55 ? 22.403 36.893 -11.560 1.00 52.29 51 LEU D CA 1
ATOM 2823 C C . LEU D 1 55 ? 21.956 37.131 -10.122 1.00 54.31 51 LEU D C 1
ATOM 2824 O O . LEU D 1 55 ? 22.757 37.005 -9.189 1.00 57.14 51 LEU D O 1
ATOM 2829 N N . PHE D 1 56 ? 20.682 37.484 -9.924 1.00 53.86 52 PHE D N 1
ATOM 2830 C CA . PHE D 1 56 ? 20.164 37.635 -8.568 1.00 52.15 52 PHE D CA 1
ATOM 2831 C C . PHE D 1 56 ? 20.207 36.309 -7.817 1.00 55.20 52 PHE D C 1
ATOM 2832 O O . PHE D 1 56 ? 20.567 36.269 -6.636 1.00 56.09 52 PHE D O 1
ATOM 2840 N N . GLU D 1 57 ? 19.842 35.214 -8.488 1.00 57.22 53 GLU D N 1
ATOM 2841 C CA . GLU D 1 57 ? 19.868 33.900 -7.851 1.00 63.21 53 GLU D CA 1
ATOM 2842 C C . GLU D 1 57 ? 21.280 33.506 -7.432 1.00 65.64 53 GLU D C 1
ATOM 2843 O O . GLU D 1 57 ? 21.479 32.948 -6.346 1.00 66.16 53 GLU D O 1
ATOM 2849 N N . SER D 1 58 ? 22.274 33.775 -8.283 1.00 63.62 54 SER D N 1
ATOM 2850 C CA . SER D 1 58 ? 23.649 33.452 -7.921 1.00 66.71 54 SER D CA 1
ATOM 2851 C C . SER D 1 58 ? 24.106 34.256 -6.709 1.00 69.01 54 SER D C 1
ATOM 2852 O O . SER D 1 58 ? 24.992 33.815 -5.968 1.00 73.33 54 SER D O 1
ATOM 2855 N N . GLY D 1 59 ? 23.511 35.427 -6.488 1.00 76.75 55 GLY D N 1
ATOM 2856 C CA . GLY D 1 59 ? 23.812 36.236 -5.324 1.00 74.55 55 GLY D CA 1
ATOM 2857 C C . GLY D 1 59 ? 22.869 35.978 -4.166 1.00 73.37 55 GLY D C 1
ATOM 2858 O O . GLY D 1 59 ? 22.800 36.775 -3.225 1.00 72.56 55 GLY D O 1
ATOM 2859 N N . ASP D 1 60 ? 22.140 34.862 -4.230 1.00 73.39 56 ASP D N 1
ATOM 2860 C CA . ASP D 1 60 ? 21.190 34.473 -3.191 1.00 77.78 56 ASP D CA 1
ATOM 2861 C C . ASP D 1 60 ? 20.167 35.563 -2.879 1.00 76.52 56 ASP D C 1
ATOM 2862 O O . ASP D 1 60 ? 19.740 35.702 -1.727 1.00 77.91 56 ASP D O 1
ATOM 2867 N N . GLN D 1 61 ? 19.764 36.335 -3.884 1.00 72.86 57 GLN D N 1
ATOM 2868 C CA . GLN D 1 61 ? 18.717 37.346 -3.733 1.00 70.46 57 GLN D CA 1
ATOM 2869 C C . GLN D 1 61 ? 17.452 36.866 -4.441 1.00 65.94 57 GLN D C 1
ATOM 2870 O O . GLN D 1 61 ? 17.074 37.351 -5.511 1.00 61.48 57 GLN D O 1
ATOM 2876 N N . LYS D 1 62 ? 16.782 35.902 -3.805 1.00 64.92 58 LYS D N 1
ATOM 2877 C CA . LYS D 1 62 ? 15.633 35.246 -4.422 1.00 59.71 58 LYS D CA 1
ATOM 2878 C C . LYS D 1 62 ? 14.460 36.206 -4.588 1.00 58.00 58 LYS D C 1
ATOM 2879 O O . LYS D 1 62 ? 13.753 36.160 -5.601 1.00 59.95 58 LYS D O 1
ATOM 2881 N N . ASP D 1 63 ? 14.242 37.087 -3.609 1.00 58.56 59 ASP D N 1
ATOM 2882 C CA . ASP D 1 63 ? 13.133 38.033 -3.701 1.00 59.82 59 ASP D CA 1
ATOM 2883 C C . ASP D 1 63 ? 13.287 38.960 -4.902 1.00 59.34 59 ASP D C 1
ATOM 2884 O O . ASP D 1 63 ? 12.295 39.316 -5.549 1.00 58.23 59 ASP D O 1
ATOM 2886 N N . GLU D 1 64 ? 14.520 39.363 -5.218 1.00 55.90 60 GLU D N 1
ATOM 2887 C CA . GLU D 1 64 ? 14.741 40.229 -6.373 1.00 54.07 60 GLU D CA 1
ATOM 2888 C C . GLU D 1 64 ? 14.645 39.452 -7.681 1.00 52.71 60 GLU D C 1
ATOM 2889 O O . GLU D 1 64 ? 14.195 39.994 -8.697 1.00 48.13 60 GLU D O 1
ATOM 2895 N N . ALA D 1 65 ? 15.081 38.189 -7.678 1.00 52.45 61 ALA D N 1
ATOM 2896 C CA . ALA D 1 65 ? 14.997 37.380 -8.888 1.00 48.36 61 ALA D CA 1
ATOM 2897 C C . ALA D 1 65 ? 13.546 37.133 -9.275 1.00 49.29 61 ALA D C 1
ATOM 2898 O O . ALA D 1 65 ? 13.194 37.189 -10.459 1.00 49.96 61 ALA D O 1
ATOM 2900 N N . GLU D 1 66 ? 12.688 36.866 -8.287 1.00 50.32 62 GLU D N 1
ATOM 2901 C CA . GLU D 1 66 ? 11.269 36.687 -8.573 1.00 56.12 62 GLU D CA 1
ATOM 2902 C C . GLU D 1 66 ? 10.652 37.974 -9.096 1.00 56.51 62 GLU D C 1
ATOM 2903 O O . GLU D 1 66 ? 9.707 37.933 -9.895 1.00 55.08 62 GLU D O 1
ATOM 2905 N N . LYS D 1 67 ? 11.174 39.123 -8.660 1.00 55.33 63 LYS D N 1
ATOM 2906 C CA . LYS D 1 67 ? 10.705 40.397 -9.188 1.00 48.51 63 LYS D CA 1
ATOM 2907 C C . LYS D 1 67 ? 11.069 40.538 -10.659 1.00 45.81 63 LYS D C 1
ATOM 2908 O O . LYS D 1 67 ? 10.256 41.007 -11.463 1.00 45.98 63 LYS D O 1
ATOM 2914 N N . ALA D 1 68 ? 12.281 40.112 -11.032 1.00 44.97 64 ALA D N 1
ATOM 2915 C CA . ALA D 1 68 ? 12.689 40.149 -12.433 1.00 43.21 64 ALA D CA 1
ATOM 2916 C C . ALA D 1 68 ? 11.811 39.250 -13.293 1.00 43.30 64 ALA D C 1
ATOM 2917 O O . ALA D 1 68 ? 11.493 39.589 -14.439 1.00 40.38 64 ALA D O 1
ATOM 2919 N N . LYS D 1 69 ? 11.415 38.092 -12.763 1.00 46.72 65 LYS D N 1
ATOM 2920 C CA . LYS D 1 69 ? 10.585 37.188 -13.550 1.00 48.55 65 LYS D CA 1
ATOM 2921 C C . LYS D 1 69 ? 9.160 37.710 -13.687 1.00 47.88 65 LYS D C 1
ATOM 2922 O O . LYS D 1 69 ? 8.520 37.487 -14.721 1.00 47.80 65 LYS D O 1
ATOM 2928 N N . ARG D 1 70 ? 8.651 38.417 -12.675 1.00 46.41 66 ARG D N 1
ATOM 2929 C CA . ARG D 1 70 ? 7.345 39.053 -12.821 1.00 49.48 66 ARG D CA 1
ATOM 2930 C C . ARG D 1 70 ? 7.398 40.184 -13.843 1.00 47.30 66 ARG D C 1
ATOM 2931 O O . ARG D 1 70 ? 6.452 40.375 -14.616 1.00 47.17 66 ARG D O 1
ATOM 2939 N N . MET D 1 71 ? 8.488 40.956 -13.850 1.00 43.20 67 MET D N 1
ATOM 2940 C CA . MET D 1 71 ? 8.635 42.021 -14.840 1.00 39.71 67 MET D CA 1
ATOM 2941 C C . MET D 1 71 ? 8.700 41.451 -16.251 1.00 41.88 67 MET D C 1
ATOM 2942 O O . MET D 1 71 ? 8.169 42.045 -17.197 1.00 43.61 67 MET D O 1
ATOM 2947 N N . LYS D 1 72 ? 9.363 40.303 -16.412 1.00 38.67 68 LYS D N 1
ATOM 2948 C CA . LYS D 1 72 ? 9.376 39.620 -17.700 1.00 42.53 68 LYS D CA 1
ATOM 2949 C C . LYS D 1 72 ? 7.966 39.235 -18.128 1.00 45.34 68 LYS D C 1
ATOM 2950 O O . LYS D 1 72 ? 7.606 39.370 -19.303 1.00 46.53 68 LYS D O 1
ATOM 2956 N N . GLU D 1 73 ? 7.153 38.755 -17.183 1.00 43.94 69 GLU D N 1
ATOM 2957 C CA . GLU D 1 73 ? 5.773 38.397 -17.491 1.00 45.27 69 GLU D CA 1
ATOM 2958 C C . GLU D 1 73 ? 4.948 39.629 -17.847 1.00 43.59 69 GLU D C 1
ATOM 2959 O O . GLU D 1 73 ? 4.085 39.569 -18.731 1.00 41.25 69 GLU D O 1
ATOM 2965 N N . TRP D 1 74 ? 5.201 40.758 -17.175 1.00 39.76 70 TRP D N 1
ATOM 2966 C CA . TRP D 1 74 ? 4.530 42.005 -17.536 1.00 40.56 70 TRP D CA 1
ATOM 2967 C C . TRP D 1 74 ? 4.863 42.431 -18.959 1.00 39.08 70 TRP D C 1
ATOM 2968 O O . TRP D 1 74 ? 3.976 42.852 -19.710 1.00 40.35 70 TRP D O 1
ATOM 2979 N N . MET D 1 75 ? 6.136 42.327 -19.349 1.00 34.88 71 MET D N 1
ATOM 2980 C CA . MET D 1 75 ? 6.530 42.738 -20.693 1.00 35.72 71 MET D CA 1
ATOM 2981 C C . MET D 1 75 ? 5.871 41.866 -21.752 1.00 34.14 71 MET D C 1
ATOM 2982 O O . MET D 1 75 ? 5.495 42.355 -22.823 1.00 41.86 71 MET D O 1
ATOM 2987 N N . LYS D 1 76 ? 5.732 40.570 -21.476 1.00 35.76 72 LYS D N 1
ATOM 2988 C CA . LYS D 1 76 ? 5.019 39.697 -22.400 1.00 39.00 72 LYS D CA 1
ATOM 2989 C C . LYS D 1 76 ? 3.580 40.159 -22.596 1.00 44.44 72 LYS D C 1
ATOM 2990 O O . LYS D 1 76 ? 3.035 40.058 -23.701 1.00 45.96 72 LYS D O 1
ATOM 2996 N N . ARG D 1 77 ? 2.948 40.676 -21.538 1.00 44.55 73 ARG D N 1
ATOM 2997 C CA . ARG D 1 77 ? 1.597 41.212 -21.686 1.00 45.30 73 ARG D CA 1
ATOM 2998 C C . ARG D 1 77 ? 1.615 42.535 -22.438 1.00 41.95 73 ARG D C 1
ATOM 2999 O O . ARG D 1 77 ? 0.738 42.795 -23.270 1.00 41.28 73 ARG D O 1
ATOM 3007 N N . ILE D 1 78 ? 2.610 43.379 -22.157 1.00 37.54 74 ILE D N 1
ATOM 3008 C CA . ILE D 1 78 ? 2.730 44.670 -22.831 1.00 39.55 74 ILE D CA 1
ATOM 3009 C C . ILE D 1 78 ? 2.787 44.492 -24.344 1.00 43.51 74 ILE D C 1
ATOM 3010 O O . ILE D 1 78 ? 2.121 45.217 -25.094 1.00 42.31 74 ILE D O 1
ATOM 3015 N N . LYS D 1 79 ? 3.557 43.510 -24.819 1.00 43.70 75 LYS D N 1
ATOM 3016 C CA . LYS D 1 79 ? 3.790 43.383 -26.252 1.00 44.29 75 LYS D CA 1
ATOM 3017 C C . LYS D 1 79 ? 2.685 42.632 -26.983 1.00 44.71 75 LYS D C 1
ATOM 3018 O O . LYS D 1 79 ? 2.673 42.637 -28.218 1.00 47.03 75 LYS D O 1
ATOM 3024 N N . THR D 1 80 ? 1.770 41.975 -26.268 1.00 45.22 76 THR D N 1
ATOM 3025 C CA . THR D 1 80 ? 0.719 41.194 -26.916 1.00 45.80 76 THR D CA 1
ATOM 3026 C C . THR D 1 80 ? -0.664 41.728 -26.565 1.00 44.88 76 THR D C 1
ATOM 3027 O O . THR D 1 80 ? -1.338 42.281 -27.437 1.00 46.37 76 THR D O 1
ATOM 3031 N N . THR D 1 81 ? -1.109 41.587 -25.315 1.00 45.26 77 THR D N 1
ATOM 3032 C CA . THR D 1 81 ? -2.525 41.680 -24.984 1.00 47.05 77 THR D CA 1
ATOM 3033 C C . THR D 1 81 ? -2.921 42.954 -24.249 1.00 45.34 77 THR D C 1
ATOM 3034 O O . THR D 1 81 ? -4.119 43.232 -24.139 1.00 47.58 77 THR D O 1
ATOM 3038 N N . ALA D 1 82 ? -1.968 43.725 -23.744 1.00 42.93 78 ALA D N 1
ATOM 3039 C CA . ALA D 1 82 ? -2.309 44.868 -22.908 1.00 44.43 78 ALA D CA 1
ATOM 3040 C C . ALA D 1 82 ? -2.869 46.021 -23.735 1.00 49.15 78 ALA D C 1
ATOM 3041 O O . ALA D 1 82 ? -2.417 46.286 -24.852 1.00 49.29 78 ALA D O 1
ATOM 3043 N N . SER D 1 83 ? -3.869 46.699 -23.173 1.00 52.27 79 SER D N 1
ATOM 3044 C CA . SER D 1 83 ? -4.375 47.959 -23.702 1.00 52.88 79 SER D CA 1
ATOM 3045 C C . SER D 1 83 ? -3.359 49.077 -23.473 1.00 53.89 79 SER D C 1
ATOM 3046 O O . SER D 1 83 ? -2.428 48.947 -22.675 1.00 51.31 79 SER D O 1
ATOM 3049 N N . GLU D 1 84 ? -3.537 50.181 -24.208 1.00 58.87 80 GLU D N 1
ATOM 3050 C CA . GLU D 1 84 ? -2.585 51.289 -24.141 1.00 61.60 80 GLU D CA 1
ATOM 3051 C C . GLU D 1 84 ? -2.414 51.807 -22.717 1.00 58.57 80 GLU D C 1
ATOM 3052 O O . GLU D 1 84 ? -1.290 52.100 -22.291 1.00 55.82 80 GLU D O 1
ATOM 3058 N N . ASP D 1 85 ? -3.510 51.922 -21.959 1.00 58.02 81 ASP D N 1
ATOM 3059 C CA . ASP D 1 85 ? -3.390 52.389 -20.581 1.00 60.51 81 ASP D CA 1
ATOM 3060 C C . ASP D 1 85 ? -2.639 51.389 -19.713 1.00 60.17 81 ASP D C 1
ATOM 3061 O O . ASP D 1 85 ? -1.790 51.778 -18.901 1.00 62.21 81 ASP D O 1
ATOM 3066 N N . GLU D 1 86 ? -2.931 50.097 -19.871 1.00 57.38 82 GLU D N 1
ATOM 3067 C CA . GLU D 1 86 ? -2.233 49.097 -19.071 1.00 53.93 82 GLU D CA 1
ATOM 3068 C C . GLU D 1 86 ? -0.764 48.984 -19.475 1.00 46.94 82 GLU D C 1
ATOM 3069 O O . GLU D 1 86 ? 0.090 48.674 -18.637 1.00 45.10 82 GLU D O 1
ATOM 3075 N N . GLN D 1 87 ? -0.458 49.175 -20.763 1.00 42.69 83 GLN D N 1
ATOM 3076 C CA . GLN D 1 87 ? 0.936 49.194 -21.204 1.00 40.68 83 GLN D CA 1
ATOM 3077 C C . GLN D 1 87 ? 1.722 50.285 -20.487 1.00 40.63 83 GLN D C 1
ATOM 3078 O O . GLN D 1 87 ? 2.853 50.062 -20.038 1.00 44.62 83 GLN D O 1
ATOM 3084 N N . GLU D 1 88 ? 1.149 51.486 -20.405 1.00 44.29 84 GLU D N 1
ATOM 3085 C CA . GLU D 1 88 ? 1.842 52.598 -19.763 1.00 46.88 84 GLU D CA 1
ATOM 3086 C C . GLU D 1 88 ? 1.986 52.357 -18.265 1.00 46.71 84 GLU D C 1
ATOM 3087 O O . GLU D 1 88 ? 3.027 52.669 -17.677 1.00 48.17 84 GLU D O 1
ATOM 3093 N N . GLU D 1 89 ? 0.946 51.809 -17.632 1.00 47.06 85 GLU D N 1
ATOM 3094 C CA . GLU D 1 89 ? 1.021 51.510 -16.206 1.00 47.12 85 GLU D CA 1
ATOM 3095 C C . GLU D 1 89 ? 2.110 50.481 -15.920 1.00 44.41 85 GLU D C 1
ATOM 3096 O O . GLU D 1 89 ? 2.938 50.670 -15.023 1.00 45.64 85 GLU D O 1
ATOM 3098 N N . MET D 1 90 ? 2.128 49.384 -16.684 1.00 40.20 86 MET D N 1
ATOM 3099 C CA . MET D 1 90 ? 3.118 48.340 -16.447 1.00 37.51 86 MET D CA 1
ATOM 3100 C C . MET D 1 90 ? 4.521 48.811 -16.809 1.00 41.04 86 MET D C 1
ATOM 3101 O O . MET D 1 90 ? 5.487 48.484 -16.109 1.00 40.88 86 MET D O 1
ATOM 3106 N N . ALA D 1 91 ? 4.659 49.579 -17.893 1.00 35.80 87 ALA D N 1
ATOM 3107 C CA . ALA D 1 91 ? 5.976 50.097 -18.257 1.00 38.58 87 ALA D CA 1
ATOM 3108 C C . ALA D 1 91 ? 6.528 50.992 -17.157 1.00 40.65 87 ALA D C 1
ATOM 3109 O O . ALA D 1 91 ? 7.693 50.863 -16.762 1.00 37.19 87 ALA D O 1
ATOM 3111 N N . ASN D 1 92 ? 5.696 51.897 -16.633 1.00 44.11 88 ASN D N 1
ATOM 3112 C CA . ASN D 1 92 ? 6.155 52.779 -15.566 1.00 41.67 88 ASN D CA 1
ATOM 3113 C C . ASN D 1 92 ? 6.493 51.990 -14.308 1.00 42.59 88 ASN D C 1
ATOM 3114 O O . ASN D 1 92 ? 7.434 52.338 -13.584 1.00 38.04 88 ASN D O 1
ATOM 3119 N N . ALA D 1 93 ? 5.730 50.930 -14.026 1.00 41.13 89 ALA D N 1
ATOM 3120 C CA . ALA D 1 93 ? 6.072 50.053 -12.910 1.00 40.89 89 ALA D CA 1
ATOM 3121 C C . ALA D 1 93 ? 7.428 49.388 -13.134 1.00 42.63 89 ALA D C 1
ATOM 3122 O O . ALA D 1 93 ? 8.247 49.295 -12.212 1.00 41.40 89 ALA D O 1
ATOM 3124 N N . ILE D 1 94 ? 7.683 48.932 -14.362 1.00 42.03 90 ILE D N 1
ATOM 3125 C CA . ILE D 1 94 ? 8.977 48.345 -14.706 1.00 34.78 90 ILE D CA 1
ATOM 3126 C C . ILE D 1 94 ? 10.090 49.370 -14.531 1.00 37.32 90 ILE D C 1
ATOM 3127 O O . ILE D 1 94 ? 11.139 49.087 -13.939 1.00 38.21 90 ILE D O 1
ATOM 3132 N N . ILE D 1 95 ? 9.876 50.581 -15.048 1.00 33.51 91 ILE D N 1
ATOM 3133 C CA . ILE D 1 95 ? 10.908 51.613 -14.992 1.00 31.02 91 ILE D CA 1
ATOM 3134 C C . ILE D 1 95 ? 11.275 51.922 -13.545 1.00 32.54 91 ILE D C 1
ATOM 3135 O O . ILE D 1 95 ? 12.453 52.109 -13.214 1.00 32.78 91 ILE D O 1
ATOM 3140 N N . THR D 1 96 ? 10.277 51.959 -12.657 1.00 33.18 92 THR D N 1
ATOM 3141 C CA . THR D 1 96 ? 10.545 52.249 -11.250 1.00 36.10 92 THR D CA 1
ATOM 3142 C C . THR D 1 96 ? 11.461 51.199 -10.629 1.00 40.02 92 THR D C 1
ATOM 3143 O O . THR D 1 96 ? 12.396 51.535 -9.893 1.00 40.46 92 THR D O 1
ATOM 3147 N N . ILE D 1 97 ? 11.199 49.919 -10.903 1.00 36.24 93 ILE D N 1
ATOM 3148 C CA . ILE D 1 97 ? 12.031 48.858 -10.342 1.00 34.33 93 ILE D CA 1
ATOM 3149 C C . ILE D 1 97 ? 13.441 48.915 -10.918 1.00 33.47 93 ILE D C 1
ATOM 3150 O O . ILE D 1 97 ? 14.429 48.777 -10.186 1.00 37.00 93 ILE D O 1
ATOM 3155 N N . LEU D 1 98 ? 13.560 49.111 -12.235 1.00 32.35 94 LEU D N 1
ATOM 3156 C CA . LEU D 1 98 ? 14.878 49.168 -12.862 1.00 29.06 94 LEU D CA 1
ATOM 3157 C C . LEU D 1 98 ? 15.714 50.313 -12.298 1.00 30.64 94 LEU D C 1
ATOM 3158 O O . LEU D 1 98 ? 16.913 50.149 -12.035 1.00 31.56 94 LEU D O 1
ATOM 3163 N N . GLN D 1 99 ? 15.107 51.487 -12.129 1.00 31.90 95 GLN D N 1
ATOM 3164 C CA . GLN D 1 99 ? 15.839 52.616 -11.565 1.00 30.84 95 GLN D CA 1
ATOM 3165 C C . GLN D 1 99 ? 16.346 52.302 -10.162 1.00 32.47 95 GLN D C 1
ATOM 3166 O O . GLN D 1 99 ? 17.455 52.706 -9.791 1.00 34.68 95 GLN D O 1
ATOM 3172 N N . SER D 1 100 ? 15.551 51.575 -9.368 1.00 33.92 96 SER D N 1
ATOM 3173 C CA . SER D 1 100 ? 15.991 51.200 -8.026 1.00 37.49 96 SER D CA 1
ATOM 3174 C C . SER D 1 100 ? 17.190 50.257 -8.071 1.00 40.07 96 SER D C 1
ATOM 3175 O O . SER D 1 100 ? 18.084 50.345 -7.222 1.00 37.86 96 SER D O 1
ATOM 3178 N N . TRP D 1 101 ? 17.214 49.333 -9.037 1.00 38.21 97 TRP D N 1
ATOM 3179 C CA . TRP D 1 101 ? 18.367 48.452 -9.192 1.00 40.06 97 TRP D CA 1
ATOM 3180 C C . TRP D 1 101 ? 19.597 49.217 -9.670 1.00 42.35 97 TRP D C 1
ATOM 3181 O O . TRP D 1 101 ? 20.719 48.930 -9.240 1.00 42.69 97 TRP D O 1
ATOM 3192 N N . ILE D 1 102 ? 19.413 50.170 -10.584 1.00 39.84 98 ILE D N 1
ATOM 3193 C CA . ILE D 1 102 ? 20.550 50.892 -11.147 1.00 39.52 98 ILE D CA 1
ATOM 3194 C C . ILE D 1 102 ? 21.198 51.786 -10.099 1.00 44.07 98 ILE D C 1
ATOM 3195 O O . ILE D 1 102 ? 22.424 51.787 -9.930 1.00 46.32 98 ILE D O 1
ATOM 3200 N N . PHE D 1 103 ? 20.389 52.552 -9.373 1.00 42.09 99 PHE D N 1
ATOM 3201 C CA . PHE D 1 103 ? 20.892 53.596 -8.492 1.00 46.42 99 PHE D CA 1
ATOM 3202 C C . PHE D 1 103 ? 20.971 53.157 -7.037 1.00 54.15 99 PHE D C 1
ATOM 3203 O O . PHE D 1 103 ? 21.151 54.000 -6.155 1.00 48.31 99 PHE D O 1
ATOM 3211 N N . SER D 1 104 ? 20.853 51.861 -6.773 1.00 71.64 100 SER D N 1
ATOM 3212 C CA . SER D 1 104 ? 20.987 51.324 -5.428 1.00 84.31 100 SER D CA 1
ATOM 3213 C C . SER D 1 104 ? 21.417 49.862 -5.494 1.00 92.73 100 SER D C 1
ATOM 3214 O O . SER D 1 104 ? 22.419 49.464 -4.899 1.00 95.37 100 SER D O 1
ATOM 3218 N N . PRO E 1 5 ? 10.909 105.432 -7.277 1.00 91.15 1 PRO E N 1
ATOM 3219 C CA . PRO E 1 5 ? 10.051 105.378 -6.088 1.00 87.18 1 PRO E CA 1
ATOM 3220 C C . PRO E 1 5 ? 10.749 105.880 -4.822 1.00 78.33 1 PRO E C 1
ATOM 3221 O O . PRO E 1 5 ? 11.644 105.216 -4.290 1.00 84.39 1 PRO E O 1
ATOM 3225 N N . LYS E 1 6 ? 10.340 107.063 -4.359 1.00 97.32 2 LYS E N 1
ATOM 3226 C CA . LYS E 1 6 ? 10.985 107.677 -3.203 1.00 79.52 2 LYS E CA 1
ATOM 3227 C C . LYS E 1 6 ? 10.804 106.846 -1.937 1.00 73.00 2 LYS E C 1
ATOM 3228 O O . LYS E 1 6 ? 11.738 106.724 -1.136 1.00 74.82 2 LYS E O 1
ATOM 3234 N N . LYS E 1 7 ? 9.615 106.268 -1.736 1.00 66.49 3 LYS E N 1
ATOM 3235 C CA . LYS E 1 7 ? 9.336 105.563 -0.485 1.00 64.40 3 LYS E CA 1
ATOM 3236 C C . LYS E 1 7 ? 10.309 104.410 -0.247 1.00 63.98 3 LYS E C 1
ATOM 3237 O O . LYS E 1 7 ? 10.804 104.234 0.874 1.00 63.39 3 LYS E O 1
ATOM 3239 N N . LYS E 1 8 ? 10.590 103.606 -1.277 1.00 61.71 4 LYS E N 1
ATOM 3240 C CA . LYS E 1 8 ? 11.582 102.547 -1.113 1.00 63.31 4 LYS E CA 1
ATOM 3241 C C . LYS E 1 8 ? 12.972 103.129 -0.902 1.00 60.97 4 LYS E C 1
ATOM 3242 O O . LYS E 1 8 ? 13.747 102.620 -0.082 1.00 58.50 4 LYS E O 1
ATOM 3248 N N . ILE E 1 9 ? 13.310 104.182 -1.649 1.00 56.30 5 ILE E N 1
ATOM 3249 C CA . ILE E 1 9 ? 14.609 104.827 -1.490 1.00 52.04 5 ILE E CA 1
ATOM 3250 C C . ILE E 1 9 ? 14.763 105.377 -0.080 1.00 48.28 5 ILE E C 1
ATOM 3251 O O . ILE E 1 9 ? 15.818 105.224 0.547 1.00 49.86 5 ILE E O 1
ATOM 3256 N N . GLN E 1 10 ? 13.712 106.012 0.448 1.00 52.40 6 GLN E N 1
ATOM 3257 C CA . GLN E 1 10 ? 13.781 106.573 1.795 1.00 55.59 6 GLN E CA 1
ATOM 3258 C C . GLN E 1 10 ? 14.033 105.489 2.837 1.00 54.78 6 GLN E C 1
ATOM 3259 O O . GLN E 1 10 ? 14.805 105.691 3.781 1.00 56.27 6 GLN E O 1
ATOM 3265 N N . LEU E 1 11 ? 13.388 104.331 2.681 1.00 49.57 7 LEU E N 1
ATOM 3266 C CA . LEU E 1 11 ? 13.608 103.228 3.613 1.00 41.72 7 LEU E CA 1
ATOM 3267 C C . LEU E 1 11 ? 15.023 102.671 3.478 1.00 41.54 7 LEU E C 1
ATOM 3268 O O . LEU E 1 11 ? 15.684 102.391 4.486 1.00 42.30 7 LEU E O 1
ATOM 3273 N N . HIS E 1 12 ? 15.505 102.489 2.245 1.00 40.31 8 HIS E N 1
ATOM 3274 C CA . HIS E 1 12 ? 16.882 102.040 2.067 1.00 43.68 8 HIS E CA 1
ATOM 3275 C C . HIS E 1 12 ? 17.860 103.033 2.680 1.00 44.20 8 HIS E C 1
ATOM 3276 O O . HIS E 1 12 ? 18.852 102.638 3.306 1.00 42.31 8 HIS E O 1
ATOM 3283 N N . ALA E 1 13 ? 17.593 104.332 2.512 1.00 44.15 9 ALA E N 1
ATOM 3284 C CA . ALA E 1 13 ? 18.472 105.355 3.066 1.00 42.98 9 ALA E CA 1
ATOM 3285 C C . ALA E 1 13 ? 18.499 105.304 4.587 1.00 40.85 9 ALA E C 1
ATOM 3286 O O . ALA E 1 13 ? 19.538 105.586 5.197 1.00 41.46 9 ALA E O 1
ATOM 3288 N N . GLU E 1 14 ? 17.368 104.971 5.216 1.00 43.46 10 GLU E N 1
ATOM 3289 C CA . GLU E 1 14 ? 17.343 104.806 6.668 1.00 43.95 10 GLU E CA 1
ATOM 3290 C C . GLU E 1 14 ? 18.267 103.677 7.104 1.00 42.71 10 GLU E C 1
ATOM 3291 O O . GLU E 1 14 ? 19.018 103.810 8.078 1.00 41.11 10 GLU E O 1
ATOM 3297 N N . HIS E 1 15 ? 18.210 102.542 6.406 1.00 41.14 11 HIS E N 1
ATOM 3298 C CA . HIS E 1 15 ? 19.088 101.433 6.753 1.00 40.86 11 HIS E CA 1
ATOM 3299 C C . HIS E 1 15 ? 20.536 101.757 6.410 1.00 40.83 11 HIS E C 1
ATOM 3300 O O . HIS E 1 15 ? 21.455 101.362 7.137 1.00 41.14 11 HIS E O 1
ATOM 3307 N N . ALA E 1 16 ? 20.758 102.486 5.315 1.00 41.72 12 ALA E N 1
ATOM 3308 C CA . ALA E 1 16 ? 22.112 102.925 4.995 1.00 46.62 12 ALA E CA 1
ATOM 3309 C C . ALA E 1 16 ? 22.648 103.867 6.066 1.00 43.80 12 ALA E C 1
ATOM 3310 O O . ALA E 1 16 ? 23.837 103.826 6.402 1.00 46.14 12 ALA E O 1
ATOM 3312 N N . LEU E 1 17 ? 21.781 104.722 6.614 1.00 44.03 13 LEU E N 1
ATOM 3313 C CA . LEU E 1 17 ? 22.197 105.632 7.676 1.00 42.78 13 LEU E CA 1
ATOM 3314 C C . LEU E 1 17 ? 22.550 104.872 8.949 1.00 41.81 13 LEU E C 1
ATOM 3315 O O . LEU E 1 17 ? 23.496 105.240 9.657 1.00 46.15 13 LEU E O 1
ATOM 3320 N N . TYR E 1 18 ? 21.800 103.816 9.265 1.00 36.61 14 TYR E N 1
ATOM 3321 C CA . TYR E 1 18 ? 22.165 102.978 10.401 1.00 37.95 14 TYR E CA 1
ATOM 3322 C C . TYR E 1 18 ? 23.582 102.439 10.249 1.00 42.36 14 TYR E C 1
ATOM 3323 O O . TYR E 1 18 ? 24.380 102.480 11.194 1.00 46.07 14 TYR E O 1
ATOM 3332 N N . ASP E 1 19 ? 23.912 101.924 9.062 1.00 38.43 15 ASP E N 1
ATOM 3333 C CA . ASP E 1 19 ? 25.260 101.418 8.820 1.00 41.80 15 ASP E CA 1
ATOM 3334 C C . ASP E 1 19 ? 26.304 102.514 9.003 1.00 41.85 15 ASP E C 1
ATOM 3335 O O . ASP E 1 19 ? 27.311 102.319 9.694 1.00 43.02 15 ASP E O 1
ATOM 3340 N N . ALA E 1 20 ? 26.069 103.686 8.405 1.00 41.29 16 ALA E N 1
ATOM 3341 C CA . ALA E 1 20 ? 27.049 104.766 8.486 1.00 41.29 16 ALA E CA 1
ATOM 3342 C C . ALA E 1 20 ? 27.259 105.216 9.926 1.00 44.93 16 ALA E C 1
ATOM 3343 O O . ALA E 1 20 ? 28.389 105.507 10.336 1.00 46.93 16 ALA E O 1
ATOM 3345 N N . LEU E 1 21 ? 26.179 105.276 10.710 1.00 43.90 17 LEU E N 1
ATOM 3346 C CA . LEU E 1 21 ? 26.287 105.696 12.104 1.00 43.28 17 LEU E CA 1
ATOM 3347 C C . LEU E 1 21 ? 27.047 104.671 12.940 1.00 45.76 17 LEU E C 1
ATOM 3348 O O . LEU E 1 21 ? 27.822 105.043 13.830 1.00 47.14 17 LEU E O 1
ATOM 3353 N N . MET E 1 22 ? 26.822 103.378 12.690 1.00 41.13 18 MET E N 1
ATOM 3354 C CA . MET E 1 22 ? 27.593 102.343 13.374 1.00 44.29 18 MET E CA 1
ATOM 3355 C C . MET E 1 22 ? 29.064 102.393 12.970 1.00 44.55 18 MET E C 1
ATOM 3356 O O . MET E 1 22 ? 29.952 102.156 13.798 1.00 42.03 18 MET E O 1
ATOM 3361 N N . ILE E 1 23 ? 29.336 102.668 11.692 1.00 41.40 19 ILE E N 1
ATOM 3362 C CA . ILE E 1 23 ? 30.714 102.799 11.229 1.00 46.06 19 ILE E CA 1
ATOM 3363 C C . ILE E 1 23 ? 31.390 103.992 11.895 1.00 49.29 19 ILE E C 1
ATOM 3364 O O . ILE E 1 23 ? 32.548 103.911 12.330 1.00 48.66 19 ILE E O 1
ATOM 3369 N N . LEU E 1 24 ? 30.688 105.124 11.965 1.00 48.31 20 LEU E N 1
ATOM 3370 C CA . LEU E 1 24 ? 31.243 106.296 12.632 1.00 49.04 20 LEU E CA 1
ATOM 3371 C C . LEU E 1 24 ? 31.571 105.994 14.088 1.00 50.72 20 LEU E C 1
ATOM 3372 O O . LEU E 1 24 ? 32.637 106.378 14.584 1.00 58.15 20 LEU E O 1
ATOM 3377 N N . ASN E 1 25 ? 30.670 105.300 14.786 1.00 46.04 21 ASN E N 1
ATOM 3378 C CA . ASN E 1 25 ? 30.933 104.934 16.175 1.00 49.73 21 ASN E CA 1
ATOM 3379 C C . ASN E 1 25 ? 32.208 104.107 16.293 1.00 52.23 21 ASN E C 1
ATOM 3380 O O . ASN E 1 25 ? 33.020 104.329 17.200 1.00 51.00 21 ASN E O 1
ATOM 3385 N N . ILE E 1 26 ? 32.408 103.159 15.373 1.00 49.59 22 ILE E N 1
ATOM 3386 C CA . ILE E 1 26 ? 33.613 102.332 15.383 1.00 50.45 22 ILE E CA 1
ATOM 3387 C C . ILE E 1 26 ? 34.861 103.181 15.178 1.00 53.49 22 ILE E C 1
ATOM 3388 O O . ILE E 1 26 ? 35.875 102.996 15.864 1.00 55.64 22 ILE E O 1
ATOM 3393 N N . VAL E 1 27 ? 34.807 104.127 14.240 1.00 54.59 23 VAL E N 1
ATOM 3394 C CA . VAL E 1 27 ? 35.974 104.953 13.938 1.00 60.59 23 VAL E CA 1
ATOM 3395 C C . VAL E 1 27 ? 36.453 105.703 15.178 1.00 65.22 23 VAL E C 1
ATOM 3396 O O . VAL E 1 27 ? 37.657 105.766 15.456 1.00 67.95 23 VAL E O 1
ATOM 3400 N N . LYS E 1 28 ? 35.526 106.260 15.952 1.00 64.34 24 LYS E N 1
ATOM 3401 C CA . LYS E 1 28 ? 35.869 107.080 17.107 1.00 67.59 24 LYS E CA 1
ATOM 3402 C C . LYS E 1 28 ? 36.148 106.277 18.376 1.00 70.61 24 LYS E C 1
ATOM 3403 O O . LYS E 1 28 ? 36.443 106.883 19.412 1.00 73.65 24 LYS E O 1
ATOM 3409 N N . THR E 1 29 ? 36.065 104.951 18.334 1.00 70.99 25 THR E N 1
ATOM 3410 C CA . THR E 1 29 ? 36.240 104.118 19.516 1.00 78.46 25 THR E CA 1
ATOM 3411 C C . THR E 1 29 ? 37.407 103.152 19.354 1.00 89.91 25 THR E C 1
ATOM 3412 O O . THR E 1 29 ? 37.737 102.726 18.243 1.00 94.83 25 THR E O 1
ATOM 3416 N N . ASN E 1 30 ? 38.030 102.816 20.485 1.00 96.56 26 ASN E N 1
ATOM 3417 C CA . ASN E 1 30 ? 39.135 101.857 20.531 1.00 101.26 26 ASN E CA 1
ATOM 3418 C C . ASN E 1 30 ? 38.586 100.534 21.057 1.00 103.66 26 ASN E C 1
ATOM 3419 O O . ASN E 1 30 ? 38.733 100.179 22.228 1.00 101.60 26 ASN E O 1
ATOM 3424 N N . SER E 1 31 ? 37.940 99.795 20.156 1.00 105.61 27 SER E N 1
ATOM 3425 C CA . SER E 1 31 ? 37.333 98.505 20.419 1.00 109.82 27 SER E CA 1
ATOM 3426 C C . SER E 1 31 ? 38.024 97.420 19.600 1.00 119.51 27 SER E C 1
ATOM 3427 O O . SER E 1 31 ? 38.348 97.648 18.431 1.00 121.47 27 SER E O 1
ATOM 3430 N N . PRO E 1 32 ? 38.292 96.254 20.186 1.00 129.50 28 PRO E N 1
ATOM 3431 C CA . PRO E 1 32 ? 38.964 95.178 19.433 1.00 133.48 28 PRO E CA 1
ATOM 3432 C C . PRO E 1 32 ? 38.158 94.722 18.225 1.00 132.77 28 PRO E C 1
ATOM 3433 O O . PRO E 1 32 ? 38.665 94.809 17.098 1.00 133.76 28 PRO E O 1
ATOM 3437 N N . PRO E 1 33 ? 36.907 94.249 18.380 1.00 129.90 29 PRO E N 1
ATOM 3438 C CA . PRO E 1 33 ? 36.199 93.700 17.205 1.00 126.59 29 PRO E CA 1
ATOM 3439 C C . PRO E 1 33 ? 35.935 94.720 16.112 1.00 118.53 29 PRO E C 1
ATOM 3440 O O . PRO E 1 33 ? 35.306 94.372 15.104 1.00 123.10 29 PRO E O 1
ATOM 3444 N N . ALA E 1 34 ? 36.423 95.950 16.270 1.00 107.38 30 ALA E N 1
ATOM 3445 C CA . ALA E 1 34 ? 35.928 97.070 15.481 1.00 96.26 30 ALA E CA 1
ATOM 3446 C C . ALA E 1 34 ? 36.255 96.929 14.000 1.00 86.86 30 ALA E C 1
ATOM 3447 O O . ALA E 1 34 ? 35.395 97.163 13.143 1.00 86.24 30 ALA E O 1
ATOM 3449 N N . GLU E 1 35 ? 37.480 96.510 13.673 1.00 74.28 31 GLU E N 1
ATOM 3450 C CA . GLU E 1 35 ? 37.863 96.541 12.265 1.00 71.90 31 GLU E CA 1
ATOM 3451 C C . GLU E 1 35 ? 37.238 95.401 11.473 1.00 70.07 31 GLU E C 1
ATOM 3452 O O . GLU E 1 35 ? 36.973 95.559 10.275 1.00 69.32 31 GLU E O 1
ATOM 3454 N N . GLU E 1 36 ? 36.981 94.255 12.106 1.00 66.18 32 GLU E N 1
ATOM 3455 C CA . GLU E 1 36 ? 36.262 93.214 11.385 1.00 64.77 32 GLU E CA 1
ATOM 3456 C C . GLU E 1 36 ? 34.797 93.588 11.219 1.00 59.18 32 GLU E C 1
ATOM 3457 O O . GLU E 1 36 ? 34.188 93.286 10.186 1.00 58.68 32 GLU E O 1
ATOM 3463 N N . LYS E 1 37 ? 34.229 94.281 12.209 1.00 52.45 33 LYS E N 1
ATOM 3464 C CA . LYS E 1 37 ? 32.820 94.641 12.146 1.00 53.57 33 LYS E CA 1
ATOM 3465 C C . LYS E 1 37 ? 32.589 95.857 11.264 1.00 52.85 33 LYS E C 1
ATOM 3466 O O . LYS E 1 37 ? 31.504 96.005 10.688 1.00 50.87 33 LYS E O 1
ATOM 3472 N N . LEU E 1 38 ? 33.597 96.723 11.131 1.00 54.43 34 LEU E N 1
ATOM 3473 C CA . LEU E 1 38 ? 33.460 97.883 10.259 1.00 54.23 34 LEU E CA 1
ATOM 3474 C C . LEU E 1 38 ? 33.276 97.437 8.817 1.00 57.63 34 LEU E C 1
ATOM 3475 O O . LEU E 1 38 ? 32.439 97.981 8.087 1.00 58.70 34 LEU E O 1
ATOM 3480 N N . GLU E 1 39 ? 34.063 96.442 8.394 1.00 59.16 35 GLU E N 1
ATOM 3481 C CA . GLU E 1 39 ? 33.978 95.940 7.029 1.00 62.04 35 GLU E CA 1
ATOM 3482 C C . GLU E 1 39 ? 32.613 95.330 6.743 1.00 56.03 35 GLU E C 1
ATOM 3483 O O . GLU E 1 39 ? 32.121 95.420 5.612 1.00 55.97 35 GLU E O 1
ATOM 3489 N N . ASP E 1 40 ? 31.983 94.713 7.748 1.00 51.79 36 ASP E N 1
ATOM 3490 C CA . ASP E 1 40 ? 30.657 94.137 7.544 1.00 50.92 36 ASP E CA 1
ATOM 3491 C C . ASP E 1 40 ? 29.611 95.226 7.326 1.00 46.92 36 ASP E C 1
ATOM 3492 O O . ASP E 1 40 ? 28.789 95.135 6.407 1.00 44.99 36 ASP E O 1
ATOM 3497 N N . TYR E 1 41 ? 29.620 96.265 8.167 1.00 43.91 37 TYR E N 1
ATOM 3498 C CA . TYR E 1 41 ? 28.731 97.401 7.933 1.00 41.48 37 TYR E CA 1
ATOM 3499 C C . TYR E 1 41 ? 28.996 98.027 6.571 1.00 47.49 37 TYR E C 1
ATOM 3500 O O . TYR E 1 41 ? 28.058 98.404 5.856 1.00 47.29 37 TYR E O 1
ATOM 3509 N N . ALA E 1 42 ? 30.273 98.154 6.199 1.00 49.65 38 ALA E N 1
ATOM 3510 C CA . ALA E 1 42 ? 30.620 98.792 4.935 1.00 48.81 38 ALA E CA 1
ATOM 3511 C C . ALA E 1 42 ? 30.079 97.998 3.754 1.00 48.14 38 ALA E C 1
ATOM 3512 O O . ALA E 1 42 ? 29.542 98.576 2.803 1.00 51.59 38 ALA E O 1
ATOM 3514 N N . PHE E 1 43 ? 30.214 96.670 3.798 1.00 52.46 39 PHE E N 1
ATOM 3515 C CA . PHE E 1 43 ? 29.720 95.837 2.705 1.00 55.03 39 PHE E CA 1
ATOM 3516 C C . PHE E 1 43 ? 28.206 95.945 2.560 1.00 52.83 39 PHE E C 1
ATOM 3517 O O . PHE E 1 43 ? 27.691 96.077 1.444 1.00 54.42 39 PHE E O 1
ATOM 3525 N N . ASN E 1 44 ? 27.477 95.901 3.678 1.00 50.67 40 ASN E N 1
ATOM 3526 C CA . ASN E 1 44 ? 26.031 96.107 3.633 1.00 47.02 40 ASN E CA 1
ATOM 3527 C C . ASN E 1 44 ? 25.677 97.482 3.074 1.00 46.40 40 ASN E C 1
ATOM 3528 O O . ASN E 1 44 ? 24.758 97.611 2.255 1.00 45.71 40 ASN E O 1
ATOM 3533 N N . PHE E 1 45 ? 26.401 98.519 3.505 1.00 41.87 41 PHE E N 1
ATOM 3534 C CA . PHE E 1 45 ? 26.162 99.873 3.006 1.00 48.17 41 PHE E CA 1
ATOM 3535 C C . PHE E 1 45 ? 26.323 99.950 1.491 1.00 52.57 41 PHE E C 1
ATOM 3536 O O . PHE E 1 45 ? 25.510 100.580 0.803 1.00 48.26 41 PHE E O 1
ATOM 3544 N N . GLU E 1 46 ? 27.380 99.334 0.957 1.00 55.64 42 GLU E N 1
ATOM 3545 C CA . GLU E 1 46 ? 27.621 99.382 -0.482 1.00 59.69 42 GLU E CA 1
ATOM 3546 C C . GLU E 1 46 ? 26.491 98.717 -1.258 1.00 57.89 42 GLU E C 1
ATOM 3547 O O . GLU E 1 46 ? 26.081 99.208 -2.317 1.00 58.99 42 GLU E O 1
ATOM 3553 N N . LEU E 1 47 ? 25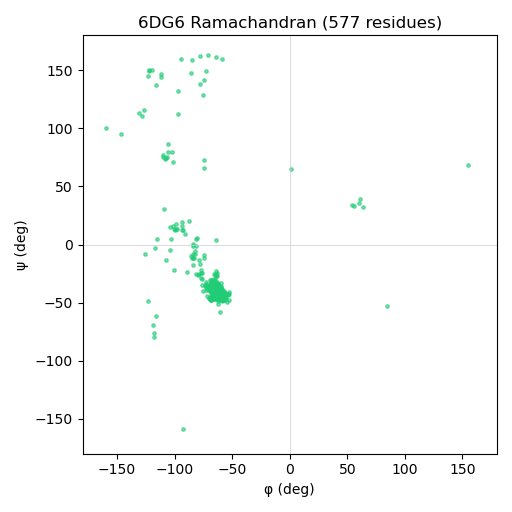.982 97.591 -0.752 1.00 54.88 43 LEU E N 1
ATOM 3554 C CA . LEU E 1 47 ? 24.854 96.928 -1.401 1.00 50.19 43 LEU E CA 1
ATOM 3555 C C . LEU E 1 47 ? 23.616 97.816 -1.423 1.00 48.37 43 LEU E C 1
ATOM 3556 O O . LEU E 1 47 ? 22.897 97.863 -2.426 1.00 49.01 43 LEU E O 1
ATOM 3561 N N . ILE E 1 48 ? 23.344 98.523 -0.324 1.00 45.71 44 ILE E N 1
ATOM 3562 C CA . ILE E 1 48 ? 22.160 99.374 -0.268 1.00 46.76 44 ILE E CA 1
ATOM 3563 C C . ILE E 1 48 ? 22.301 100.541 -1.235 1.00 52.10 44 ILE E C 1
ATOM 3564 O O . ILE E 1 48 ? 21.383 100.853 -2.002 1.00 55.74 44 ILE E O 1
ATOM 3569 N N . LEU E 1 49 ? 23.461 101.195 -1.222 1.00 53.09 45 LEU E N 1
ATOM 3570 C CA . LEU E 1 49 ? 23.668 102.360 -2.076 1.00 52.81 45 LEU E CA 1
ATOM 3571 C C . LEU E 1 49 ? 23.697 101.974 -3.549 1.00 57.02 45 LEU E C 1
ATOM 3572 O O . LEU E 1 49 ? 23.307 102.776 -4.404 1.00 59.30 45 LEU E O 1
ATOM 3577 N N . GLU E 1 50 ? 24.154 100.759 -3.863 1.00 58.63 46 GLU E N 1
ATOM 3578 C CA . GLU E 1 50 ? 24.049 100.270 -5.233 1.00 59.22 46 GLU E CA 1
ATOM 3579 C C . GLU E 1 50 ? 22.591 100.196 -5.669 1.00 58.42 46 GLU E C 1
ATOM 3580 O O . GLU E 1 50 ? 22.242 100.616 -6.779 1.00 57.14 46 GLU E O 1
ATOM 3582 N N . GLU E 1 51 ? 21.720 99.704 -4.785 1.00 57.10 47 GLU E N 1
ATOM 3583 C CA . GLU E 1 51 ? 20.294 99.645 -5.084 1.00 57.27 47 GLU E CA 1
ATOM 3584 C C . GLU E 1 51 ? 19.688 101.043 -5.112 1.00 56.85 47 GLU E C 1
ATOM 3585 O O . GLU E 1 51 ? 18.814 101.338 -5.938 1.00 56.17 47 GLU E O 1
ATOM 3591 N N . ILE E 1 52 ? 20.155 101.924 -4.224 1.00 52.20 48 ILE E N 1
ATOM 3592 C CA . ILE E 1 52 ? 19.701 103.309 -4.243 1.00 54.81 48 ILE E CA 1
ATOM 3593 C C . ILE E 1 52 ? 20.063 103.959 -5.571 1.00 61.10 48 ILE E C 1
ATOM 3594 O O . ILE E 1 52 ? 19.238 104.644 -6.190 1.00 66.60 48 ILE E O 1
ATOM 3599 N N . ALA E 1 53 ? 21.292 103.733 -6.042 1.00 60.52 49 ALA E N 1
ATOM 3600 C CA . ALA E 1 53 ? 21.707 104.282 -7.329 1.00 61.43 49 ALA E CA 1
ATOM 3601 C C . ALA E 1 53 ? 20.872 103.715 -8.470 1.00 59.44 49 ALA E C 1
ATOM 3602 O O . ALA E 1 53 ? 20.542 104.429 -9.423 1.00 60.01 49 ALA E O 1
ATOM 3604 N N . ARG E 1 54 ? 20.521 102.429 -8.395 1.00 59.80 50 ARG E N 1
ATOM 3605 C CA . ARG E 1 54 ? 19.728 101.828 -9.464 1.00 64.39 50 ARG E CA 1
ATOM 3606 C C . ARG E 1 54 ? 18.314 102.393 -9.481 1.00 66.75 50 ARG E C 1
ATOM 3607 O O . ARG E 1 54 ? 17.772 102.695 -10.551 1.00 69.80 50 ARG E O 1
ATOM 3615 N N . LEU E 1 55 ? 17.701 102.534 -8.305 1.00 60.84 51 LEU E N 1
ATOM 3616 C CA . LEU E 1 55 ? 16.370 103.124 -8.225 1.00 61.65 51 LEU E CA 1
ATOM 3617 C C . LEU E 1 55 ? 16.389 104.574 -8.695 1.00 67.07 51 LEU E C 1
ATOM 3618 O O . LEU E 1 55 ? 15.440 105.043 -9.335 1.00 70.07 51 LEU E O 1
ATOM 3623 N N . PHE E 1 56 ? 17.462 105.306 -8.376 1.00 65.03 52 PHE E N 1
ATOM 3624 C CA . PHE E 1 56 ? 17.594 106.674 -8.863 1.00 65.10 52 PHE E CA 1
ATOM 3625 C C . PHE E 1 56 ? 17.702 106.703 -10.383 1.00 69.05 52 PHE E C 1
ATOM 3626 O O . PHE E 1 56 ? 17.041 107.512 -11.041 1.00 67.37 52 PHE E O 1
ATOM 3634 N N . GLU E 1 57 ? 18.519 105.811 -10.953 1.00 72.00 53 GLU E N 1
ATOM 3635 C CA . GLU E 1 57 ? 18.674 105.736 -12.404 1.00 75.84 53 GLU E CA 1
ATOM 3636 C C . GLU E 1 57 ? 17.365 105.357 -13.085 1.00 81.13 53 GLU E C 1
ATOM 3637 O O . GLU E 1 57 ? 17.035 105.887 -14.153 1.00 83.95 53 GLU E O 1
ATOM 3639 N N . SER E 1 58 ? 16.628 104.408 -12.504 1.00 81.93 54 SER E N 1
ATOM 3640 C CA . SER E 1 58 ? 15.346 104.013 -13.074 1.00 85.48 54 SER E CA 1
ATOM 3641 C C . SER E 1 58 ? 14.338 105.152 -13.040 1.00 85.63 54 SER E C 1
ATOM 3642 O O . SER E 1 58 ? 13.412 105.184 -13.858 1.00 89.34 54 SER E O 1
ATOM 3645 N N . GLY E 1 59 ? 14.494 106.086 -12.105 1.00 81.66 55 GLY E N 1
ATOM 3646 C CA . GLY E 1 59 ? 13.618 107.237 -12.026 1.00 80.32 55 GLY E CA 1
ATOM 3647 C C . GLY E 1 59 ? 14.125 108.460 -12.762 1.00 80.27 55 GLY E C 1
ATOM 3648 O O . GLY E 1 59 ? 13.676 109.576 -12.485 1.00 81.90 55 GLY E O 1
ATOM 3649 N N . ASP E 1 60 ? 15.057 108.266 -13.699 1.00 96.21 56 ASP E N 1
ATOM 3650 C CA . ASP E 1 60 ? 15.636 109.366 -14.479 1.00 96.61 56 ASP E CA 1
ATOM 3651 C C . ASP E 1 60 ? 16.235 110.441 -13.578 1.00 96.06 56 ASP E C 1
ATOM 3652 O O . ASP E 1 60 ? 16.225 111.631 -13.906 1.00 96.37 56 ASP E O 1
ATOM 3654 N N . GLN E 1 61 ? 16.775 110.031 -12.438 1.00 94.95 57 GLN E N 1
ATOM 3655 C CA . GLN E 1 61 ? 17.421 110.943 -11.507 1.00 94.65 57 GLN E CA 1
ATOM 3656 C C . GLN E 1 61 ? 18.923 110.678 -11.575 1.00 92.83 57 GLN E C 1
ATOM 3657 O O . GLN E 1 61 ? 19.515 110.083 -10.676 1.00 94.25 57 GLN E O 1
ATOM 3663 N N . LYS E 1 62 ? 19.540 111.127 -12.672 1.00 90.45 58 LYS E N 1
ATOM 3664 C CA . LYS E 1 62 ? 20.943 110.810 -12.931 1.00 90.92 58 LYS E CA 1
ATOM 3665 C C . LYS E 1 62 ? 21.862 111.478 -11.917 1.00 91.21 58 LYS E C 1
ATOM 3666 O O . LYS E 1 62 ? 22.865 110.888 -11.494 1.00 91.10 58 LYS E O 1
ATOM 3668 N N . ASP E 1 63 ? 21.543 112.715 -11.530 1.00 90.69 59 ASP E N 1
ATOM 3669 C CA . ASP E 1 63 ? 22.355 113.424 -10.549 1.00 90.50 59 ASP E CA 1
ATOM 3670 C C . ASP E 1 63 ? 22.347 112.701 -9.209 1.00 89.77 59 ASP E C 1
ATOM 3671 O O . ASP E 1 63 ? 23.397 112.512 -8.585 1.00 91.92 59 ASP E O 1
ATOM 3673 N N . GLU E 1 64 ? 21.161 112.291 -8.749 1.00 86.78 60 GLU E N 1
ATOM 3674 C CA . GLU E 1 64 ? 21.064 111.548 -7.497 1.00 84.07 60 GLU E CA 1
ATOM 3675 C C . GLU E 1 64 ? 21.800 110.217 -7.587 1.00 82.53 60 GLU E C 1
ATOM 3676 O O . GLU E 1 64 ? 22.449 109.790 -6.623 1.00 81.26 60 GLU E O 1
ATOM 3682 N N . ALA E 1 65 ? 21.707 109.543 -8.735 1.00 80.90 61 ALA E N 1
ATOM 3683 C CA . ALA E 1 65 ? 22.406 108.274 -8.905 1.00 78.67 61 ALA E CA 1
ATOM 3684 C C . ALA E 1 65 ? 23.913 108.456 -8.789 1.00 81.04 61 ALA E C 1
ATOM 3685 O O . ALA E 1 65 ? 24.598 107.633 -8.170 1.00 82.08 61 ALA E O 1
ATOM 3687 N N . GLU E 1 66 ? 24.448 109.535 -9.368 1.00 79.91 62 GLU E N 1
ATOM 3688 C CA . GLU E 1 66 ? 25.877 109.805 -9.243 1.00 78.21 62 GLU E CA 1
ATOM 3689 C C . GLU E 1 66 ? 26.255 110.081 -7.794 1.00 76.10 62 GLU E C 1
ATOM 3690 O O . GLU E 1 66 ? 27.297 109.614 -7.318 1.00 75.35 62 GLU E O 1
ATOM 3692 N N . LYS E 1 67 ? 25.417 110.839 -7.079 1.00 73.56 63 LYS E N 1
ATOM 3693 C CA . LYS E 1 67 ? 25.633 111.050 -5.650 1.00 72.53 63 LYS E CA 1
ATOM 3694 C C . LYS E 1 67 ? 25.714 109.722 -4.905 1.00 68.83 63 LYS E C 1
ATOM 3695 O O . LYS E 1 67 ? 26.599 109.524 -4.065 1.00 70.30 63 LYS E O 1
ATOM 3701 N N . ALA E 1 68 ? 24.803 108.795 -5.211 1.00 66.46 64 ALA E N 1
ATOM 3702 C CA . ALA E 1 68 ? 24.824 107.489 -4.560 1.00 64.04 64 ALA E CA 1
ATOM 3703 C C . ALA E 1 68 ? 26.128 106.753 -4.833 1.00 66.94 64 ALA E C 1
ATOM 3704 O O . ALA E 1 68 ? 26.677 106.099 -3.938 1.00 68.60 64 ALA E O 1
ATOM 3706 N N . LYS E 1 69 ? 26.648 106.857 -6.060 1.00 70.53 65 LYS E N 1
ATOM 3707 C CA . LYS E 1 69 ? 27.852 106.109 -6.406 1.00 75.55 65 LYS E CA 1
ATOM 3708 C C . LYS E 1 69 ? 29.094 106.693 -5.748 1.00 75.12 65 LYS E C 1
ATOM 3709 O O . LYS E 1 69 ? 30.001 105.940 -5.372 1.00 73.34 65 LYS E O 1
ATOM 3715 N N . ARG E 1 70 ? 29.156 108.019 -5.599 1.00 72.73 66 ARG E N 1
ATOM 3716 C CA . ARG E 1 70 ? 30.289 108.627 -4.906 1.00 73.90 66 ARG E CA 1
ATOM 3717 C C . ARG E 1 70 ? 30.332 108.200 -3.444 1.00 68.47 66 ARG E C 1
ATOM 3718 O O . ARG E 1 70 ? 31.406 107.920 -2.900 1.00 66.18 66 ARG E O 1
ATOM 3726 N N . MET E 1 71 ? 29.169 108.132 -2.796 1.00 66.05 67 MET E N 1
ATOM 3727 C CA . MET E 1 71 ? 29.108 107.659 -1.416 1.00 66.98 67 MET E CA 1
ATOM 3728 C C . MET E 1 71 ? 29.560 106.211 -1.330 1.00 69.42 67 MET E C 1
ATOM 3729 O O . MET E 1 71 ? 30.231 105.811 -0.372 1.00 70.84 67 MET E O 1
ATOM 3734 N N . LYS E 1 72 ? 29.192 105.416 -2.332 1.00 69.70 68 LYS E N 1
ATOM 3735 C CA . LYS E 1 72 ? 29.670 104.045 -2.433 1.00 71.53 68 LYS E CA 1
ATOM 3736 C C . LYS E 1 72 ? 31.183 103.999 -2.538 1.00 70.59 68 LYS E C 1
ATOM 3737 O O . LYS E 1 72 ? 31.840 103.158 -1.911 1.00 66.24 68 LYS E O 1
ATOM 3743 N N . GLU E 1 73 ? 31.745 104.883 -3.359 1.00 70.83 69 GLU E N 1
ATOM 3744 C CA . GLU E 1 73 ? 33.189 104.988 -3.478 1.00 71.51 69 GLU E CA 1
ATOM 3745 C C . GLU E 1 73 ? 33.806 105.520 -2.193 1.00 72.78 69 GLU E C 1
ATOM 3746 O O . GLU E 1 73 ? 34.874 105.058 -1.774 1.00 77.80 69 GLU E O 1
ATOM 3752 N N . TRP E 1 74 ? 33.150 106.491 -1.551 1.00 66.30 70 TRP E N 1
ATOM 3753 C CA . TRP E 1 74 ? 33.644 106.988 -0.272 1.00 63.35 70 TRP E CA 1
ATOM 3754 C C . TRP E 1 74 ? 33.719 105.871 0.760 1.00 59.96 70 TRP E C 1
ATOM 3755 O O . TRP E 1 74 ? 34.681 105.793 1.534 1.00 57.69 70 TRP E O 1
ATOM 3766 N N . MET E 1 75 ? 32.711 104.999 0.792 1.00 61.74 71 MET E N 1
ATOM 3767 C CA . MET E 1 75 ? 32.722 103.912 1.762 1.00 62.77 71 MET E CA 1
ATOM 3768 C C . MET E 1 75 ? 33.878 102.956 1.500 1.00 66.99 71 MET E C 1
ATOM 3769 O O . MET E 1 75 ? 34.493 102.440 2.441 1.00 68.13 71 MET E O 1
ATOM 3774 N N . LYS E 1 76 ? 34.191 102.710 0.224 1.00 75.94 72 LYS E N 1
ATOM 3775 C CA . LYS E 1 76 ? 35.354 101.893 -0.108 1.00 77.83 72 LYS E CA 1
ATOM 3776 C C . LYS E 1 76 ? 36.638 102.507 0.433 1.00 80.76 72 LYS E C 1
ATOM 3777 O O . LYS E 1 76 ? 37.561 101.779 0.816 1.00 87.14 72 LYS E O 1
ATOM 3779 N N . ARG E 1 77 ? 36.712 103.838 0.481 1.00 75.49 73 ARG E N 1
ATOM 3780 C CA . ARG E 1 77 ? 37.891 104.502 1.024 1.00 72.77 73 ARG E CA 1
ATOM 3781 C C . ARG E 1 77 ? 37.922 104.431 2.547 1.00 67.00 73 ARG E C 1
ATOM 3782 O O . ARG E 1 77 ? 38.990 104.226 3.137 1.00 64.24 73 ARG E O 1
ATOM 3784 N N . ILE E 1 78 ? 36.761 104.594 3.191 1.00 64.90 74 ILE E N 1
ATOM 3785 C CA . ILE E 1 78 ? 36.676 104.530 4.650 1.00 66.18 74 ILE E CA 1
ATOM 3786 C C . ILE E 1 78 ? 37.278 103.232 5.172 1.00 71.19 74 ILE E C 1
ATOM 3787 O O . ILE E 1 78 ? 38.023 103.224 6.160 1.00 78.11 74 ILE E O 1
ATOM 3792 N N . LYS E 1 79 ? 36.979 102.118 4.509 1.00 72.15 75 LYS E N 1
ATOM 3793 C CA . LYS E 1 79 ? 37.394 100.808 4.995 1.00 77.54 75 LYS E CA 1
ATOM 3794 C C . LYS E 1 79 ? 38.817 100.437 4.588 1.00 79.87 75 LYS E C 1
ATOM 3795 O O . LYS E 1 79 ? 39.323 99.409 5.053 1.00 81.00 75 LYS E O 1
ATOM 3801 N N . THR E 1 80 ? 39.470 101.225 3.731 1.00 82.15 76 THR E N 1
ATOM 3802 C CA . THR E 1 80 ? 40.815 100.906 3.267 1.00 84.78 76 THR E CA 1
ATOM 3803 C C . THR E 1 80 ? 41.868 101.935 3.664 1.00 88.91 76 THR E C 1
ATOM 3804 O O . THR E 1 80 ? 43.050 101.725 3.367 1.00 93.61 76 THR E O 1
ATOM 3808 N N . THR E 1 81 ? 41.493 103.030 4.321 1.00 93.82 77 THR E N 1
ATOM 3809 C CA . THR E 1 81 ? 42.462 104.062 4.664 1.00 93.43 77 THR E CA 1
ATOM 3810 C C . THR E 1 81 ? 43.011 103.854 6.074 1.00 97.58 77 THR E C 1
ATOM 3811 O O . THR E 1 81 ? 42.409 103.182 6.915 1.00 95.81 77 THR E O 1
ATOM 3815 N N . ALA E 1 82 ? 44.176 104.452 6.324 1.00 105.84 78 ALA E N 1
ATOM 3816 C CA . ALA E 1 82 ? 44.880 104.316 7.590 1.00 105.23 78 ALA E CA 1
ATOM 3817 C C . ALA E 1 82 ? 44.752 105.551 8.477 1.00 104.89 78 ALA E C 1
ATOM 3818 O O . ALA E 1 82 ? 45.513 105.686 9.442 1.00 107.50 78 ALA E O 1
ATOM 3820 N N . SER E 1 83 ? 43.810 106.447 8.183 1.00 93.14 79 SER E N 1
ATOM 3821 C CA . SER E 1 83 ? 43.698 107.721 8.887 1.00 88.70 79 SER E CA 1
ATOM 3822 C C . SER E 1 83 ? 42.285 107.908 9.418 1.00 87.27 79 SER E C 1
ATOM 3823 O O . SER E 1 83 ? 41.335 108.022 8.637 1.00 68.59 79 SER E O 1
ATOM 3826 N N . GLU E 1 84 ? 42.159 107.950 10.746 1.00 83.82 80 GLU E N 1
ATOM 3827 C CA . GLU E 1 84 ? 40.853 108.092 11.382 1.00 82.61 80 GLU E CA 1
ATOM 3828 C C . GLU E 1 84 ? 40.162 109.389 10.978 1.00 78.81 80 GLU E C 1
ATOM 3829 O O . GLU E 1 84 ? 38.939 109.414 10.799 1.00 75.78 80 GLU E O 1
ATOM 3835 N N . ASP E 1 85 ? 40.924 110.481 10.838 1.00 80.98 81 ASP E N 1
ATOM 3836 C CA . ASP E 1 85 ? 40.318 111.765 10.490 1.00 79.67 81 ASP E CA 1
ATOM 3837 C C . ASP E 1 85 ? 39.661 111.725 9.116 1.00 75.06 81 ASP E C 1
ATOM 3838 O O . ASP E 1 85 ? 38.588 112.309 8.917 1.00 75.34 81 ASP E O 1
ATOM 3843 N N . GLU E 1 86 ? 40.288 111.053 8.150 1.00 76.30 82 GLU E N 1
ATOM 3844 C CA . GLU E 1 86 ? 39.661 110.919 6.839 1.00 75.72 82 GLU E CA 1
ATOM 3845 C C . GLU E 1 86 ? 38.406 110.055 6.916 1.00 70.86 82 GLU E C 1
ATOM 3846 O O . GLU E 1 86 ? 37.411 110.336 6.239 1.00 68.59 82 GLU E O 1
ATOM 3852 N N . GLN E 1 87 ? 38.433 108.998 7.733 1.00 70.09 83 GLN E N 1
ATOM 3853 C CA . GLN E 1 87 ? 37.250 108.158 7.902 1.00 63.85 83 GLN E CA 1
ATOM 3854 C C . GLN E 1 87 ? 36.077 108.957 8.453 1.00 63.55 83 GLN E C 1
ATOM 3855 O O . GLN E 1 87 ? 34.952 108.857 7.951 1.00 62.47 83 GLN E O 1
ATOM 3861 N N . GLU E 1 88 ? 36.325 109.764 9.488 1.00 63.69 84 GLU E N 1
ATOM 3862 C CA . GLU E 1 88 ? 35.241 110.502 10.128 1.00 65.64 84 GLU E CA 1
ATOM 3863 C C . GLU E 1 88 ? 34.665 111.561 9.193 1.00 68.52 84 GLU E C 1
ATOM 3864 O O . GLU E 1 88 ? 33.446 111.773 9.164 1.00 67.63 84 GLU E O 1
ATOM 3870 N N . GLU E 1 89 ? 35.523 112.230 8.417 1.00 70.47 85 GLU E N 1
ATOM 3871 C CA . GLU E 1 89 ? 35.049 113.244 7.479 1.00 70.14 85 GLU E CA 1
ATOM 3872 C C . GLU E 1 89 ? 34.103 112.643 6.446 1.00 66.44 85 GLU E C 1
ATOM 3873 O O . GLU E 1 89 ? 33.021 113.183 6.188 1.00 62.57 85 GLU E O 1
ATOM 3875 N N . MET E 1 90 ? 34.493 111.517 5.847 1.00 67.82 86 MET E N 1
ATOM 3876 C CA . MET E 1 90 ? 33.669 110.922 4.800 1.00 69.30 86 MET E CA 1
ATOM 3877 C C . MET E 1 90 ? 32.375 110.355 5.367 1.00 67.84 86 MET E C 1
ATOM 3878 O O . MET E 1 90 ? 31.321 110.443 4.726 1.00 65.85 86 MET E O 1
ATOM 3883 N N . ALA E 1 91 ? 32.432 109.766 6.565 1.00 65.49 87 ALA E N 1
ATOM 3884 C CA . ALA E 1 91 ? 31.219 109.251 7.191 1.00 62.35 87 ALA E CA 1
ATOM 3885 C C . ALA E 1 91 ? 30.212 110.371 7.422 1.00 61.10 87 ALA E C 1
ATOM 3886 O O . ALA E 1 91 ? 29.026 110.231 7.105 1.00 60.88 87 ALA E O 1
ATOM 3888 N N . ASN E 1 92 ? 30.675 111.501 7.958 1.00 63.33 88 ASN E N 1
ATOM 3889 C CA . ASN E 1 92 ? 29.778 112.629 8.185 1.00 66.83 88 ASN E CA 1
ATOM 3890 C C . ASN E 1 92 ? 29.265 113.199 6.868 1.00 64.15 88 ASN E C 1
ATOM 3891 O O . ASN E 1 92 ? 28.118 113.656 6.788 1.00 62.28 88 ASN E O 1
ATOM 3896 N N . ALA E 1 93 ? 30.102 113.201 5.830 1.00 65.51 89 ALA E N 1
ATOM 3897 C CA . ALA E 1 93 ? 29.629 113.616 4.515 1.00 65.87 89 ALA E CA 1
ATOM 3898 C C . ALA E 1 93 ? 28.520 112.693 4.022 1.00 63.77 89 ALA E C 1
ATOM 3899 O O . ALA E 1 93 ? 27.525 113.154 3.448 1.00 60.85 89 ALA E O 1
ATOM 3901 N N . ILE E 1 94 ? 28.680 111.383 4.233 1.00 61.82 90 ILE E N 1
ATOM 3902 C CA . ILE E 1 94 ? 27.644 110.416 3.871 1.00 58.03 90 ILE E CA 1
ATOM 3903 C C . ILE E 1 94 ? 26.373 110.658 4.681 1.00 57.00 90 ILE E C 1
ATOM 3904 O O . ILE E 1 94 ? 25.261 110.676 4.140 1.00 55.92 90 ILE E O 1
ATOM 3909 N N . ILE E 1 95 ? 26.524 110.843 5.995 1.00 53.19 91 ILE E N 1
ATOM 3910 C CA . ILE E 1 95 ? 25.374 110.980 6.890 1.00 53.48 91 ILE E CA 1
ATOM 3911 C C . ILE E 1 95 ? 24.509 112.174 6.498 1.00 55.61 91 ILE E C 1
ATOM 3912 O O . ILE E 1 95 ? 23.274 112.116 6.565 1.00 53.75 91 ILE E O 1
ATOM 3917 N N . THR E 1 96 ? 25.140 113.275 6.090 1.00 55.25 92 THR E N 1
ATOM 3918 C CA . THR E 1 96 ? 24.384 114.464 5.702 1.00 58.93 92 THR E CA 1
ATOM 3919 C C . THR E 1 96 ? 23.488 114.194 4.498 1.00 56.27 92 THR E C 1
ATOM 3920 O O . THR E 1 96 ? 22.323 114.609 4.477 1.00 52.18 92 THR E O 1
ATOM 3924 N N . ILE E 1 97 ? 24.017 113.506 3.482 1.00 52.67 93 ILE E N 1
ATOM 3925 C CA . ILE E 1 97 ? 23.247 113.242 2.270 1.00 54.32 93 ILE E CA 1
ATOM 3926 C C . ILE E 1 97 ? 22.067 112.324 2.561 1.00 54.65 93 ILE E C 1
ATOM 3927 O O . ILE E 1 97 ? 20.948 112.564 2.091 1.00 54.72 93 ILE E O 1
ATOM 3932 N N . LEU E 1 98 ? 22.296 111.256 3.332 1.00 49.85 94 LEU E N 1
ATOM 3933 C CA . LEU E 1 98 ? 21.223 110.316 3.638 1.00 51.21 94 LEU E CA 1
ATOM 3934 C C . LEU E 1 98 ? 20.079 111.001 4.375 1.00 53.65 94 LEU E C 1
ATOM 3935 O O . LEU E 1 98 ? 18.904 110.763 4.070 1.00 51.93 94 LEU E O 1
ATOM 3940 N N . GLN E 1 99 ? 20.404 111.858 5.350 1.00 54.52 95 GLN E N 1
ATOM 3941 C CA . GLN E 1 99 ? 19.365 112.567 6.094 1.00 57.57 95 GLN E CA 1
ATOM 3942 C C . GLN E 1 99 ? 18.495 113.412 5.172 1.00 57.15 95 GLN E C 1
ATOM 3943 O O . GLN E 1 99 ? 17.274 113.483 5.354 1.00 55.49 95 GLN E O 1
ATOM 3949 N N . SER E 1 100 ? 19.102 114.050 4.170 1.00 56.77 96 SER E N 1
ATOM 3950 C CA . SER E 1 100 ? 18.317 114.835 3.225 1.00 61.31 96 SER E CA 1
ATOM 3951 C C . SER E 1 100 ? 17.380 113.946 2.414 1.00 60.72 96 SER E C 1
ATOM 3952 O O . SER E 1 100 ? 16.231 114.318 2.163 1.00 62.58 96 SER E O 1
ATOM 3955 N N . TRP E 1 101 ? 17.831 112.752 2.029 1.00 59.46 97 TRP E N 1
ATOM 3956 C CA . TRP E 1 101 ? 16.942 111.841 1.313 1.00 59.88 97 TRP E CA 1
ATOM 3957 C C . TRP E 1 101 ? 15.799 111.373 2.205 1.00 58.96 97 TRP E C 1
ATOM 3958 O O . TRP E 1 101 ? 14.649 111.289 1.758 1.00 58.58 97 TRP E O 1
ATOM 3969 N N . ILE E 1 102 ? 16.093 111.086 3.474 1.00 57.57 98 ILE E N 1
ATOM 3970 C CA . ILE E 1 102 ? 15.085 110.533 4.375 1.00 56.62 98 ILE E CA 1
ATOM 3971 C C . ILE E 1 102 ? 14.009 111.564 4.692 1.00 62.61 98 ILE E C 1
ATOM 3972 O O . ILE E 1 102 ? 12.810 111.273 4.615 1.00 63.60 98 ILE E O 1
ATOM 3977 N N . PHE E 1 103 ? 14.415 112.781 5.050 1.00 68.21 99 PHE E N 1
ATOM 3978 C CA . PHE E 1 103 ? 13.497 113.787 5.573 1.00 70.60 99 PHE E CA 1
ATOM 3979 C C . PHE E 1 103 ? 13.060 114.819 4.540 1.00 81.86 99 PHE E C 1
ATOM 3980 O O . PHE E 1 103 ? 12.466 115.835 4.916 1.00 84.47 99 PHE E O 1
ATOM 3988 N N . SER E 1 104 ? 13.326 114.592 3.258 1.00 91.42 100 SER E N 1
ATOM 3989 C CA . SER E 1 104 ? 12.873 115.532 2.233 1.00 102.35 100 SER E CA 1
ATOM 3990 C C . SER E 1 104 ? 11.408 115.308 1.906 1.00 107.22 100 SER E C 1
ATOM 3991 O O . SER E 1 104 ? 10.983 115.542 0.777 1.00 111.05 100 SER E O 1
ATOM 3994 N N . PRO F 1 5 ? 18.990 132.040 3.979 1.00 96.77 1 PRO F N 1
ATOM 3995 C CA . PRO F 1 5 ? 18.980 131.874 5.436 1.00 93.10 1 PRO F CA 1
ATOM 3996 C C . PRO F 1 5 ? 18.719 130.430 5.856 1.00 87.12 1 PRO F C 1
ATOM 3997 O O . PRO F 1 5 ? 17.899 130.178 6.741 1.00 91.91 1 PRO F O 1
ATOM 4001 N N . LYS F 1 6 ? 19.413 129.493 5.205 1.00 116.68 2 LYS F N 1
ATOM 4002 C CA . LYS F 1 6 ? 19.206 128.077 5.489 1.00 101.38 2 LYS F CA 1
ATOM 4003 C C . LYS F 1 6 ? 19.666 127.718 6.897 1.00 89.40 2 LYS F C 1
ATOM 4004 O O . LYS F 1 6 ? 18.964 127.015 7.633 1.00 84.13 2 LYS F O 1
ATOM 4006 N N . LYS F 1 7 ? 20.853 128.193 7.286 1.00 83.04 3 LYS F N 1
ATOM 4007 C CA . LYS F 1 7 ? 21.408 127.851 8.592 1.00 74.03 3 LYS F CA 1
ATOM 4008 C C . LYS F 1 7 ? 20.553 128.390 9.733 1.00 69.20 3 LYS F C 1
ATOM 4009 O O . LYS F 1 7 ? 20.314 127.687 10.722 1.00 66.10 3 LYS F O 1
ATOM 4011 N N . LYS F 1 8 ? 20.082 129.634 9.616 1.00 66.73 4 LYS F N 1
ATOM 4012 C CA . LYS F 1 8 ? 19.270 130.216 10.681 1.00 64.81 4 LYS F CA 1
ATOM 4013 C C . L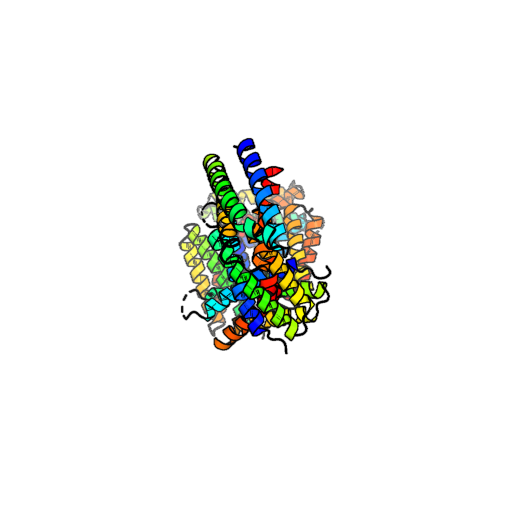YS F 1 8 ? 17.945 129.481 10.847 1.00 59.23 4 LYS F C 1
ATOM 4014 O O . LYS F 1 8 ? 17.530 129.190 11.975 1.00 55.68 4 LYS F O 1
ATOM 4020 N N . ILE F 1 9 ? 17.267 129.176 9.740 1.00 55.70 5 ILE F N 1
ATOM 4021 C CA . ILE F 1 9 ? 16.001 128.454 9.821 1.00 51.54 5 ILE F CA 1
ATOM 4022 C C . ILE F 1 9 ? 16.220 127.072 10.416 1.00 50.31 5 ILE F C 1
ATOM 4023 O O . ILE F 1 9 ? 15.442 126.608 11.259 1.00 49.55 5 ILE F O 1
ATOM 4028 N N . GLN F 1 10 ? 17.291 126.402 9.993 1.00 52.48 6 GLN F N 1
ATOM 4029 C CA . GLN F 1 10 ? 17.636 125.094 10.537 1.00 54.02 6 GLN F CA 1
ATOM 4030 C C . GLN F 1 10 ? 17.785 125.150 12.053 1.00 48.86 6 GLN F C 1
ATOM 4031 O O . GLN F 1 10 ? 17.256 124.295 12.773 1.00 49.37 6 GLN F O 1
ATOM 4037 N N . LEU F 1 11 ? 18.498 126.159 12.557 1.00 43.39 7 LEU F N 1
ATOM 4038 C CA . LEU F 1 11 ? 18.717 126.269 13.996 1.00 39.26 7 LEU F CA 1
ATOM 4039 C C . LEU F 1 11 ? 17.408 126.506 14.738 1.00 39.06 7 LEU F C 1
ATOM 4040 O O . LEU F 1 11 ? 17.128 125.856 15.754 1.00 37.63 7 LEU F O 1
ATOM 4045 N N . HIS F 1 12 ? 16.590 127.437 14.242 1.00 40.46 8 HIS F N 1
ATOM 4046 C CA . HIS F 1 12 ? 15.304 127.704 14.877 1.00 40.65 8 HIS F CA 1
ATOM 4047 C C . HIS F 1 12 ? 14.396 126.482 14.826 1.00 38.23 8 HIS F C 1
ATOM 4048 O O . HIS F 1 12 ? 13.697 126.179 15.800 1.00 37.29 8 HIS F O 1
ATOM 4055 N N . ALA F 1 13 ? 14.402 125.762 13.700 1.00 39.72 9 ALA F N 1
ATOM 4056 C CA . ALA F 1 13 ? 13.555 124.578 13.569 1.00 38.97 9 ALA F CA 1
ATOM 4057 C C . ALA F 1 13 ? 13.947 123.503 14.575 1.00 37.94 9 ALA F C 1
ATOM 4058 O O . ALA F 1 13 ? 13.085 122.777 15.086 1.00 37.94 9 ALA F O 1
ATOM 4060 N N . GLU F 1 14 ? 15.245 123.384 14.868 1.00 36.38 10 GLU F N 1
ATOM 4061 C CA . GLU F 1 14 ? 15.694 122.441 15.889 1.00 35.11 10 GLU F CA 1
ATOM 4062 C C . GLU F 1 14 ? 15.080 122.780 17.240 1.00 40.50 10 GLU F C 1
ATOM 4063 O O . GLU F 1 14 ? 14.595 121.897 17.959 1.00 30.40 10 GLU F O 1
ATOM 4069 N N . HIS F 1 15 ? 15.092 124.065 17.601 1.00 39.09 11 HIS F N 1
ATOM 4070 C CA . HIS F 1 15 ? 14.522 124.485 18.875 1.00 38.17 11 HIS F CA 1
ATOM 4071 C C . HIS F 1 15 ? 13.004 124.359 18.882 1.00 40.54 11 HIS F C 1
ATOM 4072 O O . HIS F 1 15 ? 12.413 123.994 19.905 1.00 39.11 11 HIS F O 1
ATOM 4079 N N . ALA F 1 16 ? 12.357 124.655 17.755 1.00 30.58 12 ALA F N 1
ATOM 4080 C CA . ALA F 1 16 ? 10.915 124.458 17.670 1.00 36.52 12 ALA F CA 1
ATOM 4081 C C . ALA F 1 16 ? 10.555 122.982 17.796 1.00 36.42 12 ALA F C 1
ATOM 4082 O O . ALA F 1 16 ? 9.546 122.632 18.419 1.00 39.50 12 ALA F O 1
ATOM 4084 N N . LEU F 1 17 ? 11.382 122.099 17.225 1.00 38.67 13 LEU F N 1
ATOM 4085 C CA . LEU F 1 17 ? 11.124 120.663 17.329 1.00 36.57 13 LEU F CA 1
ATOM 4086 C C . LEU F 1 17 ? 11.243 120.181 18.768 1.00 36.10 13 LEU F C 1
ATOM 4087 O O . LEU F 1 17 ? 10.472 119.319 19.204 1.00 39.80 13 LEU F O 1
ATOM 4092 N N . TYR F 1 18 ? 12.210 120.713 19.518 1.00 36.44 14 TYR F N 1
ATOM 4093 C CA . TYR F 1 18 ? 12.290 120.394 20.939 1.00 34.36 14 TYR F CA 1
ATOM 4094 C C . TYR F 1 18 ? 10.994 120.766 21.655 1.00 35.24 14 TYR F C 1
ATOM 4095 O O . TYR F 1 18 ? 10.468 119.981 22.452 1.00 34.61 14 TYR F O 1
ATOM 4104 N N . ASP F 1 19 ? 10.477 121.973 21.405 1.00 34.48 15 ASP F N 1
ATOM 4105 C CA . ASP F 1 19 ? 9.209 122.376 22.013 1.00 35.69 15 ASP F CA 1
ATOM 4106 C C . ASP F 1 19 ? 8.075 121.456 21.577 1.00 36.53 15 ASP F C 1
ATOM 4107 O O . ASP F 1 19 ? 7.268 121.011 22.401 1.00 38.48 15 ASP F O 1
ATOM 4112 N N . ALA F 1 20 ? 7.990 121.175 20.274 1.00 37.36 16 ALA F N 1
ATOM 4113 C CA . ALA F 1 20 ? 6.915 120.327 19.766 1.00 42.06 16 ALA F CA 1
ATOM 4114 C C . ALA F 1 20 ? 6.998 118.920 20.349 1.00 40.80 16 ALA F C 1
ATOM 4115 O O . ALA F 1 20 ? 5.968 118.307 20.656 1.00 40.25 16 ALA F O 1
ATOM 4117 N N . LEU F 1 21 ? 8.213 118.384 20.500 1.00 43.14 17 LEU F N 1
ATOM 4118 C CA . LEU F 1 21 ? 8.359 117.049 21.077 1.00 41.20 17 LEU F CA 1
ATOM 4119 C C . LEU F 1 21 ? 7.966 117.036 22.551 1.00 41.65 17 LEU F C 1
ATOM 4120 O O . LEU F 1 21 ? 7.337 116.081 23.019 1.00 43.66 17 LEU F O 1
ATOM 4125 N N . MET F 1 22 ? 8.324 118.083 23.300 1.00 41.13 18 MET F N 1
ATOM 4126 C CA . MET F 1 22 ? 7.895 118.158 24.696 1.00 40.91 18 MET F CA 1
ATOM 4127 C C . MET F 1 22 ? 6.381 118.273 24.802 1.00 42.97 18 MET F C 1
ATOM 4128 O O . MET F 1 22 ? 5.761 117.656 25.678 1.00 40.97 18 MET F O 1
ATOM 4133 N N . ILE F 1 23 ? 5.766 119.050 23.912 1.00 41.20 19 ILE F N 1
ATOM 4134 C CA . ILE F 1 23 ? 4.316 119.203 23.933 1.00 44.02 19 ILE F CA 1
ATOM 4135 C C . ILE F 1 23 ? 3.636 117.876 23.618 1.00 46.72 19 ILE F C 1
ATOM 4136 O O . ILE F 1 23 ? 2.677 117.477 24.289 1.00 49.96 19 ILE F O 1
ATOM 4141 N N . LEU F 1 24 ? 4.127 117.169 22.598 1.00 49.18 20 LEU F N 1
ATOM 4142 C CA . LEU F 1 24 ? 3.587 115.848 22.285 1.00 52.67 20 LEU F CA 1
ATOM 4143 C C . LEU F 1 24 ? 3.712 114.909 23.478 1.00 51.48 20 LEU F C 1
ATOM 4144 O O . LEU F 1 24 ? 2.773 114.171 23.798 1.00 52.46 20 LEU F O 1
ATOM 4149 N N . ASN F 1 25 ? 4.863 114.937 24.158 1.00 50.28 21 ASN F N 1
ATOM 4150 C CA . ASN F 1 25 ? 5.040 114.131 25.362 1.00 55.14 21 ASN F CA 1
ATOM 4151 C C . ASN F 1 25 ? 4.002 114.486 26.418 1.00 59.04 21 ASN F C 1
ATOM 4152 O O . ASN F 1 25 ? 3.453 113.600 27.084 1.00 59.02 21 ASN F O 1
ATOM 4157 N N . ILE F 1 26 ? 3.714 115.779 26.579 1.00 59.95 22 ILE F N 1
ATOM 4158 C CA . ILE F 1 26 ? 2.716 116.204 27.556 1.00 61.54 22 ILE F CA 1
ATOM 4159 C C . ILE F 1 26 ? 1.337 115.689 27.160 1.00 66.59 22 ILE F C 1
ATOM 4160 O O . ILE F 1 26 ? 0.586 115.163 27.990 1.00 63.30 22 ILE F O 1
ATOM 4165 N N . VAL F 1 27 ? 0.988 115.837 25.880 1.00 69.19 23 VAL F N 1
ATOM 4166 C CA . VAL F 1 27 ? -0.326 115.414 25.404 1.00 73.30 23 VAL F CA 1
ATOM 4167 C C . VAL F 1 27 ? -0.517 113.912 25.576 1.00 77.48 23 VAL F C 1
ATOM 4168 O O . VAL F 1 27 ? -1.585 113.456 26.004 1.00 79.97 23 VAL F O 1
ATOM 4172 N N . LYS F 1 28 ? 0.509 113.119 25.259 1.00 74.93 24 LYS F N 1
ATOM 4173 C CA . LYS F 1 28 ? 0.327 111.673 25.256 1.00 78.27 24 LYS F CA 1
ATOM 4174 C C . LYS F 1 28 ? 0.450 111.028 26.633 1.00 85.14 24 LYS F C 1
ATOM 4175 O O . LYS F 1 28 ? 0.207 109.822 26.748 1.00 89.77 24 LYS F O 1
ATOM 4177 N N . THR F 1 29 ? 0.810 111.777 27.672 1.00 89.88 25 THR F N 1
ATOM 4178 C CA . THR F 1 29 ? 0.888 111.241 29.025 1.00 95.97 25 THR F CA 1
ATOM 4179 C C . THR F 1 29 ? -0.010 112.069 29.933 1.00 102.25 25 THR F C 1
ATOM 4180 O O . THR F 1 29 ? -0.124 113.286 29.763 1.00 104.14 25 THR F O 1
ATOM 4184 N N . ASN F 1 30 ? -0.632 111.418 30.909 1.00 104.82 26 ASN F N 1
ATOM 4185 C CA . ASN F 1 30 ? -1.492 112.129 31.848 1.00 107.41 26 ASN F CA 1
ATOM 4186 C C . ASN F 1 30 ? -1.423 111.499 33.232 1.00 109.39 26 ASN F C 1
ATOM 4187 O O . ASN F 1 30 ? -0.336 111.260 33.756 1.00 108.63 26 ASN F O 1
ATOM 4189 N N . ALA F 1 34 ? 5.015 118.321 34.432 1.00 89.04 30 ALA F N 1
ATOM 4190 C CA . ALA F 1 34 ? 5.088 118.148 32.985 1.00 86.27 30 ALA F CA 1
ATOM 4191 C C . ALA F 1 34 ? 4.016 118.970 32.270 1.00 84.13 30 ALA F C 1
ATOM 4192 O O . ALA F 1 34 ? 4.323 119.760 31.376 1.00 86.21 30 ALA F O 1
ATOM 4194 N N . GLU F 1 35 ? 2.756 118.797 32.684 1.00 81.10 31 GLU F N 1
ATOM 4195 C CA . GLU F 1 35 ? 1.646 119.456 32.002 1.00 74.90 31 GLU F CA 1
ATOM 4196 C C . GLU F 1 35 ? 1.530 120.935 32.356 1.00 72.69 31 GLU F C 1
ATOM 4197 O O . GLU F 1 35 ? 0.928 121.698 31.590 1.00 73.14 31 GLU F O 1
ATOM 4199 N N . GLU F 1 36 ? 2.085 121.358 33.493 1.00 68.56 32 GLU F N 1
ATOM 4200 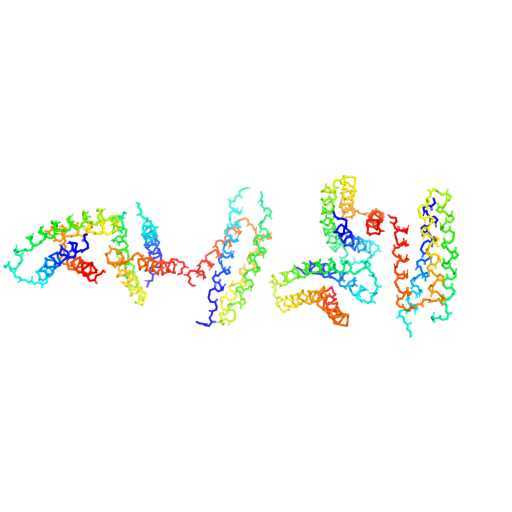C CA . GLU F 1 36 ? 2.024 122.767 33.867 1.00 68.37 32 GLU F CA 1
ATOM 4201 C C . GLU F 1 36 ? 2.808 123.644 32.894 1.00 63.80 32 GLU F C 1
ATOM 4202 O O . GLU F 1 36 ? 2.487 124.826 32.724 1.00 66.82 32 GLU F O 1
ATOM 4204 N N . LYS F 1 37 ? 3.848 123.091 32.274 1.00 57.28 33 LYS F N 1
ATOM 4205 C CA . LYS F 1 37 ? 4.730 123.787 31.341 1.00 55.54 33 LYS F CA 1
ATOM 4206 C C . LYS F 1 37 ? 4.200 123.894 29.910 1.00 49.80 33 LYS F C 1
ATOM 4207 O O . LYS F 1 37 ? 4.838 124.570 29.094 1.00 42.76 33 LYS F O 1
ATOM 4213 N N . LEU F 1 38 ? 3.088 123.234 29.568 1.00 47.48 34 LEU F N 1
ATOM 4214 C CA . LEU F 1 38 ? 2.644 123.200 28.173 1.00 48.30 34 LEU F CA 1
ATOM 4215 C C . LEU F 1 38 ? 2.504 124.593 27.562 1.00 48.02 34 LEU F C 1
ATOM 4216 O O . LEU F 1 38 ? 2.922 124.814 26.420 1.00 50.99 34 LEU F O 1
ATOM 4221 N N . GLU F 1 39 ? 1.919 125.542 28.295 1.00 44.97 35 GLU F N 1
ATOM 4222 C CA . GLU F 1 39 ? 1.768 126.889 27.745 1.00 47.57 35 GLU F CA 1
ATOM 4223 C C . GLU F 1 39 ? 3.119 127.540 27.479 1.00 44.64 35 GLU F C 1
ATOM 4224 O O . GLU F 1 39 ? 3.254 128.340 26.546 1.00 46.81 35 GLU F O 1
ATOM 4230 N N . ASP F 1 40 ? 4.122 127.216 28.295 1.00 38.19 36 ASP F N 1
ATOM 4231 C CA . ASP F 1 40 ? 5.454 127.786 28.122 1.00 39.41 36 ASP F CA 1
ATOM 4232 C C . ASP F 1 40 ? 6.108 127.274 26.844 1.00 37.71 36 ASP F C 1
ATOM 4233 O O . ASP F 1 40 ? 6.671 128.053 26.064 1.00 39.66 36 ASP F O 1
ATOM 4238 N N . TYR F 1 41 ? 6.051 125.962 26.619 1.00 33.15 37 TYR F N 1
ATOM 4239 C CA . TYR F 1 41 ? 6.551 125.391 25.372 1.00 33.98 37 TYR F CA 1
ATOM 4240 C C . TYR F 1 41 ? 5.811 125.953 24.166 1.00 35.51 37 TYR F C 1
ATOM 4241 O O . TYR F 1 41 ? 6.427 126.274 23.142 1.00 36.53 37 TYR F O 1
ATOM 4250 N N . ALA F 1 42 ? 4.484 126.061 24.263 1.00 33.42 38 ALA F N 1
ATOM 4251 C CA . ALA F 1 42 ? 3.683 126.497 23.126 1.00 35.76 38 ALA F CA 1
ATOM 4252 C C . ALA F 1 42 ? 3.997 127.937 22.751 1.00 37.97 38 ALA F C 1
ATOM 4253 O O . ALA F 1 42 ? 4.177 128.258 21.570 1.00 43.32 38 ALA F O 1
ATOM 4255 N N . PHE F 1 43 ? 4.053 128.825 23.745 1.00 36.53 39 PHE F N 1
ATOM 4256 C CA . PHE F 1 43 ? 4.357 130.219 23.454 1.00 41.30 39 PHE F CA 1
ATOM 4257 C C . PHE F 1 43 ? 5.776 130.362 22.916 1.00 41.27 39 PHE F C 1
ATOM 4258 O O . PHE F 1 43 ? 6.017 131.137 21.983 1.00 43.72 39 PHE F O 1
ATOM 4266 N N . ASN F 1 44 ? 6.729 129.631 23.501 1.00 35.92 40 ASN F N 1
ATOM 4267 C CA . ASN F 1 44 ? 8.088 129.633 22.967 1.00 35.59 40 ASN F CA 1
ATOM 4268 C C . ASN F 1 44 ? 8.094 129.151 21.522 1.00 35.38 40 ASN F C 1
ATOM 4269 O O . ASN F 1 44 ? 8.794 129.712 20.672 1.00 34.99 40 ASN F O 1
ATOM 4274 N N . PHE F 1 45 ? 7.316 128.105 21.231 1.00 37.65 41 PHE F N 1
ATOM 4275 C CA . PHE F 1 45 ? 7.197 127.610 19.863 1.00 37.21 41 PHE F CA 1
ATOM 4276 C C . PHE F 1 45 ? 6.665 128.693 18.934 1.00 42.02 41 PHE F C 1
ATOM 4277 O O . PHE F 1 45 ? 7.166 128.870 17.817 1.00 41.35 41 PHE F O 1
ATOM 4285 N N . GLU F 1 46 ? 5.640 129.423 19.380 1.00 44.26 42 GLU F N 1
ATOM 4286 C CA . GLU F 1 46 ? 5.053 130.475 18.559 1.00 40.87 42 GLU F CA 1
ATOM 4287 C C . GLU F 1 46 ? 6.065 131.574 18.257 1.00 41.42 42 GLU F C 1
ATOM 4288 O O . GLU F 1 46 ? 6.107 132.099 17.137 1.00 40.88 42 GLU F O 1
ATOM 4294 N N . LEU F 1 47 ? 6.876 131.948 19.250 1.00 42.43 43 LEU F N 1
ATOM 4295 C CA . LEU F 1 47 ? 7.917 132.944 19.025 1.00 43.40 43 LEU F CA 1
ATOM 4296 C C . LEU F 1 47 ? 8.915 132.470 17.977 1.00 41.40 43 LEU F C 1
ATOM 4297 O O . LEU F 1 47 ? 9.339 133.248 17.115 1.00 36.45 43 LEU F O 1
ATOM 4302 N N . ILE F 1 48 ? 9.297 131.192 18.030 1.00 38.00 44 ILE F N 1
ATOM 4303 C CA . ILE F 1 48 ? 10.268 130.668 17.073 1.00 39.98 44 ILE F CA 1
ATOM 4304 C C . ILE F 1 48 ? 9.680 130.642 15.667 1.00 43.23 44 ILE F C 1
ATOM 4305 O O . ILE F 1 48 ? 10.330 131.057 14.698 1.00 46.95 44 ILE F O 1
ATOM 4310 N N . LEU F 1 49 ? 8.437 130.172 15.530 1.00 39.43 45 LEU F N 1
ATOM 4311 C CA . LEU F 1 49 ? 7.833 130.055 14.207 1.00 42.84 45 LEU F CA 1
ATOM 4312 C C . LEU F 1 49 ? 7.608 131.420 13.570 1.00 44.90 45 LEU F C 1
ATOM 4313 O O . LEU F 1 49 ? 7.668 131.549 12.341 1.00 44.89 45 LEU F O 1
ATOM 4318 N N . GLU F 1 50 ? 7.334 132.442 14.383 1.00 46.44 46 GLU F N 1
ATOM 4319 C CA . GLU F 1 50 ? 7.258 133.799 13.858 1.00 50.68 46 GLU F CA 1
ATOM 4320 C C . GLU F 1 50 ? 8.596 134.232 13.271 1.00 52.07 46 GLU F C 1
ATOM 4321 O O . GLU F 1 50 ? 8.641 134.859 12.205 1.00 53.60 46 GLU F O 1
ATOM 4323 N N . GLU F 1 51 ? 9.698 133.897 13.947 1.00 47.61 47 GLU F N 1
ATOM 4324 C CA . GLU F 1 51 ? 11.012 134.250 13.423 1.00 51.25 47 GLU F CA 1
ATOM 4325 C C . GLU F 1 51 ? 11.340 133.433 12.179 1.00 55.69 47 GLU F C 1
ATOM 4326 O O . GLU F 1 51 ? 11.957 133.945 11.237 1.00 61.68 47 GLU F O 1
ATOM 4332 N N . ILE F 1 52 ? 10.936 132.161 12.158 1.00 47.04 48 ILE F N 1
ATOM 4333 C CA . ILE F 1 52 ? 11.132 131.343 10.966 1.00 48.09 48 ILE F CA 1
ATOM 4334 C C . ILE F 1 52 ? 10.351 131.922 9.796 1.00 51.07 48 ILE F C 1
ATOM 4335 O O . ILE F 1 52 ? 10.859 132.007 8.670 1.00 53.12 48 ILE F O 1
ATOM 4340 N N . ALA F 1 53 ? 9.105 132.332 10.044 1.00 49.36 49 ALA F N 1
ATOM 4341 C CA . ALA F 1 53 ? 8.312 132.951 8.989 1.00 56.00 49 ALA F CA 1
ATOM 4342 C C . ALA F 1 53 ? 8.976 134.229 8.501 1.00 59.58 49 ALA F C 1
ATOM 4343 O O . ALA F 1 53 ? 8.996 134.509 7.298 1.00 58.78 49 ALA F O 1
ATOM 4345 N N . ARG F 1 54 ? 9.545 135.003 9.428 1.00 62.96 50 ARG F N 1
ATOM 4346 C CA . ARG F 1 54 ? 10.280 136.213 9.071 1.00 68.16 50 ARG F CA 1
ATOM 4347 C C . ARG F 1 54 ? 11.454 135.892 8.155 1.00 67.54 50 ARG F C 1
ATOM 4348 O O . ARG F 1 54 ? 11.677 136.573 7.148 1.00 71.43 50 ARG F O 1
ATOM 4356 N N . LEU F 1 55 ? 12.220 134.853 8.493 1.00 62.12 51 LEU F N 1
ATOM 4357 C CA . LEU F 1 55 ? 13.369 134.478 7.676 1.00 64.23 51 LEU F CA 1
ATOM 4358 C C . LEU F 1 55 ? 12.928 133.945 6.319 1.00 68.56 51 LEU F C 1
ATOM 4359 O O . LEU F 1 55 ? 13.589 134.186 5.303 1.00 73.89 51 LEU F O 1
ATOM 4364 N N . PHE F 1 56 ? 11.813 133.216 6.285 1.00 66.80 52 PHE F N 1
ATOM 4365 C CA . PHE F 1 56 ? 11.282 132.723 5.021 1.00 67.51 52 PHE F CA 1
ATOM 4366 C C . PHE F 1 56 ? 10.874 133.870 4.100 1.00 73.05 52 PHE F C 1
ATOM 4367 O O . PHE F 1 56 ? 11.140 133.824 2.894 1.00 71.24 52 PHE F O 1
ATOM 4375 N N . GLU F 1 57 ? 10.227 134.908 4.644 1.00 79.91 53 GLU F N 1
ATOM 4376 C CA . GLU F 1 57 ? 9.789 136.032 3.816 1.00 88.88 53 GLU F CA 1
ATOM 4377 C C . GLU F 1 57 ? 10.962 136.766 3.174 1.00 92.72 53 GLU F C 1
ATOM 4378 O O . GLU F 1 57 ? 10.935 137.069 1.975 1.00 96.25 53 GLU F O 1
ATOM 4384 N N . SER F 1 58 ? 12.005 137.061 3.957 1.00 92.86 54 SER F N 1
ATOM 4385 C CA . SER F 1 58 ? 13.135 137.826 3.434 1.00 94.14 54 SER F CA 1
ATOM 4386 C C . SER F 1 58 ? 13.901 137.085 2.348 1.00 94.87 54 SER F C 1
ATOM 4387 O O . SER F 1 58 ? 14.523 137.730 1.495 1.00 98.05 54 SER F O 1
ATOM 4390 N N . GLY F 1 59 ? 13.866 135.755 2.348 1.00 91.00 55 GLY F N 1
ATOM 4391 C CA . GLY F 1 59 ? 14.508 135.030 1.274 1.00 90.85 55 GLY F CA 1
ATOM 4392 C C . GLY F 1 59 ? 13.598 134.734 0.111 1.00 92.56 55 GLY F C 1
ATOM 4393 O O . GLY F 1 59 ? 13.979 133.986 -0.793 1.00 91.12 55 GLY F O 1
ATOM 4394 N N . ASP F 1 60 ? 12.397 135.318 0.123 1.00 95.27 56 ASP F N 1
ATOM 4395 C CA . ASP F 1 60 ? 11.375 135.130 -0.912 1.00 98.02 56 ASP F CA 1
ATOM 4396 C C . ASP F 1 60 ? 10.937 133.673 -1.010 1.00 101.72 56 ASP F C 1
ATOM 4397 O O . ASP F 1 60 ? 10.703 133.144 -2.100 1.00 103.49 56 ASP F O 1
ATOM 4402 N N . GLN F 1 61 ? 10.825 133.034 0.148 1.00 105.45 57 GLN F N 1
ATOM 4403 C CA . GLN F 1 61 ? 10.316 131.676 0.251 1.00 108.99 57 GLN F CA 1
ATOM 4404 C C . GLN F 1 61 ? 8.870 131.792 0.731 1.00 106.60 57 GLN F C 1
ATOM 4405 O O . GLN F 1 61 ? 8.501 131.457 1.854 1.00 107.86 57 GLN F O 1
ATOM 4411 N N . LYS F 1 62 ? 8.044 132.282 -0.204 1.00 105.50 58 LYS F N 1
ATOM 4412 C CA . LYS F 1 62 ? 6.687 132.722 0.118 1.00 99.67 58 LYS F CA 1
ATOM 4413 C C . LYS F 1 62 ? 5.792 131.569 0.545 1.00 93.60 58 LYS F C 1
ATOM 4414 O O . LYS F 1 62 ? 4.973 131.717 1.461 1.00 92.71 58 LYS F O 1
ATOM 4416 N N . ASP F 1 63 ? 5.912 130.422 -0.120 1.00 88.60 59 ASP F N 1
ATOM 4417 C CA . ASP F 1 63 ? 5.108 129.272 0.270 1.00 85.96 59 ASP F CA 1
ATOM 4418 C C . ASP F 1 63 ? 5.457 128.824 1.683 1.00 83.43 59 ASP F C 1
ATOM 4419 O O . ASP F 1 63 ? 4.568 128.499 2.480 1.00 83.65 59 ASP F O 1
ATOM 4421 N N . GLU F 1 64 ? 6.748 128.832 2.021 1.00 79.92 60 GLU F N 1
ATOM 4422 C CA . GLU F 1 64 ? 7.175 128.324 3.320 1.00 74.30 60 GLU F CA 1
ATOM 4423 C C . GLU F 1 64 ? 6.812 129.285 4.447 1.00 71.91 60 GLU F C 1
ATOM 4424 O O . GLU F 1 64 ? 6.472 128.846 5.552 1.00 68.56 60 GLU F O 1
ATOM 4430 N N . ALA F 1 65 ? 6.881 130.596 4.193 1.00 73.13 61 ALA F N 1
ATOM 4431 C CA . ALA F 1 65 ? 6.533 131.562 5.230 1.00 73.80 61 ALA F CA 1
ATOM 4432 C C . ALA F 1 65 ? 5.078 131.415 5.652 1.00 75.63 61 ALA F C 1
ATOM 4433 O O . ALA F 1 65 ? 4.757 131.493 6.844 1.00 71.98 61 ALA F O 1
ATOM 4435 N N . GLU F 1 66 ? 4.182 131.199 4.685 1.00 79.54 62 GLU F N 1
ATOM 4436 C CA . GLU F 1 66 ? 2.780 130.974 5.016 1.00 81.76 62 GLU F CA 1
ATOM 4437 C C . GLU F 1 66 ? 2.605 129.679 5.796 1.00 79.28 62 GLU F C 1
ATOM 4438 O O . GLU F 1 66 ? 1.743 129.589 6.679 1.00 80.81 62 GLU F O 1
ATOM 4440 N N . LYS F 1 67 ? 3.419 128.667 5.488 1.00 74.52 63 LYS F N 1
ATOM 4441 C CA . LYS F 1 67 ? 3.329 127.398 6.202 1.00 71.19 63 LYS F CA 1
ATOM 4442 C C . LYS F 1 67 ? 3.760 127.551 7.656 1.00 64.20 63 LYS F C 1
ATOM 4443 O O . LYS F 1 67 ? 3.160 126.948 8.553 1.00 62.58 63 LYS F O 1
ATOM 4449 N N . ALA F 1 68 ? 4.802 128.349 7.906 1.00 57.99 64 ALA F N 1
ATOM 4450 C CA . ALA F 1 68 ? 5.232 128.595 9.278 1.00 53.71 64 ALA F CA 1
ATOM 4451 C C . ALA F 1 68 ? 4.157 129.333 10.065 1.00 57.40 64 ALA F C 1
ATOM 4452 O O . ALA F 1 68 ? 3.920 129.034 11.243 1.00 55.06 64 ALA F O 1
ATOM 4454 N N . LYS F 1 69 ? 3.494 130.302 9.428 1.00 59.28 65 LYS F N 1
ATOM 4455 C CA . LYS F 1 69 ? 2.424 131.031 10.099 1.00 58.33 65 LYS F CA 1
ATOM 4456 C C . LYS F 1 69 ? 1.277 130.102 10.471 1.00 58.55 65 LYS F C 1
ATOM 4457 O O . LYS F 1 69 ? 0.684 130.238 11.548 1.00 59.92 65 LYS F O 1
ATOM 4459 N N . ARG F 1 70 ? 0.956 129.144 9.596 1.00 59.05 66 ARG F N 1
ATOM 4460 C CA . ARG F 1 70 ? -0.111 128.193 9.894 1.00 58.46 66 ARG F CA 1
ATOM 4461 C C . ARG F 1 70 ? 0.244 127.322 11.092 1.00 58.98 66 ARG F C 1
ATOM 4462 O O . ARG F 1 70 ? -0.614 127.028 11.933 1.00 60.09 66 ARG F O 1
ATOM 4464 N N . MET F 1 71 ? 1.507 126.900 11.184 1.00 55.35 67 MET F N 1
ATOM 4465 C CA . MET F 1 71 ? 1.938 126.094 12.321 1.00 53.27 67 MET F CA 1
ATOM 4466 C C . MET F 1 71 ? 1.807 126.871 13.624 1.00 51.23 67 MET F C 1
ATOM 4467 O O . MET F 1 71 ? 1.444 126.305 14.662 1.00 47.54 67 MET F O 1
ATOM 4472 N N . LYS F 1 72 ? 2.100 128.173 13.587 1.00 52.35 68 LYS F N 1
ATOM 4473 C CA . LYS F 1 72 ? 1.889 129.012 14.760 1.00 52.35 68 LYS F CA 1
ATOM 4474 C C . LYS F 1 72 ? 0.424 129.014 15.175 1.00 57.69 68 LYS F C 1
ATOM 4475 O O . LYS F 1 72 ? 0.108 128.962 16.370 1.00 56.91 68 LYS F O 1
ATOM 4481 N N . GLU F 1 73 ? -0.487 129.060 14.200 1.00 60.95 69 GLU F N 1
ATOM 4482 C CA . GLU F 1 73 ? -1.909 129.025 14.523 1.00 69.58 69 GLU F CA 1
ATOM 4483 C C . GLU F 1 73 ? -2.328 127.656 15.044 1.00 65.47 69 GLU F C 1
ATOM 4484 O O . GLU F 1 73 ? -3.187 127.563 15.929 1.00 65.91 69 GLU F O 1
ATOM 4490 N N . TRP F 1 74 ? -1.741 126.580 14.510 1.00 59.45 70 TRP F N 1
ATOM 4491 C CA . TRP F 1 74 ? -2.023 125.257 15.061 1.00 58.83 70 TRP F CA 1
ATOM 4492 C C . TRP F 1 74 ? -1.625 125.177 16.527 1.00 57.46 70 TRP F C 1
ATOM 4493 O O . TRP F 1 74 ? -2.375 124.646 17.355 1.00 58.99 70 TRP F O 1
ATOM 4504 N N . MET F 1 75 ? -0.453 125.715 16.870 1.00 52.98 71 MET F N 1
ATOM 4505 C CA . MET F 1 75 ? 0.017 125.636 18.248 1.00 53.90 71 MET F CA 1
ATOM 4506 C C . MET F 1 75 ? -0.876 126.438 19.186 1.00 57.50 71 MET F C 1
ATOM 4507 O O . MET F 1 75 ? -1.128 126.016 20.321 1.00 57.23 71 MET F O 1
ATOM 4512 N N . LYS F 1 76 ? -1.360 127.599 18.734 1.00 57.79 72 LYS F N 1
ATOM 4513 C CA . LYS F 1 76 ? -2.318 128.354 19.535 1.00 60.29 72 LYS F CA 1
ATOM 4514 C C . LYS F 1 76 ? -3.586 127.544 19.771 1.00 63.27 72 LYS F C 1
ATOM 4515 O O . LYS F 1 76 ? -4.176 127.601 20.856 1.00 61.96 72 LYS F O 1
ATOM 4521 N N . ARG F 1 77 ? -4.015 126.779 18.766 1.00 64.75 73 ARG F N 1
ATOM 4522 C CA . ARG F 1 77 ? -5.141 125.873 18.959 1.00 69.63 73 ARG F CA 1
ATOM 4523 C C . ARG F 1 77 ? -4.776 124.740 19.910 1.00 67.60 73 ARG F C 1
ATOM 4524 O O . ARG F 1 77 ? -5.607 124.311 20.717 1.00 67.61 73 ARG F O 1
ATOM 4532 N N . ILE F 1 78 ? -3.534 124.250 19.834 1.00 63.97 74 ILE F N 1
ATOM 4533 C CA . ILE F 1 78 ? -3.122 123.131 20.680 1.00 63.58 74 ILE F CA 1
ATOM 4534 C C . ILE F 1 78 ? -3.242 123.495 22.155 1.00 65.00 74 ILE F C 1
ATOM 4535 O O . ILE F 1 78 ? -3.737 122.704 22.967 1.00 67.03 74 ILE F O 1
ATOM 4540 N N . LYS F 1 79 ? -2.809 124.698 22.525 1.00 64.13 75 LYS F N 1
ATOM 4541 C CA . LYS F 1 79 ? -2.745 125.066 23.932 1.00 67.36 75 LYS F CA 1
ATOM 4542 C C . LYS F 1 79 ? -4.051 125.617 24.489 1.00 74.75 75 LYS F C 1
ATOM 4543 O O . LYS F 1 79 ? -4.155 125.779 25.709 1.00 78.69 75 LYS F O 1
ATOM 4549 N N . THR F 1 80 ? -5.047 125.910 23.652 1.00 79.89 76 THR F N 1
ATOM 4550 C CA . THR F 1 80 ? -6.260 126.561 24.137 1.00 86.34 76 THR F CA 1
ATOM 4551 C C . THR F 1 80 ? -7.504 125.695 23.988 1.00 92.32 76 THR F C 1
ATOM 4552 O O . THR F 1 80 ? -8.135 125.365 24.996 1.00 94.77 76 THR F O 1
ATOM 4556 N N . THR F 1 81 ? -7.886 125.318 22.770 1.00 98.75 77 THR F N 1
ATOM 4557 C CA . THR F 1 81 ? -9.180 124.687 22.538 1.00 102.82 77 THR F CA 1
ATOM 4558 C C . THR F 1 81 ? -9.090 123.248 22.049 1.00 100.82 77 THR F C 1
ATOM 4559 O O . THR F 1 81 ? -10.129 122.646 21.759 1.00 102.94 77 THR F O 1
ATOM 4563 N N . ALA F 1 82 ? -7.896 122.673 21.964 1.00 94.60 78 ALA F N 1
ATOM 4564 C CA . ALA F 1 82 ? -7.723 121.396 21.290 1.00 92.12 78 ALA F CA 1
ATOM 4565 C C . ALA F 1 82 ? -8.001 120.218 22.218 1.00 91.82 78 ALA F C 1
ATOM 4566 O O . ALA F 1 82 ? -7.771 120.278 23.430 1.00 91.52 78 ALA F O 1
ATOM 4568 N N . SER F 1 83 ? -8.512 119.144 21.620 1.00 91.92 79 SER F N 1
ATOM 4569 C CA . SER F 1 83 ? -8.692 117.853 22.262 1.00 91.99 79 SER F CA 1
ATOM 4570 C C . SER F 1 83 ? -7.403 117.042 22.181 1.00 89.36 79 SER F C 1
ATOM 4571 O O . SER F 1 83 ? -6.533 117.299 21.345 1.00 89.73 79 SER F O 1
ATOM 4574 N N . GLU F 1 84 ? -7.282 116.055 23.076 1.00 87.94 80 GLU F N 1
ATOM 4575 C CA . GLU F 1 84 ? -6.053 115.265 23.147 1.00 83.19 80 GLU F CA 1
ATOM 4576 C C . GLU F 1 84 ? -5.736 114.603 21.810 1.00 81.51 80 GLU F C 1
ATOM 4577 O O . GLU F 1 84 ? -4.575 114.570 21.386 1.00 79.88 80 GLU F O 1
ATOM 4579 N N . ASP F 1 85 ? -6.752 114.068 21.132 1.00 81.09 81 ASP F N 1
ATOM 4580 C CA . ASP F 1 85 ? -6.529 113.503 19.805 1.00 81.90 81 ASP F CA 1
ATOM 4581 C C . ASP F 1 85 ? -6.182 114.594 18.800 1.00 80.08 81 ASP F C 1
ATOM 4582 O O . ASP F 1 85 ? -5.309 114.407 17.945 1.00 77.12 81 ASP F O 1
ATOM 4584 N N . GLU F 1 86 ? -6.850 115.744 18.903 1.00 80.89 82 GLU F N 1
ATOM 4585 C CA . GLU F 1 86 ? -6.554 116.876 18.034 1.00 85.18 82 GLU F CA 1
ATOM 4586 C C . GLU F 1 86 ? -5.147 117.405 18.283 1.00 81.38 82 GLU F C 1
ATOM 4587 O O . GLU F 1 86 ? -4.443 117.790 17.341 1.00 78.97 82 GLU F O 1
ATOM 4593 N N . GLN F 1 87 ? -4.724 117.424 19.547 1.00 78.04 83 GLN F N 1
ATOM 4594 C CA . GLN F 1 87 ? -3.379 117.872 19.887 1.00 71.43 83 GLN F CA 1
ATOM 4595 C C . GLN F 1 87 ? -2.320 117.001 19.221 1.00 72.98 83 GLN F C 1
ATOM 4596 O O . GLN F 1 87 ? -1.353 117.511 18.641 1.00 71.00 83 GLN F O 1
ATOM 4602 N N . GLU F 1 88 ? -2.497 115.676 19.277 1.00 74.70 84 GLU F N 1
ATOM 4603 C CA . GLU F 1 88 ? -1.488 114.771 18.733 1.00 76.07 84 GLU F CA 1
ATOM 4604 C C . GLU F 1 88 ? -1.379 114.885 17.217 1.00 77.69 84 GLU F C 1
ATOM 4605 O O . GLU F 1 88 ? -0.271 114.885 16.670 1.00 78.91 84 GLU F O 1
ATOM 4611 N N . GLU F 1 89 ? -2.514 114.984 16.522 1.00 79.43 85 GLU F N 1
ATOM 4612 C CA . GLU F 1 89 ? -2.476 115.089 15.065 1.00 78.87 85 GLU F CA 1
ATOM 4613 C C . GLU F 1 89 ? -1.748 116.350 14.618 1.00 73.01 85 GLU F C 1
ATOM 4614 O O . GLU F 1 89 ? -0.957 116.317 13.667 1.00 72.19 85 GLU F O 1
ATOM 4616 N N . MET F 1 90 ? -1.992 117.472 15.297 1.00 70.16 86 MET F N 1
ATOM 4617 C CA . MET F 1 90 ? -1.326 118.714 14.919 1.00 68.40 86 MET F CA 1
ATOM 4618 C C . MET F 1 90 ? 0.149 118.692 15.303 1.00 64.02 86 MET F C 1
ATOM 4619 O O . MET F 1 90 ? 0.994 119.220 14.570 1.00 60.63 86 MET F O 1
ATOM 4624 N N . ALA F 1 91 ? 0.478 118.081 16.445 1.00 60.11 87 ALA F N 1
ATOM 4625 C CA . ALA F 1 91 ? 1.872 118.016 16.871 1.00 56.14 87 ALA F CA 1
ATOM 4626 C C . ALA F 1 91 ? 2.707 117.211 15.884 1.00 56.54 87 ALA F C 1
ATOM 4627 O O . ALA F 1 91 ? 3.800 117.633 15.488 1.00 54.19 87 ALA F O 1
ATOM 4629 N N . ASN F 1 92 ? 2.201 116.045 15.469 1.00 56.86 88 ASN F N 1
ATOM 4630 C CA . ASN F 1 92 ? 2.927 115.228 14.502 1.00 58.71 88 ASN F CA 1
ATOM 4631 C C . ASN F 1 92 ? 3.017 115.924 13.149 1.00 57.70 88 ASN F C 1
ATOM 4632 O O . ASN F 1 92 ? 4.031 115.807 12.451 1.00 61.26 88 ASN F O 1
ATOM 4637 N N . ALA F 1 93 ? 1.962 116.644 12.758 1.00 55.30 89 ALA F N 1
ATOM 4638 C CA . ALA F 1 93 ? 2.021 117.424 11.525 1.00 55.33 89 ALA F CA 1
ATOM 4639 C C . ALA F 1 93 ? 3.101 118.495 11.610 1.00 52.96 89 ALA F C 1
ATOM 4640 O O . ALA F 1 93 ? 3.833 118.731 10.641 1.00 52.40 89 ALA F O 1
ATOM 4642 N N . ILE F 1 94 ? 3.203 119.166 12.757 1.00 51.78 90 ILE F N 1
ATOM 4643 C CA . ILE F 1 94 ? 4.265 120.146 12.964 1.00 49.84 90 ILE F CA 1
ATOM 4644 C C . ILE F 1 94 ? 5.632 119.473 12.911 1.00 48.05 90 ILE F C 1
ATOM 4645 O O . ILE F 1 94 ? 6.553 119.946 12.234 1.00 46.76 90 ILE F O 1
ATOM 4650 N N . ILE F 1 95 ? 5.777 118.349 13.618 1.00 48.41 91 ILE F N 1
ATOM 4651 C CA . ILE F 1 95 ? 7.068 117.668 13.705 1.00 48.41 91 ILE F CA 1
ATOM 4652 C C . ILE F 1 95 ? 7.561 117.256 12.322 1.00 51.18 91 ILE F C 1
ATOM 4653 O O . ILE F 1 95 ? 8.750 117.392 12.006 1.00 49.92 91 ILE F O 1
ATOM 4658 N N . THR F 1 96 ? 6.656 116.769 11.471 1.00 53.34 92 THR F N 1
ATOM 4659 C CA . THR F 1 96 ? 7.053 116.332 10.135 1.00 55.27 92 THR F CA 1
ATOM 4660 C C . THR F 1 96 ? 7.637 117.485 9.327 1.00 51.08 92 THR F C 1
ATOM 4661 O O . THR F 1 96 ? 8.656 117.324 8.645 1.00 50.90 92 THR F O 1
ATOM 4665 N N . ILE F 1 97 ? 6.999 118.656 9.389 1.00 47.62 93 ILE F N 1
ATOM 4666 C CA . ILE F 1 97 ? 7.475 119.816 8.641 1.00 47.48 93 ILE F CA 1
ATOM 4667 C C . ILE F 1 97 ? 8.833 120.278 9.164 1.00 48.15 93 ILE F C 1
ATOM 4668 O O . ILE F 1 97 ? 9.732 120.611 8.383 1.00 49.24 93 ILE F O 1
ATOM 4673 N N . LEU F 1 98 ? 8.996 120.322 10.490 1.00 47.39 94 LEU F N 1
ATOM 4674 C CA . LEU F 1 98 ? 10.252 120.790 11.074 1.00 43.44 94 LEU F CA 1
ATOM 4675 C C . LEU F 1 98 ? 11.428 119.910 10.672 1.00 42.96 94 LEU F C 1
ATOM 4676 O O . LEU F 1 98 ? 12.501 120.418 10.325 1.00 39.38 94 LEU F O 1
ATOM 4681 N N . GLN F 1 99 ? 11.252 118.587 10.724 1.00 45.00 95 GLN F N 1
ATOM 4682 C CA . GLN F 1 99 ? 12.332 117.688 10.329 1.00 45.96 95 GLN F CA 1
ATOM 4683 C C . GLN F 1 99 ? 12.751 117.936 8.886 1.00 46.56 95 GLN F C 1
ATOM 4684 O O . GLN F 1 99 ? 13.942 117.888 8.559 1.00 48.69 95 GLN F O 1
ATOM 4690 N N . SER F 1 100 ? 11.786 118.219 8.011 1.00 46.30 96 SER F N 1
ATOM 4691 C CA . SER F 1 100 ? 12.126 118.537 6.630 1.00 49.87 96 SER F CA 1
ATOM 4692 C C . SER F 1 100 ? 12.904 119.846 6.548 1.00 51.31 96 SER F C 1
ATOM 4693 O O . SER F 1 100 ? 13.832 119.974 5.742 1.00 53.38 96 SER F O 1
ATOM 4696 N N . TRP F 1 101 ? 12.543 120.831 7.375 1.00 51.36 97 TRP F N 1
ATOM 4697 C CA . TRP F 1 101 ? 13.301 122.079 7.405 1.00 52.04 97 TRP F CA 1
ATOM 4698 C C . TRP F 1 101 ? 14.701 121.860 7.963 1.00 50.97 97 TRP F C 1
ATOM 4699 O O . TRP F 1 101 ? 15.671 122.444 7.468 1.00 49.64 97 TRP F O 1
ATOM 4710 N N . ILE F 1 102 ? 14.828 121.021 8.992 1.00 46.51 98 ILE F N 1
ATOM 4711 C CA . ILE F 1 102 ? 16.131 120.794 9.611 1.00 47.30 98 ILE F CA 1
ATOM 4712 C C . ILE F 1 102 ? 17.060 120.060 8.648 1.00 52.42 98 ILE F C 1
ATOM 4713 O O . ILE F 1 102 ? 18.223 120.438 8.470 1.00 53.42 98 ILE F O 1
ATOM 4718 N N . PHE F 1 103 ? 16.565 118.997 8.018 1.00 57.47 99 PHE F N 1
ATOM 4719 C CA . PHE F 1 103 ? 17.398 118.110 7.218 1.00 64.49 99 PHE F CA 1
ATOM 4720 C C . PHE F 1 103 ? 17.278 118.376 5.715 1.00 78.43 99 PHE F C 1
ATOM 4721 O O . PHE F 1 103 ? 17.754 117.560 4.918 1.00 79.55 99 PHE F O 1
ATOM 4729 N N . SER F 1 104 ? 16.678 119.510 5.323 1.00 96.27 100 SER F N 1
ATOM 4730 C CA . SER F 1 104 ? 16.452 119.908 3.919 1.00 107.50 100 SER F CA 1
ATOM 4731 C C . SER F 1 104 ? 15.919 118.769 3.085 1.00 116.05 100 SER F C 1
ATOM 4732 O O . SER F 1 104 ? 16.638 118.293 2.219 1.00 119.16 100 SER F O 1
#

Foldseek 3Di:
DLVLLLVLLVLLLVLLVLLLVLLVDDDVVSLVCNVVSLVSNLVSLQVSLVVCVVDVNNVVSVVSVVLNVLSVCLNPPDDSVSNNVSSVVSNVSSVVSNVD/DLVLLLVLLVLLLVLLVLLLVLLVDDDPVSVVCNLVSLVSNLVSLQVSLVVCVVVVNNVVSVVSVVLSVLSVCLNPPDDSVSVNVSSVVSNVVSVVSNVD/DLAPLVLLLVLLVLLLVLLVVLLVLLVDPVNPCNVVSLVSNLVSLQVSLVRCVSSVNNVVSVVSNVLNVLSVCLVPPDDSVSNNVSSVVSNVVSVVSNVD/DQPLVLLLVLLVLLLVLLVVLLVVLVDDPCLPVNVVSLVSNLVSLQVSLVSCVVVVNNVVSVVSVVLNVLSVCLSPPDDSVSNNVSSVVSNVSSVVSNVD/DLVVLLVLLVLLLVLLVLLLVLLPDDDVCSLVVNVVSLVSNLVSLCVSLVVCVVVVNNVVSVVSVVLNVLSVCLNPDDDSVSNNVSSVVSNVVSVVSNVD/DLVLLLVLLVLLLVLLVCLLVCLVDPVVVCNVVSLVSNLVSLQVSLVVCVVVVVPVVSVVSVVLNVLSVCLPPPDDSVSNNVSSVVSNVVSVVSNVD